Protein 3RFA (pdb70)

B-factor: mean 29.8, std 7.72, range [12.45, 60.39]

Radius of gyration: 28.94 Å; Cα contacts (8 Å, |Δi|>4): 1409; chains: 2; bounding box: 79×64×80 Å

Structure (mmCIF, N/CA/C/O backbone):
data_3RFA
#
_entry.id   3RFA
#
_cell.length_a   55.180
_cell.length_b   55.621
_cell.length_c   252.179
_cell.angle_alpha   90.000
_cell.angle_beta   90.000
_cell.angle_gamma   90.000
#
_symmetry.space_group_name_H-M   'P 21 21 21'
#
loop_
_entity.id
_entity.type
_entity.pdbx_description
1 polymer 'Ribosomal RNA large subunit methyltransferase N'
2 non-polymer 'IRON/SULFUR CLUSTER'
3 non-polymer S-ADENOSYLMETHIONINE
4 water water
#
loop_
_atom_site.group_PDB
_atom_site.id
_atom_site.type_symbol
_atom_site.label_atom_id
_atom_site.label_alt_id
_atom_site.label_comp_id
_atom_site.label_asym_id
_atom_site.label_entity_id
_atom_site.label_seq_id
_atom_site.pdbx_PDB_ins_code
_atom_site.Cartn_x
_atom_site.Cartn_y
_atom_site.Cartn_z
_atom_site.occupancy
_atom_site.B_iso_or_equiv
_atom_site.auth_seq_id
_atom_site.auth_comp_id
_atom_site.auth_asym_id
_atom_site.auth_atom_id
_atom_site.pdbx_PDB_model_num
ATOM 1 N N . LYS A 1 17 ? -40.353 -20.058 -33.280 1.00 31.10 17 LYS A N 1
ATOM 2 C CA . LYS A 1 17 ? -41.107 -20.023 -31.989 1.00 30.22 17 LYS A CA 1
ATOM 3 C C . LYS A 1 17 ? -40.821 -18.742 -31.212 1.00 29.44 17 LYS A C 1
ATOM 4 O O . LYS A 1 17 ? -39.718 -18.192 -31.280 1.00 29.60 17 LYS A O 1
ATOM 10 N N . ILE A 1 18 ? -41.833 -18.257 -30.496 1.00 28.60 18 ILE A N 1
ATOM 11 C CA . ILE A 1 18 ? -41.673 -17.107 -29.604 1.00 27.46 18 ILE A CA 1
ATOM 12 C C . ILE A 1 18 ? -41.048 -17.567 -28.280 1.00 26.45 18 ILE A C 1
ATOM 13 O O . ILE A 1 18 ? -41.563 -18.481 -27.624 1.00 25.64 18 ILE A O 1
ATOM 18 N N . ASN A 1 19 ? -39.935 -16.939 -27.901 1.00 25.66 19 ASN A N 1
ATOM 19 C CA . ASN A 1 19 ? -39.324 -17.196 -26.602 1.00 24.84 19 ASN A CA 1
ATOM 20 C C . ASN A 1 19 ? -40.103 -16.422 -25.545 1.00 24.29 19 ASN A C 1
ATOM 21 O O . ASN A 1 19 ? -40.074 -15.187 -25.516 1.00 24.29 19 ASN A O 1
ATOM 26 N N . LEU A 1 20 ? -40.817 -17.154 -24.695 1.00 23.78 20 LEU A N 1
ATOM 27 C CA . LEU A 1 20 ? -41.687 -16.539 -23.682 1.00 23.54 20 LEU A CA 1
ATOM 28 C C . LEU A 1 20 ? -40.918 -15.681 -22.668 1.00 23.03 20 LEU A C 1
ATOM 29 O O . LEU A 1 20 ? -41.485 -14.768 -22.059 1.00 22.89 20 LEU A O 1
ATOM 34 N N . LEU A 1 21 ? -39.625 -15.960 -22.520 1.00 22.70 21 LEU A N 1
ATOM 35 C CA . LEU A 1 21 ? -38.738 -15.147 -21.683 1.00 22.48 21 LEU A CA 1
ATOM 36 C C . LEU A 1 21 ? -38.495 -13.748 -22.249 1.00 22.39 21 LEU A C 1
ATOM 37 O O . LEU A 1 21 ? -37.909 -12.905 -21.575 1.00 22.34 21 LEU A O 1
ATOM 42 N N . ASP A 1 22 ? -38.927 -13.511 -23.488 1.00 22.72 22 ASP A N 1
ATOM 43 C CA . ASP A 1 22 ? -38.876 -12.176 -24.089 1.00 22.90 22 ASP A CA 1
ATOM 44 C C . ASP A 1 22 ? -40.024 -11.277 -23.630 1.00 23.04 22 ASP A C 1
ATOM 45 O O . ASP A 1 22 ? -40.024 -10.074 -23.906 1.00 23.03 22 ASP A O 1
ATOM 50 N N . LEU A 1 23 ? -40.996 -11.848 -22.928 1.00 23.10 23 LEU A N 1
ATOM 51 C CA . LEU A 1 23 ? -42.270 -11.162 -22.707 1.00 23.69 23 LEU A CA 1
ATOM 52 C C . LEU A 1 23 ? -42.519 -10.750 -21.260 1.00 24.21 23 LEU A C 1
ATOM 53 O O . LEU A 1 23 ? -42.410 -11.569 -20.349 1.00 23.86 23 LEU A O 1
ATOM 58 N N . ASN A 1 24 ? -42.880 -9.487 -21.051 1.00 24.92 24 ASN A N 1
ATOM 59 C CA . ASN A 1 24 ? -43.379 -9.073 -19.741 1.00 25.81 24 ASN A CA 1
ATOM 60 C C . ASN A 1 24 ? -44.835 -9.509 -19.577 1.00 26.60 24 ASN A C 1
ATOM 61 O O . ASN A 1 24 ? -45.420 -10.086 -20.499 1.00 26.68 24 ASN A O 1
ATOM 66 N N . ARG A 1 25 ? -45.407 -9.235 -18.409 1.00 27.18 25 ARG A N 1
ATOM 67 C CA . ARG A 1 25 ? -46.765 -9.656 -18.057 1.00 28.46 25 ARG A CA 1
ATOM 68 C C . ARG A 1 25 ? -47.823 -9.312 -19.111 1.00 29.22 25 ARG A C 1
ATOM 69 O O . ARG A 1 25 ? -48.613 -10.178 -19.506 1.00 29.14 25 ARG A O 1
ATOM 77 N N . GLN A 1 26 ? -47.837 -8.050 -19.545 1.00 29.83 26 GLN A N 1
ATOM 78 C CA . GLN A 1 26 ? -48.806 -7.570 -20.532 1.00 30.98 26 GLN A CA 1
ATOM 79 C C . GLN A 1 26 ? -48.640 -8.279 -21.881 1.00 30.66 26 GLN A C 1
ATOM 80 O O . GLN A 1 26 ? -49.628 -8.685 -22.495 1.00 31.10 26 GLN A O 1
ATOM 86 N N . GLN A 1 27 ? -47.390 -8.433 -22.319 1.00 30.09 27 GLN A N 1
ATOM 87 C CA . GLN A 1 27 ? -47.068 -9.101 -23.587 1.00 30.12 27 GLN A CA 1
ATOM 88 C C . GLN A 1 27 ? -47.391 -10.596 -23.566 1.00 29.60 27 GLN A C 1
ATOM 89 O O . GLN A 1 27 ? -47.787 -11.163 -24.591 1.00 29.72 27 GLN A O 1
ATOM 95 N N . MET A 1 28 ? -47.227 -11.225 -22.402 1.00 28.96 28 MET A N 1
ATOM 96 C CA . MET A 1 28 ? -47.641 -12.614 -22.201 1.00 28.79 28 MET A CA 1
ATOM 97 C C . MET A 1 28 ? -49.156 -12.739 -22.371 1.00 29.21 28 MET A C 1
ATOM 98 O O . MET A 1 28 ? -49.644 -13.622 -23.081 1.00 28.96 28 MET A O 1
ATOM 103 N N . ARG A 1 29 ? -49.885 -11.837 -21.719 1.00 29.39 29 ARG A N 1
ATOM 104 C CA . ARG A 1 29 ? -51.340 -11.795 -21.805 1.00 30.25 29 ARG A CA 1
ATOM 105 C C . ARG A 1 29 ? -51.829 -11.511 -23.221 1.00 31.05 29 ARG A C 1
ATOM 106 O O . ARG A 1 29 ? -52.807 -12.114 -23.670 1.00 31.44 29 ARG A O 1
ATOM 114 N N . GLU A 1 30 ? -51.147 -10.610 -23.924 1.00 31.47 30 GLU A N 1
ATOM 115 C CA . GLU A 1 30 ? -51.516 -10.295 -25.307 1.00 32.67 30 GLU A CA 1
ATOM 116 C C . GLU A 1 30 ? -51.260 -11.469 -26.257 1.00 32.21 30 GLU A C 1
ATOM 117 O O . GLU A 1 30 ? -52.070 -11.740 -27.141 1.00 32.81 30 GLU A O 1
ATOM 123 N N . PHE A 1 31 ? -50.142 -12.163 -26.056 1.00 31.46 31 PHE A N 1
ATOM 124 C CA . PHE A 1 31 ? -49.796 -13.349 -26.844 1.00 31.17 31 PHE A CA 1
ATOM 125 C C . PHE A 1 31 ? -50.784 -14.500 -26.618 1.00 30.98 31 PHE A C 1
ATOM 126 O O . PHE A 1 31 ? -51.175 -15.184 -27.566 1.00 31.12 31 PHE A O 1
ATOM 134 N N . PHE A 1 32 ? -51.190 -14.699 -25.366 1.00 30.44 32 PHE A N 1
ATOM 135 C CA . PHE A 1 32 ? -52.170 -15.732 -25.029 1.00 30.68 32 PHE A CA 1
ATOM 136 C C . PHE A 1 32 ? -53.564 -15.408 -25.566 1.00 31.92 32 PHE A C 1
ATOM 137 O O . PHE A 1 32 ? -54.299 -16.311 -25.973 1.00 32.01 32 PHE A O 1
ATOM 145 N N . LYS A 1 33 ? -53.914 -14.122 -25.570 1.00 32.79 33 LYS A N 1
ATOM 146 C CA . LYS A 1 33 ? -55.180 -13.659 -26.144 1.00 34.35 33 LYS A CA 1
ATOM 147 C C . LYS A 1 33 ? -55.264 -14.007 -27.634 1.00 34.99 33 LYS A C 1
ATOM 148 O O . LYS A 1 33 ? -56.301 -14.462 -28.109 1.00 35.79 33 LYS A O 1
ATOM 154 N N . ASP A 1 34 ? -54.160 -13.806 -28.351 1.00 35.29 34 ASP A N 1
ATOM 155 C CA . ASP A 1 34 ? -54.068 -14.132 -29.773 1.00 35.87 34 ASP A CA 1
ATOM 156 C C . ASP A 1 34 ? -54.114 -15.634 -30.041 1.00 35.89 34 ASP A C 1
ATOM 157 O O . ASP A 1 34 ? -54.485 -16.064 -31.135 1.00 36.19 34 ASP A O 1
ATOM 162 N N . LEU A 1 35 ? -53.734 -16.417 -29.036 1.00 35.32 35 LEU A N 1
ATOM 163 C CA . LEU A 1 35 ? -53.849 -17.870 -29.070 1.00 35.62 35 LEU A CA 1
ATOM 164 C C . LEU A 1 35 ? -55.275 -18.356 -28.769 1.00 36.05 35 LEU A C 1
ATOM 165 O O . LEU A 1 35 ? -55.570 -19.545 -28.891 1.00 36.24 35 LEU A O 1
ATOM 170 N N . GLY A 1 36 ? -56.145 -17.432 -28.370 1.00 36.54 36 GLY A N 1
ATOM 171 C CA . GLY A 1 36 ? -57.525 -17.752 -28.003 1.00 37.12 36 GLY A CA 1
ATOM 172 C C . GLY A 1 36 ? -57.661 -18.156 -26.545 1.00 37.04 36 GLY A C 1
ATOM 173 O O . GLY A 1 36 ? -58.494 -19.000 -26.199 1.00 37.14 36 GLY A O 1
ATOM 174 N N . GLU A 1 37 ? -56.841 -17.553 -25.687 1.00 36.59 37 GLU A N 1
ATOM 175 C CA . GLU A 1 37 ? -56.809 -17.912 -24.274 1.00 36.38 37 GLU A CA 1
ATOM 176 C C . GLU A 1 37 ? -56.997 -16.705 -23.375 1.00 36.60 37 GLU A C 1
ATOM 177 O O . GLU A 1 37 ? -56.576 -15.591 -23.711 1.00 36.62 37 GLU A O 1
ATOM 183 N N . LYS A 1 38 ? -57.623 -16.947 -22.226 1.00 36.86 38 LYS A N 1
ATOM 184 C CA . LYS A 1 38 ? -57.830 -15.932 -21.198 1.00 37.29 38 LYS A CA 1
ATOM 185 C C . LYS A 1 38 ? -56.506 -15.598 -20.504 1.00 36.59 38 LYS A C 1
ATOM 186 O O . LYS A 1 38 ? -55.617 -16.452 -20.429 1.00 36.04 38 LYS A O 1
ATOM 192 N N . PRO A 1 39 ? -56.363 -14.350 -20.012 1.00 36.57 39 PRO A N 1
ATOM 193 C CA . PRO A 1 39 ? -55.097 -13.908 -19.419 1.00 35.93 39 PRO A CA 1
ATOM 194 C C . PRO A 1 39 ? -54.648 -14.677 -18.173 1.00 35.46 39 PRO A C 1
ATOM 195 O O . PRO A 1 39 ? -53.450 -14.702 -17.881 1.00 35.26 39 PRO A O 1
ATOM 199 N N . PHE A 1 40 ? -55.576 -15.302 -17.450 1.00 35.44 40 PHE A N 1
ATOM 200 C CA . PHE A 1 40 ? -55.187 -16.094 -16.279 1.00 35.05 40 PHE A CA 1
ATOM 201 C C . PHE A 1 40 ? -54.317 -17.293 -16.674 1.00 33.92 40 PHE A C 1
ATOM 202 O O . PHE A 1 40 ? -53.527 -17.780 -15.865 1.00 33.30 40 PHE A O 1
ATOM 210 N N . ARG A 1 41 ? -54.463 -17.746 -17.922 1.00 33.25 41 ARG A N 1
ATOM 211 C CA . ARG A 1 41 ? -53.602 -18.790 -18.481 1.00 32.24 41 ARG A CA 1
ATOM 212 C C . ARG A 1 41 ? -52.178 -18.284 -18.703 1.00 31.08 41 ARG A C 1
ATOM 213 O O . ARG A 1 41 ? -51.213 -19.005 -18.445 1.00 30.59 41 ARG A O 1
ATOM 221 N N . ALA A 1 42 ? -52.052 -17.050 -19.187 1.00 30.29 42 ALA A N 1
ATOM 222 C CA . ALA A 1 42 ? -50.744 -16.415 -19.339 1.00 29.49 42 ALA A CA 1
ATOM 223 C C . ALA A 1 42 ? -50.051 -16.251 -17.988 1.00 28.84 42 ALA A C 1
ATOM 224 O O . ALA A 1 42 ? -48.853 -16.512 -17.870 1.00 28.04 42 ALA A O 1
ATOM 226 N N . ASP A 1 43 ? -50.820 -15.827 -16.983 1.00 28.83 43 ASP A N 1
ATOM 227 C CA . ASP A 1 43 ? -50.342 -15.688 -15.599 1.00 28.41 43 ASP A CA 1
ATOM 228 C C . ASP A 1 43 ? -49.859 -17.019 -15.021 1.00 27.85 43 ASP A C 1
ATOM 229 O O . ASP A 1 43 ? -48.836 -17.065 -14.337 1.00 27.47 43 ASP A O 1
ATOM 234 N N . GLN A 1 44 ? -50.605 -18.091 -15.288 1.00 27.74 44 GLN A N 1
ATOM 235 C CA . GLN A 1 44 ? -50.240 -19.432 -14.823 1.00 27.59 44 GLN A CA 1
ATOM 236 C C . GLN A 1 44 ? -48.915 -19.885 -15.417 1.00 26.48 44 GLN A C 1
ATOM 237 O O . GLN A 1 44 ? -48.052 -20.391 -14.704 1.00 26.05 44 GLN A O 1
ATOM 243 N N . VAL A 1 45 ? -48.765 -19.705 -16.727 1.00 25.92 45 VAL A N 1
ATOM 244 C CA . VAL A 1 45 ? -47.561 -20.143 -17.423 1.00 25.40 45 VAL A CA 1
ATOM 245 C C . VAL A 1 45 ? -46.360 -19.331 -16.943 1.00 25.00 45 VAL A C 1
ATOM 246 O O . VAL A 1 45 ? -45.274 -19.880 -16.734 1.00 24.61 45 VAL A O 1
ATOM 250 N N . MET A 1 46 ? -46.576 -18.035 -16.739 1.00 24.67 46 MET A N 1
ATOM 251 C CA . MET A 1 46 ? -45.523 -17.143 -16.269 1.00 24.66 46 MET A CA 1
ATOM 252 C C . MET A 1 46 ? -44.990 -17.605 -14.908 1.00 24.15 46 MET A C 1
ATOM 253 O O . MET A 1 46 ? -43.781 -17.691 -14.716 1.00 23.94 46 MET A O 1
ATOM 258 N N . LYS A 1 47 ? -45.897 -17.929 -13.987 1.00 24.05 47 LYS A N 1
ATOM 259 C CA . LYS A 1 47 ? -45.520 -18.451 -12.671 1.00 24.40 47 LYS A CA 1
ATOM 260 C C . LYS A 1 47 ? -44.754 -19.768 -12.751 1.00 24.07 47 LYS A C 1
ATOM 261 O O . LYS A 1 47 ? -43.782 -19.950 -12.025 1.00 23.80 47 LYS A O 1
ATOM 267 N N . TRP A 1 48 ? -45.184 -20.680 -13.628 1.00 24.00 48 TRP A N 1
ATOM 268 C CA . TRP A 1 48 ? -44.442 -21.924 -13.857 1.00 24.18 48 TRP A CA 1
ATOM 269 C C . TRP A 1 48 ? -43.007 -21.611 -14.274 1.00 23.50 48 TRP A C 1
ATOM 270 O O . TRP A 1 48 ? -42.054 -22.186 -13.737 1.00 23.23 48 TRP A O 1
ATOM 281 N N . MET A 1 49 ? -42.874 -20.682 -15.220 1.00 22.88 49 MET A N 1
ATOM 282 C CA . MET A 1 49 ? -41.584 -20.263 -15.757 1.00 22.87 49 MET A CA 1
ATOM 283 C C . MET A 1 49 ? -40.635 -19.730 -14.688 1.00 22.67 49 MET A C 1
ATOM 284 O O . MET A 1 49 ? -39.470 -20.119 -14.633 1.00 22.86 49 MET A O 1
ATOM 289 N N . TYR A 1 50 ? -41.136 -18.848 -13.832 1.00 22.57 50 TYR A N 1
ATOM 290 C CA . TYR A 1 50 ? -40.257 -18.112 -12.935 1.00 22.68 50 TYR A CA 1
ATOM 291 C C . TYR A 1 50 ? -40.223 -18.602 -11.493 1.00 22.82 50 TYR A C 1
ATOM 292 O O . TYR A 1 50 ? -39.171 -18.547 -10.854 1.00 22.94 50 TYR A O 1
ATOM 301 N N . HIS A 1 51 ? -41.359 -19.078 -10.987 1.00 23.37 51 HIS A N 1
ATOM 302 C CA . HIS A 1 51 ? -41.444 -19.629 -9.621 1.00 24.01 51 HIS A CA 1
ATOM 303 C C . HIS A 1 51 ? -40.895 -21.053 -9.547 1.00 24.19 51 HIS A C 1
ATOM 304 O O . HIS A 1 51 ? -40.416 -21.480 -8.503 1.00 24.27 51 HIS A O 1
ATOM 311 N N . TYR A 1 52 ? -40.976 -21.787 -10.654 1.00 24.54 52 TYR A N 1
ATOM 312 C CA . TYR A 1 52 ? -40.512 -23.176 -10.693 1.00 25.22 52 TYR A CA 1
ATOM 313 C C . TYR A 1 52 ? -39.313 -23.384 -11.614 1.00 25.04 52 TYR A C 1
ATOM 314 O O . TYR A 1 52 ? -38.744 -24.479 -11.651 1.00 25.53 52 TYR A O 1
ATOM 323 N N . CYS A 1 53 ? -38.928 -22.334 -12.342 1.00 24.69 53 CYS A N 1
ATOM 324 C CA . CYS A 1 53 ? -37.906 -22.430 -13.385 1.00 24.77 53 CYS A CA 1
ATOM 325 C C . CYS A 1 53 ? -38.200 -23.600 -14.325 1.00 25.03 53 CYS A C 1
ATOM 326 O O . CYS A 1 53 ? -37.337 -24.440 -14.597 1.00 25.25 53 CYS A O 1
ATOM 329 N N . CYS A 1 54 ? -39.441 -23.655 -14.793 1.00 25.04 54 CYS A N 1
ATOM 330 C CA . CYS A 1 54 ? -39.873 -24.702 -15.702 1.00 25.92 54 CYS A CA 1
ATOM 331 C C . CYS A 1 54 ? -39.745 -24.194 -17.128 1.00 25.83 54 CYS A C 1
ATOM 332 O O . CYS A 1 54 ? -40.261 -23.127 -17.453 1.00 25.63 54 CYS A O 1
ATOM 335 N N . ASP A 1 55 ? -39.044 -24.952 -17.967 1.00 26.37 55 ASP A N 1
ATOM 336 C CA . ASP A 1 55 ? -38.883 -24.608 -19.379 1.00 27.00 55 ASP A CA 1
ATOM 337 C C . ASP A 1 55 ? -39.502 -25.676 -20.284 1.00 27.58 55 ASP A C 1
ATOM 338 O O . ASP A 1 55 ? -39.169 -25.778 -21.466 1.00 27.83 55 ASP A O 1
ATOM 343 N N . ASN A 1 56 ? -40.400 -26.470 -19.712 1.00 27.97 56 ASN A N 1
ATOM 344 C CA . ASN A 1 56 ? -41.012 -27.587 -20.420 1.00 28.77 56 ASN A CA 1
ATOM 345 C C . ASN A 1 56 ? -42.514 -27.593 -20.192 1.00 28.72 56 ASN A C 1
ATOM 346 O O . ASN A 1 56 ? -42.969 -27.860 -19.079 1.00 28.50 56 ASN A O 1
ATOM 351 N N . PHE A 1 57 ? -43.276 -27.298 -21.247 1.00 28.73 57 PHE A N 1
ATOM 352 C CA . PHE A 1 57 ? -44.741 -27.234 -21.162 1.00 29.20 57 PHE A CA 1
ATOM 353 C C . PHE A 1 57 ? -45.425 -28.518 -20.672 1.00 30.00 57 PHE A C 1
ATOM 354 O O . PHE A 1 57 ? -46.520 -28.454 -20.112 1.00 29.63 57 PHE A O 1
ATOM 362 N N . ASP A 1 58 ? -44.783 -29.670 -20.880 1.00 31.38 58 ASP A N 1
ATOM 363 C CA . ASP A 1 58 ? -45.297 -30.957 -20.371 1.00 32.82 58 ASP A CA 1
ATOM 364 C C . ASP A 1 58 ? -45.406 -30.999 -18.846 1.00 33.31 58 ASP A C 1
ATOM 365 O O . ASP A 1 58 ? -46.264 -31.691 -18.295 1.00 33.85 58 ASP A O 1
ATOM 370 N N . GLU A 1 59 ? -44.536 -30.255 -18.169 1.00 33.76 59 GLU A N 1
ATOM 371 C CA . GLU A 1 59 ? -44.495 -30.252 -16.706 1.00 34.41 59 GLU A CA 1
ATOM 372 C C . GLU A 1 59 ? -45.552 -29.343 -16.081 1.00 34.33 59 GLU A C 1
ATOM 373 O O . GLU A 1 59 ? -45.793 -29.399 -14.875 1.00 34.64 59 GLU A O 1
ATOM 379 N N . MET A 1 60 ? -46.187 -28.515 -16.905 1.00 34.24 60 MET A N 1
ATOM 380 C CA . MET A 1 60 ? -47.190 -27.573 -16.418 1.00 34.43 60 MET A CA 1
ATOM 381 C C . MET A 1 60 ? -48.541 -28.272 -16.262 1.00 35.35 60 MET A C 1
ATOM 382 O O . MET A 1 60 ? -49.443 -28.133 -17.096 1.00 35.33 60 MET A O 1
ATOM 387 N N . THR A 1 61 ? -48.660 -29.010 -15.159 1.00 36.35 61 THR A N 1
ATOM 388 C CA . THR A 1 61 ? -49.743 -29.977 -14.942 1.00 37.55 61 THR A CA 1
ATOM 389 C C . THR A 1 61 ? -51.143 -29.386 -14.771 1.00 37.89 61 THR A C 1
ATOM 390 O O . THR A 1 61 ? -52.133 -30.097 -14.929 1.00 38.78 61 THR A O 1
ATOM 394 N N . ASP A 1 62 ? -51.230 -28.100 -14.450 1.00 37.90 62 ASP A N 1
ATOM 395 C CA . ASP A 1 62 ? -52.527 -27.452 -14.268 1.00 38.30 62 ASP A CA 1
ATOM 396 C C . ASP A 1 62 ? -53.004 -26.716 -15.529 1.00 37.94 62 ASP A C 1
ATOM 397 O O . ASP A 1 62 ? -54.024 -26.025 -15.508 1.00 38.28 62 ASP A O 1
ATOM 402 N N . ILE A 1 63 ? -52.251 -26.866 -16.618 1.00 37.41 63 ILE A N 1
ATOM 403 C CA . ILE A 1 63 ? -52.649 -26.354 -17.928 1.00 36.94 63 ILE A CA 1
ATOM 404 C C . ILE A 1 63 ? -53.182 -27.513 -18.772 1.00 36.82 63 ILE A C 1
ATOM 405 O O . ILE A 1 63 ? -52.570 -28.583 -18.827 1.00 36.93 63 ILE A O 1
ATOM 410 N N . ASN A 1 64 ? -54.334 -27.297 -19.405 1.00 36.56 64 ASN A N 1
ATOM 411 C CA . ASN A 1 64 ? -54.992 -28.328 -20.214 1.00 36.41 64 ASN A CA 1
ATOM 412 C C . ASN A 1 64 ? -54.166 -28.738 -21.433 1.00 35.77 64 ASN A C 1
ATOM 413 O O . ASN A 1 64 ? -53.386 -27.941 -21.964 1.00 35.31 64 ASN A O 1
ATOM 418 N N . LYS A 1 65 ? -54.350 -29.985 -21.858 1.00 35.39 65 LYS A N 1
ATOM 419 C CA . LYS A 1 65 ? -53.557 -30.608 -22.918 1.00 34.81 65 LYS A CA 1
ATOM 420 C C . LYS A 1 65 ? -53.539 -29.822 -24.235 1.00 33.81 65 LYS A C 1
ATOM 421 O O . LYS A 1 65 ? -52.494 -29.718 -24.884 1.00 33.41 65 LYS A O 1
ATOM 427 N N . VAL A 1 66 ? -54.692 -29.276 -24.619 1.00 33.05 66 VAL A N 1
ATOM 428 C CA . VAL A 1 66 ? -54.829 -28.524 -25.872 1.00 32.13 66 VAL A CA 1
ATOM 429 C C . VAL A 1 66 ? -53.925 -27.283 -25.877 1.00 31.28 66 VAL A C 1
ATOM 430 O O . VAL A 1 66 ? -53.241 -26.999 -26.869 1.00 30.95 66 VAL A O 1
ATOM 434 N N . LEU A 1 67 ? -53.923 -26.559 -24.759 1.00 30.31 67 LEU A N 1
ATOM 435 C CA . LEU A 1 67 ? -53.087 -25.373 -24.596 1.00 29.28 67 LEU A CA 1
ATOM 436 C C . LEU A 1 67 ? -51.596 -25.729 -24.605 1.00 28.59 67 LEU A C 1
ATOM 437 O O . LEU A 1 67 ? -50.791 -25.031 -25.225 1.00 27.91 67 LEU A O 1
ATOM 442 N N . ARG A 1 68 ? -51.235 -26.821 -23.932 1.00 28.38 68 ARG A N 1
ATOM 443 C CA . ARG A 1 68 ? -49.852 -27.302 -23.957 1.00 28.25 68 ARG A CA 1
ATOM 444 C C . ARG A 1 68 ? -49.424 -27.612 -25.384 1.00 27.99 68 ARG A C 1
ATOM 445 O O . ARG A 1 68 ? -48.297 -27.312 -25.776 1.00 27.61 68 ARG A O 1
ATOM 453 N N . GLY A 1 69 ? -50.340 -28.199 -26.154 1.00 27.66 69 GLY A N 1
ATOM 454 C CA . GLY A 1 69 ? -50.112 -28.473 -27.566 1.00 27.69 69 GLY A CA 1
ATOM 455 C C . GLY A 1 69 ? -49.847 -27.214 -28.369 1.00 27.20 69 GLY A C 1
ATOM 456 O O . GLY A 1 69 ? -48.860 -27.142 -29.105 1.00 27.18 69 GLY A O 1
ATOM 457 N N . LYS A 1 70 ? -50.727 -26.225 -28.222 1.00 27.05 70 LYS A N 1
ATOM 458 C CA . LYS A 1 70 ? -50.547 -24.916 -28.858 1.00 27.19 70 LYS A CA 1
ATOM 459 C C . LYS A 1 70 ? -49.163 -24.346 -28.554 1.00 26.74 70 LYS A C 1
ATOM 460 O O . LYS A 1 70 ? -48.422 -23.970 -29.465 1.00 26.73 70 LYS A O 1
ATOM 466 N N . LEU A 1 71 ? -48.831 -24.290 -27.264 1.00 25.99 71 LEU A N 1
ATOM 467 C CA . LEU A 1 71 ? -47.583 -23.693 -26.801 1.00 25.73 71 LEU A CA 1
ATOM 468 C C . LEU A 1 71 ? -46.336 -24.395 -27.329 1.00 25.93 71 LEU A C 1
ATOM 469 O O . LEU A 1 71 ? -45.399 -23.729 -27.772 1.00 25.57 71 LEU A O 1
ATOM 474 N N . LYS A 1 72 ? -46.331 -25.730 -27.285 1.00 26.06 72 LYS A N 1
ATOM 475 C CA . LYS A 1 72 ? -45.194 -26.515 -27.774 1.00 26.42 72 LYS A CA 1
ATOM 476 C C . LYS A 1 72 ? -44.890 -26.216 -29.241 1.00 26.72 72 LYS A C 1
ATOM 477 O O . LYS A 1 72 ? -43.740 -26.294 -29.680 1.00 26.84 72 LYS A O 1
ATOM 483 N N . GLU A 1 73 ? -45.923 -25.855 -29.992 1.00 26.95 73 GLU A N 1
ATOM 484 C CA . GLU A 1 73 ? -45.772 -25.596 -31.419 1.00 27.58 73 GLU A CA 1
ATOM 485 C C . GLU A 1 73 ? -45.268 -24.187 -31.727 1.00 27.48 73 GLU A C 1
ATOM 486 O O . GLU A 1 73 ? -44.417 -24.013 -32.602 1.00 27.56 73 GLU A O 1
ATOM 492 N N . VAL A 1 74 ? -45.788 -23.187 -31.014 1.00 27.30 74 VAL A N 1
ATOM 493 C CA . VAL A 1 74 ? -45.531 -21.780 -31.378 1.00 27.41 74 VAL A CA 1
ATOM 494 C C . VAL A 1 74 ? -44.608 -21.046 -30.396 1.00 27.12 74 VAL A C 1
ATOM 495 O O . VAL A 1 74 ? -44.160 -19.925 -30.663 1.00 27.09 74 VAL A O 1
ATOM 499 N N . ALA A 1 75 ? -44.323 -21.684 -29.267 1.00 26.84 75 ALA A N 1
ATOM 500 C CA . ALA A 1 75 ? -43.554 -21.040 -28.216 1.00 26.64 75 ALA A CA 1
ATOM 501 C C . ALA A 1 75 ? -42.508 -21.964 -27.621 1.00 26.64 75 ALA A C 1
ATOM 502 O O . ALA A 1 75 ? -42.537 -23.175 -27.829 1.00 26.91 75 ALA A O 1
ATOM 504 N N . GLU A 1 76 ? -41.568 -21.368 -26.900 1.00 26.61 76 GLU A N 1
ATOM 505 C CA . GLU A 1 76 ? -40.571 -22.104 -26.134 1.00 26.85 76 GLU A CA 1
ATOM 506 C C . GLU A 1 76 ? -40.086 -21.230 -24.985 1.00 26.32 76 GLU A C 1
ATOM 507 O O . GLU A 1 76 ? -40.336 -20.020 -24.960 1.00 25.91 76 GLU A O 1
ATOM 513 N N . ILE A 1 77 ? -39.407 -21.863 -24.035 1.00 26.23 77 ILE A N 1
ATOM 514 C CA . ILE A 1 77 ? -38.776 -21.174 -22.922 1.00 26.23 77 ILE A CA 1
ATOM 515 C C . ILE A 1 77 ? -37.292 -21.522 -22.988 1.00 26.62 77 ILE A C 1
ATOM 516 O O . ILE A 1 77 ? -36.884 -22.621 -22.601 1.00 26.55 77 ILE A O 1
ATOM 521 N N . ARG A 1 78 ? -36.503 -20.585 -23.514 1.00 27.17 78 ARG A N 1
ATOM 522 C CA . ARG A 1 78 ? -35.084 -20.812 -23.794 1.00 28.24 78 ARG A CA 1
ATOM 523 C C . ARG A 1 78 ? -34.189 -19.752 -23.146 1.00 28.22 78 ARG A C 1
ATOM 524 O O . ARG A 1 78 ? -34.064 -18.630 -23.648 1.00 28.22 78 ARG A O 1
ATOM 532 N N . ALA A 1 79 ? -33.586 -20.119 -22.021 1.00 28.39 79 ALA A N 1
ATOM 533 C CA . ALA A 1 79 ? -32.629 -19.261 -21.331 1.00 28.68 79 ALA A CA 1
ATOM 534 C C . ALA A 1 79 ? -31.221 -19.589 -21.816 1.00 29.33 79 ALA A C 1
ATOM 535 O O . ALA A 1 79 ? -30.954 -20.735 -22.202 1.00 29.53 79 ALA A O 1
ATOM 537 N N . PRO A 1 80 ? -30.317 -18.587 -21.811 1.00 29.52 80 PRO A N 1
ATOM 538 C CA . PRO A 1 80 ? -28.924 -18.844 -22.176 1.00 30.28 80 PRO A CA 1
ATOM 539 C C . PRO A 1 80 ? -28.336 -19.966 -21.322 1.00 30.64 80 PRO A C 1
ATOM 540 O O . PRO A 1 80 ? -28.720 -20.124 -20.162 1.00 30.18 80 PRO A O 1
ATOM 544 N N . GLU A 1 81 ? -27.424 -20.738 -21.902 1.00 31.66 81 GLU A N 1
ATOM 545 C CA . GLU A 1 81 ? -26.832 -21.890 -21.216 1.00 32.43 81 GLU A CA 1
ATOM 546 C C . GLU A 1 81 ? -25.498 -21.517 -20.592 1.00 32.57 81 GLU A C 1
ATOM 547 O O . GLU A 1 81 ? -24.793 -20.637 -21.093 1.00 32.42 81 GLU A O 1
ATOM 553 N N . VAL A 1 82 ? -25.164 -22.185 -19.492 1.00 32.92 82 VAL A N 1
ATOM 554 C CA . VAL A 1 82 ? -23.852 -22.038 -18.869 1.00 33.63 82 VAL A CA 1
ATOM 555 C C . VAL A 1 82 ? -22.814 -22.796 -19.695 1.00 34.78 82 VAL A C 1
ATOM 556 O O . VAL A 1 82 ? -23.037 -23.947 -20.071 1.00 35.14 82 VAL A O 1
ATOM 560 N N . VAL A 1 83 ? -21.693 -22.139 -19.987 1.00 35.58 83 VAL A N 1
ATOM 561 C CA . VAL A 1 83 ? -20.558 -22.802 -20.634 1.00 36.90 83 VAL A CA 1
ATOM 562 C C . VAL A 1 83 ? -19.368 -22.952 -19.685 1.00 37.62 83 VAL A C 1
ATOM 563 O O . VAL A 1 83 ? -18.539 -23.840 -19.867 1.00 38.21 83 VAL A O 1
ATOM 567 N N . GLU A 1 84 ? -19.287 -22.076 -18.685 1.00 37.68 84 GLU A N 1
ATOM 568 C CA . GLU A 1 84 ? -18.284 -22.194 -17.623 1.00 38.63 84 GLU A CA 1
ATOM 569 C C . GLU A 1 84 ? -18.868 -21.766 -16.288 1.00 38.36 84 GLU A C 1
ATOM 570 O O . GLU A 1 84 ? -19.515 -20.719 -16.184 1.00 37.50 84 GLU A O 1
ATOM 576 N N . GLU A 1 85 ? -18.628 -22.586 -15.273 1.00 39.15 85 GLU A N 1
ATOM 577 C CA . GLU A 1 85 ? -19.044 -22.284 -13.920 1.00 39.42 85 GLU A CA 1
ATOM 578 C C . GLU A 1 85 ? -17.829 -22.314 -13.009 1.00 40.31 85 GLU A C 1
ATOM 579 O O . GLU A 1 85 ? -17.041 -23.262 -13.043 1.00 41.02 85 GLU A O 1
ATOM 585 N N . GLN A 1 86 ? -17.674 -21.262 -12.213 1.00 40.35 86 GLN A N 1
ATOM 586 C CA . GLN A 1 86 ? -16.616 -21.205 -11.216 1.00 41.54 86 GLN A CA 1
ATOM 587 C C . GLN A 1 86 ? -17.223 -20.985 -9.838 1.00 41.41 86 GLN A C 1
ATOM 588 O O . GLN A 1 86 ? -17.735 -19.904 -9.539 1.00 40.61 86 GLN A O 1
ATOM 594 N N . ARG A 1 87 ? -17.184 -22.029 -9.015 1.00 42.37 87 ARG A N 1
ATOM 595 C CA . ARG A 1 87 ? -17.667 -21.947 -7.642 1.00 42.69 87 ARG A CA 1
ATOM 596 C C . ARG A 1 87 ? -16.521 -21.572 -6.718 1.00 43.32 87 ARG A C 1
ATOM 597 O O . ARG A 1 87 ? -15.532 -22.301 -6.596 1.00 44.09 87 ARG A O 1
ATOM 605 N N . SER A 1 88 ? -16.660 -20.413 -6.087 1.00 43.02 88 SER A N 1
ATOM 606 C CA . SER A 1 88 ? -15.646 -19.903 -5.185 1.00 43.48 88 SER A CA 1
ATOM 607 C C . SER A 1 88 ? -15.794 -20.460 -3.770 1.00 43.89 88 SER A C 1
ATOM 608 O O . SER A 1 88 ? -16.821 -21.051 -3.418 1.00 43.98 88 SER A O 1
ATOM 611 N N . SER A 1 89 ? -14.743 -20.262 -2.977 1.00 44.34 89 SER A N 1
ATOM 612 C CA . SER A 1 89 ? -14.673 -20.682 -1.579 1.00 44.63 89 SER A CA 1
ATOM 613 C C . SER A 1 89 ? -15.771 -20.054 -0.707 1.00 43.80 89 SER A C 1
ATOM 614 O O . SER A 1 89 ? -16.390 -20.739 0.114 1.00 44.23 89 SER A O 1
ATOM 617 N N . ASP A 1 90 ? -16.013 -18.759 -0.905 1.00 42.49 90 ASP A N 1
ATOM 618 C CA . ASP A 1 90 ? -16.948 -17.988 -0.079 1.00 41.36 90 ASP A CA 1
ATOM 619 C C . ASP A 1 90 ? -18.426 -18.105 -0.504 1.00 40.53 90 ASP A C 1
ATOM 620 O O . ASP A 1 90 ? -19.282 -17.370 0.000 1.00 40.19 90 ASP A O 1
ATOM 625 N N . GLY A 1 91 ? -18.719 -19.010 -1.435 1.00 39.94 91 GLY A N 1
ATOM 626 C CA . GLY A 1 91 ? -20.090 -19.214 -1.906 1.00 38.56 91 GLY A CA 1
ATOM 627 C C . GLY A 1 91 ? -20.424 -18.522 -3.219 1.00 37.14 91 GLY A C 1
ATOM 628 O O . GLY A 1 91 ? -21.434 -18.841 -3.851 1.00 37.00 91 GLY A O 1
ATOM 629 N N . THR A 1 92 ? -19.585 -17.573 -3.628 1.00 36.04 92 THR A N 1
ATOM 630 C CA . THR A 1 92 ? -19.759 -16.872 -4.901 1.00 34.83 92 THR A CA 1
ATOM 631 C C . THR A 1 92 ? -19.722 -17.869 -6.062 1.00 34.56 92 THR A C 1
ATOM 632 O O . THR A 1 92 ? -18.929 -18.813 -6.057 1.00 34.97 92 THR A O 1
ATOM 636 N N . ILE A 1 93 ? -20.615 -17.681 -7.029 1.00 33.35 93 ILE A N 1
ATOM 637 C CA . ILE A 1 93 ? -20.585 -18.467 -8.258 1.00 33.05 93 ILE A CA 1
ATOM 638 C C . ILE A 1 93 ? -20.492 -17.525 -9.448 1.00 32.53 93 ILE A C 1
ATOM 639 O O . ILE A 1 93 ? -21.302 -16.600 -9.592 1.00 31.65 93 ILE A O 1
ATOM 644 N N . LYS A 1 94 ? -19.485 -17.769 -10.283 1.00 32.57 94 LYS A N 1
ATOM 645 C CA . LYS A 1 94 ? -19.256 -17.008 -11.500 1.00 32.30 94 LYS A CA 1
ATOM 646 C C . LYS A 1 94 ? -19.580 -17.894 -12.704 1.00 32.10 94 LYS A C 1
ATOM 647 O O . LYS A 1 94 ? -19.030 -18.993 -12.847 1.00 32.45 94 LYS A O 1
ATOM 653 N N . TRP A 1 95 ? -20.492 -17.418 -13.550 1.00 30.94 95 TRP A N 1
ATOM 654 C CA . TRP A 1 95 ? -20.854 -18.120 -14.767 1.00 30.58 95 TRP A CA 1
ATOM 655 C C . TRP A 1 95 ? -20.457 -17.355 -16.019 1.00 30.86 95 TRP A C 1
ATOM 656 O O . TRP A 1 95 ? -20.582 -16.124 -16.085 1.00 30.53 95 TRP A O 1
ATOM 667 N N . ALA A 1 96 ? -19.980 -18.104 -17.009 1.00 31.50 96 ALA A N 1
ATOM 668 C CA . ALA A 1 96 ? -19.897 -17.625 -18.373 1.00 31.91 96 ALA A CA 1
ATOM 669 C C . ALA A 1 96 ? -21.111 -18.211 -19.080 1.00 32.03 96 ALA A C 1
ATOM 670 O O . ALA A 1 96 ? -21.357 -19.418 -19.017 1.00 32.34 96 ALA A O 1
ATOM 672 N N . ILE A 1 97 ? -21.884 -17.339 -19.718 1.00 31.94 97 ILE A N 1
ATOM 673 C CA . ILE A 1 97 ? -23.160 -17.711 -20.316 1.00 32.12 97 ILE A CA 1
ATOM 674 C C . ILE A 1 97 ? -23.122 -17.522 -21.830 1.00 32.71 97 ILE A C 1
ATOM 675 O O . ILE A 1 97 ? -22.712 -16.468 -22.325 1.00 32.70 97 ILE A O 1
ATOM 680 N N . ALA A 1 98 ? -23.537 -18.555 -22.559 1.00 33.25 98 ALA A N 1
ATOM 681 C CA . ALA A 1 98 ? -23.555 -18.497 -24.015 1.00 34.04 98 ALA A CA 1
ATOM 682 C C . ALA A 1 98 ? -24.758 -17.693 -24.489 1.00 33.80 98 ALA A C 1
ATOM 683 O O . ALA A 1 98 ? -25.900 -18.001 -24.144 1.00 33.35 98 ALA A O 1
ATOM 685 N N . VAL A 1 99 ? -24.485 -16.643 -25.257 1.00 34.20 99 VAL A N 1
ATOM 686 C CA . VAL A 1 99 ? -25.533 -15.823 -25.865 1.00 34.33 99 VAL A CA 1
ATOM 687 C C . VAL A 1 99 ? -25.340 -15.799 -27.390 1.00 35.49 99 VAL A C 1
ATOM 688 O O . VAL A 1 99 ? -24.663 -14.923 -27.936 1.00 36.06 99 VAL A O 1
ATOM 692 N N . GLY A 1 100 ? -25.930 -16.784 -28.067 1.00 36.05 100 GLY A N 1
ATOM 693 C CA . GLY A 1 100 ? -25.631 -17.035 -29.477 1.00 36.98 100 GLY A CA 1
ATOM 694 C C . GLY A 1 100 ? -24.226 -17.593 -29.588 1.00 37.75 100 GLY A C 1
ATOM 695 O O . GLY A 1 100 ? -23.904 -18.595 -28.949 1.00 37.64 100 GLY A O 1
ATOM 696 N N . ASP A 1 101 ? -23.383 -16.933 -30.380 1.00 38.68 101 ASP A N 1
ATOM 697 C CA . ASP A 1 101 ? -21.975 -17.321 -30.506 1.00 39.75 101 ASP A CA 1
ATOM 698 C C . ASP A 1 101 ? -21.037 -16.512 -29.592 1.00 39.35 101 ASP A C 1
ATOM 699 O O . ASP A 1 101 ? -19.812 -16.648 -29.670 1.00 39.91 101 ASP A O 1
ATOM 704 N N . GLN A 1 102 ? -21.617 -15.684 -28.722 1.00 38.21 102 GLN A N 1
ATOM 705 C CA . GLN A 1 102 ? -20.838 -14.845 -27.806 1.00 37.67 102 GLN A CA 1
ATOM 706 C C . GLN A 1 102 ? -21.007 -15.255 -26.339 1.00 36.45 102 GLN A C 1
ATOM 707 O O . GLN A 1 102 ? -21.799 -16.145 -26.018 1.00 35.96 102 GLN A O 1
ATOM 713 N N . ARG A 1 103 ? -20.253 -14.603 -25.457 1.00 35.56 103 ARG A N 1
ATOM 714 C CA . ARG A 1 103 ? -20.315 -14.888 -24.024 1.00 34.50 103 ARG A CA 1
ATOM 715 C C . ARG A 1 103 ? -20.538 -13.622 -23.206 1.00 33.05 103 ARG A C 1
ATOM 716 O O . ARG A 1 103 ? -19.987 -12.565 -23.523 1.00 32.90 103 ARG A O 1
ATOM 724 N N . VAL A 1 104 ? -21.374 -13.736 -22.176 1.00 31.52 104 VAL A N 1
ATOM 725 C CA . VAL A 1 104 ? -21.479 -12.714 -21.130 1.00 30.18 104 VAL A CA 1
ATOM 726 C C . VAL A 1 104 ? -21.246 -13.343 -19.757 1.00 29.69 104 VAL A C 1
ATOM 727 O O . VAL A 1 104 ? -21.091 -14.562 -19.648 1.00 29.54 104 VAL A O 1
ATOM 731 N N . GLU A 1 105 ? -21.239 -12.509 -18.720 1.00 28.73 105 GLU A N 1
ATOM 732 C CA . GLU A 1 105 ? -20.977 -12.966 -17.360 1.00 28.73 105 GLU A CA 1
ATOM 733 C C . GLU A 1 105 ? -22.158 -12.738 -16.429 1.00 27.47 105 GLU A C 1
ATOM 734 O O . GLU A 1 105 ? -22.845 -11.718 -16.517 1.00 26.97 105 GLU A O 1
ATOM 740 N N . THR A 1 106 ? -22.372 -13.714 -15.549 1.00 26.93 106 THR A N 1
ATOM 741 C CA . THR A 1 106 ? -23.397 -13.671 -14.519 1.00 25.95 106 THR A CA 1
ATOM 742 C C . THR A 1 106 ? -22.761 -14.150 -13.214 1.00 25.92 106 THR A C 1
ATOM 743 O O . THR A 1 106 ? -22.104 -15.190 -13.184 1.00 25.66 106 THR A O 1
ATOM 747 N N . VAL A 1 107 ? -22.941 -13.375 -12.146 1.00 25.70 107 VAL A N 1
ATOM 748 C CA . VAL A 1 107 ? -22.293 -13.657 -10.860 1.00 26.19 107 VAL A CA 1
ATOM 749 C C . VAL A 1 107 ? -23.312 -13.696 -9.721 1.00 26.50 107 VAL A C 1
ATOM 750 O O . VAL A 1 107 ? -24.049 -12.730 -9.494 1.00 25.85 107 VAL A O 1
ATOM 754 N N . TYR A 1 108 ? -23.346 -14.827 -9.021 1.00 27.61 108 TYR A N 1
ATOM 755 C CA . TYR A 1 108 ? -24.175 -15.008 -7.834 1.00 28.62 108 TYR A CA 1
ATOM 756 C C . TYR A 1 108 ? -23.326 -14.758 -6.598 1.00 29.54 108 TYR A C 1
ATOM 757 O O . TYR A 1 108 ? -22.303 -15.415 -6.397 1.00 29.57 108 TYR A O 1
ATOM 766 N N . ILE A 1 109 ? -23.749 -13.796 -5.785 1.00 30.34 109 ILE A N 1
ATOM 767 C CA . ILE A 1 109 ? -22.996 -13.405 -4.595 1.00 32.08 109 ILE A CA 1
ATOM 768 C C . ILE A 1 109 ? -23.869 -13.538 -3.347 1.00 33.18 109 ILE A C 1
ATOM 769 O O . ILE A 1 109 ? -24.706 -12.675 -3.074 1.00 32.57 109 ILE A O 1
ATOM 774 N N . PRO A 1 110 ? -23.682 -14.635 -2.592 1.00 35.02 110 PRO A N 1
ATOM 775 C CA . PRO A 1 110 ? -24.465 -14.830 -1.379 1.00 36.31 110 PRO A CA 1
ATOM 776 C C . PRO A 1 110 ? -23.865 -14.066 -0.197 1.00 37.68 110 PRO A C 1
ATOM 777 O O . PRO A 1 110 ? -22.721 -14.308 0.182 1.00 38.19 110 PRO A O 1
ATOM 781 N N . GLU A 1 111 ? -24.632 -13.125 0.347 1.00 38.88 111 GLU A N 1
ATOM 782 C CA . GLU A 1 111 ? -24.253 -12.407 1.566 1.00 40.50 111 GLU A CA 1
ATOM 783 C C . GLU A 1 111 ? -25.042 -12.998 2.733 1.00 41.55 111 GLU A C 1
ATOM 784 O O . GLU A 1 111 ? -25.797 -13.961 2.550 1.00 41.95 111 GLU A O 1
ATOM 790 N N . ASP A 1 112 ? -24.868 -12.433 3.928 1.00 42.59 112 ASP A N 1
ATOM 791 C CA . ASP A 1 112 ? -25.551 -12.939 5.123 1.00 43.80 112 ASP A CA 1
ATOM 792 C C . ASP A 1 112 ? -27.078 -12.873 5.037 1.00 43.74 112 ASP A C 1
ATOM 793 O O . ASP A 1 112 ? -27.752 -13.894 5.194 1.00 44.41 112 ASP A O 1
ATOM 798 N N . ASP A 1 113 ? -27.613 -11.684 4.766 1.00 43.31 113 ASP A N 1
ATOM 799 C CA . ASP A 1 113 ? -29.066 -11.480 4.741 1.00 43.12 113 ASP A CA 1
ATOM 800 C C . ASP A 1 113 ? -29.667 -11.287 3.336 1.00 41.85 113 ASP A C 1
ATOM 801 O O . ASP A 1 113 ? -30.844 -10.923 3.211 1.00 42.03 113 ASP A O 1
ATOM 806 N N . ARG A 1 114 ? -28.866 -11.525 2.291 1.00 40.18 114 ARG A N 1
ATOM 807 C CA . ARG A 1 114 ? -29.344 -11.463 0.898 1.00 38.36 114 ARG A CA 1
ATOM 808 C C . ARG A 1 114 ? -28.549 -12.350 -0.066 1.00 36.64 114 ARG A C 1
ATOM 809 O O . ARG A 1 114 ? -27.498 -12.886 0.291 1.00 36.85 114 ARG A O 1
ATOM 817 N N . ALA A 1 115 ? -29.068 -12.498 -1.286 1.00 34.20 115 ALA A N 1
ATOM 818 C CA . ALA A 1 115 ? -28.354 -13.163 -2.376 1.00 31.90 115 ALA A CA 1
ATOM 819 C C . ALA A 1 115 ? -28.430 -12.298 -3.632 1.00 29.91 115 ALA A C 1
ATOM 820 O O . ALA A 1 115 ? -29.504 -12.110 -4.200 1.00 29.31 115 ALA A O 1
ATOM 822 N N . THR A 1 116 ? -27.286 -11.772 -4.055 1.00 27.89 116 THR A N 1
ATOM 823 C CA . THR A 1 116 ? -27.239 -10.832 -5.167 1.00 26.11 116 THR A CA 1
ATOM 824 C C . THR A 1 116 ? -26.832 -11.498 -6.481 1.00 25.18 116 THR A C 1
ATOM 825 O O . THR A 1 116 ? -25.858 -12.262 -6.530 1.00 25.31 116 THR A O 1
ATOM 829 N N . LEU A 1 117 ? -27.583 -11.200 -7.537 1.00 23.39 117 LEU A N 1
ATOM 830 C CA . LEU A 1 117 ? -27.169 -11.558 -8.884 1.00 22.15 117 LEU A CA 1
ATOM 831 C C . LEU A 1 117 ? -26.736 -10.335 -9.684 1.00 21.63 117 LEU A C 1
ATOM 832 O O . LEU A 1 117 ? -27.489 -9.362 -9.837 1.00 21.27 117 LEU A O 1
ATOM 837 N N . CYS A 1 118 ? -25.509 -10.403 -10.183 1.00 21.31 118 CYS A N 1
ATOM 838 C CA . CYS A 1 118 ? -24.974 -9.408 -11.093 1.00 21.63 118 CYS A CA 1
ATOM 839 C C . CYS A 1 118 ? -25.243 -9.853 -12.533 1.00 21.29 118 CYS A C 1
ATOM 840 O O . CYS A 1 118 ? -24.826 -10.936 -12.941 1.00 21.50 118 CYS A O 1
ATOM 843 N N . VAL A 1 119 ? -25.950 -9.014 -13.290 1.00 21.26 119 VAL A N 1
ATOM 844 C CA . VAL A 1 119 ? -26.439 -9.379 -14.628 1.00 21.48 119 VAL A CA 1
ATOM 845 C C . VAL A 1 119 ? -25.844 -8.474 -15.713 1.00 21.79 119 VAL A C 1
ATOM 846 O O . VAL A 1 119 ? -25.739 -7.259 -15.523 1.00 21.06 119 VAL A O 1
ATOM 850 N N . SER A 1 120 ? -25.452 -9.084 -16.835 1.00 21.91 120 SER A N 1
ATOM 851 C CA . SER A 1 120 ? -24.932 -8.369 -18.002 1.00 22.78 120 SER A CA 1
ATOM 852 C C . SER A 1 120 ? -26.048 -7.823 -18.903 1.00 23.24 120 SER A C 1
ATOM 853 O O . SER A 1 120 ? -27.098 -8.452 -19.057 1.00 23.48 120 SER A O 1
ATOM 856 N N . SER A 1 121 ? -25.808 -6.660 -19.500 1.00 23.73 121 SER A N 1
ATOM 857 C CA . SER A 1 121 ? -26.792 -6.002 -20.361 1.00 24.59 121 SER A CA 1
ATOM 858 C C . SER A 1 121 ? -26.403 -5.991 -21.840 1.00 25.03 121 SER A C 1
ATOM 859 O O . SER A 1 121 ? -27.269 -5.864 -22.710 1.00 25.23 121 SER A O 1
ATOM 862 N N . GLN A 1 122 ? -25.104 -6.101 -22.116 1.00 25.07 122 GLN A N 1
ATOM 863 C CA . GLN A 1 122 ? -24.600 -6.100 -23.490 1.00 26.07 122 GLN A CA 1
ATOM 864 C C . GLN A 1 122 ? -23.489 -7.124 -23.651 1.00 26.22 122 GLN A C 1
ATOM 865 O O . GLN A 1 122 ? -22.883 -7.547 -22.667 1.00 25.72 122 GLN A O 1
ATOM 871 N N . VAL A 1 123 ? -23.232 -7.519 -24.897 1.00 26.86 123 VAL A N 1
ATOM 872 C CA . VAL A 1 123 ? -21.997 -8.215 -25.232 1.00 27.56 123 VAL A CA 1
ATOM 873 C C . VAL A 1 123 ? -20.952 -7.138 -25.520 1.00 28.37 123 VAL A C 1
ATOM 874 O O . VAL A 1 123 ? -21.011 -6.452 -26.551 1.00 28.86 123 VAL A O 1
ATOM 878 N N . GLY A 1 124 ? -20.007 -6.990 -24.599 1.00 28.14 124 GLY A N 1
ATOM 879 C CA . GLY A 1 124 ? -19.006 -5.938 -24.686 1.00 28.79 124 GLY A CA 1
ATOM 880 C C . GLY A 1 124 ? -19.560 -4.599 -24.234 1.00 28.46 124 GLY A C 1
ATOM 881 O O . GLY A 1 124 ? -20.633 -4.532 -23.621 1.00 27.75 124 GLY A O 1
ATOM 882 N N . CYS A 1 125 ? -18.817 -3.534 -24.533 1.00 28.89 125 CYS A N 1
ATOM 883 C CA . CYS A 1 125 ? -19.243 -2.166 -24.248 1.00 28.73 125 CYS A CA 1
ATOM 884 C C . CYS A 1 125 ? -18.481 -1.172 -25.117 1.00 29.84 125 CYS A C 1
ATOM 885 O O . CYS A 1 125 ? -17.288 -1.351 -25.390 1.00 30.39 125 CYS A O 1
ATOM 888 N N . ALA A 1 126 ? -19.183 -0.123 -25.537 1.00 30.42 126 ALA A N 1
ATOM 889 C CA . ALA A 1 126 ? -18.625 0.903 -26.420 1.00 31.35 126 ALA A CA 1
ATOM 890 C C . ALA A 1 126 ? -17.962 2.056 -25.667 1.00 31.67 126 ALA A C 1
ATOM 891 O O . ALA A 1 126 ? -17.299 2.902 -26.276 1.00 32.15 126 ALA A O 1
ATOM 893 N N . LEU A 1 127 ? -18.134 2.094 -24.348 1.00 31.00 127 LEU A N 1
ATOM 894 C CA . LEU A 1 127 ? -17.792 3.297 -23.590 1.00 31.52 127 LEU A CA 1
ATOM 895 C C . LEU A 1 127 ? -16.316 3.478 -23.225 1.00 31.73 127 LEU A C 1
ATOM 896 O O . LEU A 1 127 ? -15.898 4.570 -22.842 1.00 31.81 127 LEU A O 1
ATOM 901 N N . GLU A 1 128 ? -15.544 2.400 -23.353 1.00 32.27 128 GLU A N 1
ATOM 902 C CA . GLU A 1 128 ? -14.072 2.440 -23.313 1.00 33.26 128 GLU A CA 1
ATOM 903 C C . GLU A 1 128 ? -13.426 2.953 -22.017 1.00 32.74 128 GLU A C 1
ATOM 904 O 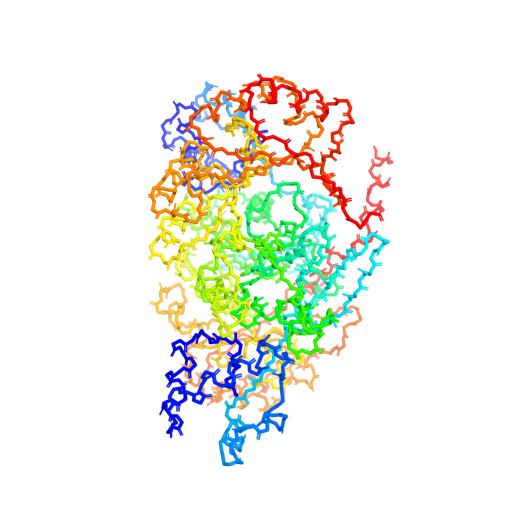O . GLU A 1 128 ? -12.366 3.578 -22.067 1.00 32.80 128 GLU A O 1
ATOM 910 N N . CYS A 1 129 ? -14.047 2.678 -20.866 1.00 31.73 129 CYS A N 1
ATOM 911 C CA . CYS A 1 129 ? -13.427 2.995 -19.575 1.00 31.50 129 CYS A CA 1
ATOM 912 C C . CYS A 1 129 ? -12.101 2.242 -19.481 1.00 32.16 129 CYS A C 1
ATOM 913 O O . CYS A 1 129 ? -12.038 1.049 -19.782 1.00 32.15 129 CYS A O 1
ATOM 916 N N . LYS A 1 130 ? -11.048 2.942 -19.074 1.00 32.87 130 LYS A N 1
ATOM 917 C CA . LYS A 1 130 ? -9.681 2.426 -19.202 1.00 33.94 130 LYS A CA 1
ATOM 918 C C . LYS A 1 130 ? -9.316 1.352 -18.175 1.00 33.94 130 LYS A C 1
ATOM 919 O O . LYS A 1 130 ? -8.353 0.605 -18.360 1.00 34.52 130 LYS A O 1
ATOM 925 N N . PHE A 1 131 ? -10.099 1.276 -17.105 1.00 33.70 131 PHE A N 1
ATOM 926 C CA . PHE A 1 131 ? -9.874 0.329 -16.019 1.00 33.96 131 PHE A CA 1
ATOM 927 C C . PHE A 1 131 ? -10.788 -0.896 -16.170 1.00 34.24 131 PHE A C 1
ATOM 928 O O . PHE A 1 131 ? -10.778 -1.794 -15.322 1.00 33.84 131 PHE A O 1
ATOM 936 N N . CYS A 1 132 ? -11.584 -0.906 -17.240 1.00 35.11 132 CYS A N 1
ATOM 937 C CA . CYS A 1 132 ? -12.611 -1.929 -17.476 1.00 35.69 132 CYS A CA 1
ATOM 938 C C . CYS A 1 132 ? -12.171 -2.870 -18.598 1.00 37.21 132 CYS A C 1
ATOM 939 O O . CYS A 1 132 ? -11.833 -2.419 -19.695 1.00 37.68 132 CYS A O 1
ATOM 942 N N . SER A 1 133 ? -12.160 -4.171 -18.315 1.00 38.37 133 SER A N 1
ATOM 943 C CA . SER A 1 133 ? -11.716 -5.174 -19.291 1.00 40.29 133 SER A CA 1
ATOM 944 C C . SER A 1 133 ? -12.713 -5.336 -20.439 1.00 41.00 133 SER A C 1
ATOM 945 O O . SER A 1 133 ? -12.320 -5.596 -21.581 1.00 41.67 133 SER A O 1
ATOM 948 N N . THR A 1 134 ? -13.998 -5.174 -20.122 1.00 41.14 134 THR A N 1
ATOM 949 C CA . THR A 1 134 ? -15.079 -5.241 -21.111 1.00 42.02 134 THR A CA 1
ATOM 950 C C . THR A 1 134 ? -14.916 -4.174 -22.210 1.00 42.90 134 THR A C 1
ATOM 951 O O . THR A 1 134 ? -15.447 -4.317 -23.311 1.00 43.58 134 THR A O 1
ATOM 955 N N . ALA A 1 135 ? -14.170 -3.116 -21.903 1.00 43.53 135 ALA A N 1
ATOM 956 C CA . ALA A 1 135 ? -13.922 -2.021 -22.845 1.00 44.46 135 ALA A CA 1
ATOM 957 C C . ALA A 1 135 ? -12.967 -2.386 -23.985 1.00 45.70 135 ALA A C 1
ATOM 958 O O . ALA A 1 135 ? -13.096 -1.865 -25.098 1.00 46.39 135 ALA A O 1
ATOM 960 N N . GLN A 1 136 ? -12.011 -3.271 -23.697 1.00 46.14 136 GLN A N 1
ATOM 961 C CA . GLN A 1 136 ? -10.980 -3.673 -24.662 1.00 47.40 136 GLN A CA 1
ATOM 962 C C . GLN A 1 136 ? -11.567 -4.396 -25.884 1.00 47.70 136 GLN A C 1
ATOM 963 O O . GLN A 1 136 ? -11.111 -4.188 -27.011 1.00 48.65 136 GLN A O 1
ATOM 969 N N . GLN A 1 137 ? -12.580 -5.231 -25.658 1.00 46.88 137 GLN A N 1
ATOM 970 C CA . GLN A 1 137 ? -13.237 -5.959 -26.753 1.00 46.86 137 GLN A CA 1
ATOM 971 C C . GLN A 1 137 ? -14.166 -5.067 -27.592 1.00 46.31 137 GLN A C 1
ATOM 972 O O . GLN A 1 137 ? -14.569 -5.443 -28.700 1.00 46.86 137 GLN A O 1
ATOM 978 N N . GLY A 1 138 ? -14.496 -3.889 -27.062 1.00 44.84 138 GLY A N 1
ATOM 979 C CA . GLY A 1 138 ? -15.454 -2.992 -27.703 1.00 43.68 138 GLY A CA 1
ATOM 980 C C . GLY A 1 138 ? -16.867 -3.555 -27.673 1.00 42.42 138 GLY A C 1
ATOM 981 O O . GLY A 1 138 ? -17.122 -4.607 -27.075 1.00 41.75 138 GLY A O 1
ATOM 982 N N . PHE A 1 139 ? -17.785 -2.852 -28.332 1.00 41.54 139 PHE A N 1
ATOM 983 C CA . PHE A 1 139 ? -19.188 -3.249 -28.382 1.00 40.16 139 PHE A CA 1
ATOM 984 C C . PHE A 1 139 ? -19.445 -4.299 -29.463 1.00 40.16 139 PHE A C 1
ATOM 985 O O . PHE A 1 139 ? -19.105 -4.092 -30.631 1.00 40.89 139 PHE A O 1
ATOM 993 N N . ASN A 1 140 ? -20.038 -5.423 -29.067 1.00 38.64 140 ASN A N 1
ATOM 994 C CA . ASN A 1 140 ? -20.456 -6.444 -30.023 1.00 38.40 140 ASN A CA 1
ATOM 995 C C . ASN A 1 140 ? -21.932 -6.262 -30.372 1.00 37.35 140 ASN A C 1
ATOM 996 O O . ASN A 1 140 ? -22.269 -5.945 -31.513 1.00 37.71 140 ASN A O 1
ATOM 1001 N N . ARG A 1 141 ? -22.804 -6.449 -29.381 1.00 35.64 141 ARG A N 1
ATOM 1002 C CA . ARG A 1 141 ? -24.245 -6.275 -29.570 1.00 34.47 141 ARG A CA 1
ATOM 1003 C C . ARG A 1 141 ? -25.000 -6.132 -28.252 1.00 32.99 141 ARG A C 1
ATOM 1004 O O . ARG A 1 141 ? -24.467 -6.427 -27.175 1.00 32.17 141 ARG A O 1
ATOM 1012 N N . ASN A 1 142 ? -26.239 -5.664 -28.359 1.00 32.00 142 ASN A N 1
ATOM 1013 C CA . ASN A 1 142 ? -27.171 -5.654 -27.245 1.00 30.71 142 ASN A CA 1
ATOM 1014 C C . ASN A 1 142 ? -27.732 -7.041 -26.965 1.00 29.82 142 ASN A C 1
ATOM 1015 O O . ASN A 1 142 ? -27.964 -7.821 -27.888 1.00 30.22 142 ASN A O 1
ATOM 1020 N N . LEU A 1 143 ? -27.936 -7.341 -25.687 1.00 28.41 143 LEU A N 1
ATOM 1021 C CA . LEU A 1 143 ? -28.652 -8.542 -25.282 1.00 27.32 143 LEU A CA 1
ATOM 1022 C C . LEU A 1 143 ? -30.154 -8.334 -25.409 1.00 26.73 143 LEU A C 1
ATOM 1023 O O . LEU A 1 143 ? -30.664 -7.251 -25.105 1.00 26.03 143 LEU A O 1
ATOM 1028 N N . ARG A 1 144 ? -30.851 -9.378 -25.858 1.00 26.06 144 ARG A N 1
ATOM 1029 C CA . ARG A 1 144 ? -32.310 -9.371 -25.929 1.00 25.63 144 ARG A CA 1
ATOM 1030 C C . ARG A 1 144 ? -32.883 -9.579 -24.526 1.00 24.46 144 ARG A C 1
ATOM 1031 O O . ARG A 1 144 ? -32.172 -10.028 -23.622 1.00 24.26 144 ARG A O 1
ATOM 1039 N N . VAL A 1 145 ? -34.158 -9.244 -24.342 1.00 23.50 145 VAL A N 1
ATOM 1040 C CA . VAL A 1 145 ? -34.832 -9.435 -23.052 1.00 22.24 145 VAL A CA 1
ATOM 1041 C C . VAL A 1 145 ? -34.619 -10.855 -22.506 1.00 21.61 145 VAL A C 1
ATOM 1042 O O . VAL A 1 145 ? -34.258 -11.014 -21.344 1.00 21.04 145 VAL A O 1
ATOM 1046 N N . SER A 1 146 ? -34.814 -11.873 -23.348 1.00 21.17 146 SER A N 1
ATOM 1047 C CA . SER A 1 146 ? -34.640 -13.272 -22.917 1.00 21.02 146 SER A CA 1
ATOM 1048 C C . SER A 1 146 ? -33.223 -13.573 -22.429 1.00 20.52 146 SER A C 1
ATOM 1049 O O . SER A 1 146 ? -33.039 -14.429 -21.576 1.00 20.33 146 SER A O 1
ATOM 1052 N N . GLU A 1 147 ? -32.234 -12.874 -22.986 1.00 20.78 147 GLU A N 1
ATOM 1053 C CA . GLU A 1 147 ? -30.828 -13.060 -22.613 1.00 20.63 147 GLU A CA 1
ATOM 1054 C C . GLU A 1 147 ? -30.465 -12.311 -21.327 1.00 20.17 147 GLU A C 1
ATOM 1055 O O . GLU A 1 147 ? -29.444 -12.602 -20.690 1.00 20.14 147 GLU A O 1
ATOM 1061 N N . ILE A 1 148 ? -31.292 -11.342 -20.954 1.00 19.71 148 ILE A N 1
ATOM 1062 C CA . ILE A 1 148 ? -31.074 -10.611 -19.705 1.00 19.22 148 ILE A CA 1
ATOM 1063 C C . ILE A 1 148 ? -31.809 -11.303 -18.564 1.00 19.12 148 ILE A C 1
ATOM 1064 O O . ILE A 1 148 ? -31.171 -11.771 -17.619 1.00 19.31 148 ILE A O 1
ATOM 1069 N N . ILE A 1 149 ? -33.139 -11.384 -18.665 1.00 19.11 149 ILE A N 1
ATOM 1070 C CA . ILE A 1 149 ? -33.955 -12.087 -17.674 1.00 19.05 149 ILE A CA 1
ATOM 1071 C C . ILE A 1 149 ? -33.597 -13.584 -17.620 1.00 19.22 149 ILE A C 1
ATOM 1072 O O . ILE A 1 149 ? -33.795 -14.241 -16.599 1.00 19.04 149 ILE A O 1
ATOM 1077 N N . GLY A 1 150 ? -33.048 -14.095 -18.726 1.00 19.27 150 GLY A N 1
ATOM 1078 C CA . GLY A 1 150 ? -32.591 -15.471 -18.819 1.00 19.00 150 GLY A CA 1
ATOM 1079 C C . GLY A 1 150 ? -31.393 -15.782 -17.947 1.00 18.75 150 GLY A C 1
ATOM 1080 O O . GLY A 1 150 ? -31.219 -16.923 -17.528 1.00 18.48 150 GLY A O 1
ATOM 1081 N N . GLN A 1 151 ? -30.562 -14.775 -17.682 1.00 18.49 151 GLN A N 1
ATOM 1082 C CA . GLN A 1 151 ? -29.456 -14.921 -16.729 1.00 18.25 151 GLN A CA 1
ATOM 1083 C C . GLN A 1 151 ? -30.012 -15.128 -15.322 1.00 17.98 151 GLN A C 1
ATOM 1084 O O . GLN A 1 151 ? -29.523 -15.962 -14.571 1.00 17.95 151 GLN A O 1
ATOM 1090 N N . VAL A 1 152 ? -31.041 -14.359 -14.974 1.00 18.04 152 VAL A N 1
ATOM 1091 C CA . VAL A 1 152 ? -31.681 -14.486 -13.666 1.00 18.11 152 VAL A CA 1
ATOM 1092 C C . VAL A 1 152 ? -32.357 -15.858 -13.560 1.00 18.25 152 VAL A C 1
ATOM 1093 O O . VAL A 1 152 ? -32.229 -16.547 -12.544 1.00 18.08 152 VAL A O 1
ATOM 1097 N N . TRP A 1 153 ? -33.054 -16.244 -14.628 1.00 18.41 153 TRP A N 1
ATOM 1098 C CA . TRP A 1 153 ? -33.722 -17.548 -14.712 1.00 18.86 153 TRP A CA 1
ATOM 1099 C C . TRP A 1 153 ? -32.729 -18.703 -14.544 1.00 19.15 153 TRP A C 1
ATOM 1100 O O . TRP A 1 153 ? -32.976 -19.632 -13.765 1.00 19.37 153 TRP A O 1
ATOM 1111 N N . ARG A 1 154 ? -31.605 -18.635 -15.259 1.00 19.31 154 ARG A N 1
ATOM 1112 C CA . ARG A 1 154 ? -30.600 -19.698 -15.216 1.00 19.95 154 ARG A CA 1
ATOM 1113 C C . ARG A 1 154 ? -29.967 -19.829 -13.822 1.00 20.13 154 ARG A C 1
ATOM 1114 O O . ARG A 1 154 ? -29.845 -20.936 -13.281 1.00 20.27 154 ARG A O 1
ATOM 1122 N N . ALA A 1 155 ? -29.581 -18.690 -13.246 1.00 19.72 155 ALA A N 1
ATOM 1123 C CA . ALA A 1 155 ? -29.024 -18.652 -11.897 1.00 19.89 155 ALA A CA 1
ATOM 1124 C C . ALA A 1 155 ? -30.019 -19.208 -10.888 1.00 20.12 155 ALA A C 1
ATOM 1125 O O . ALA A 1 155 ? -29.647 -19.974 -10.002 1.00 20.51 155 ALA A O 1
ATOM 1127 N N . ALA A 1 156 ? -31.284 -18.827 -11.042 1.00 20.30 156 ALA A N 1
ATOM 1128 C CA . ALA A 1 156 ? -32.351 -19.290 -10.158 1.00 20.98 156 ALA A CA 1
ATOM 1129 C C . ALA A 1 156 ? -32.532 -20.802 -10.241 1.00 21.70 156 ALA A C 1
ATOM 1130 O O . ALA A 1 156 ? -32.676 -21.457 -9.214 1.00 22.09 156 ALA A O 1
ATOM 1132 N N . LYS A 1 157 ? -32.505 -21.353 -11.456 1.00 22.19 157 LYS A N 1
ATOM 1133 C CA . LYS A 1 157 ? -32.681 -22.792 -11.643 1.00 23.21 157 LYS A CA 1
ATOM 1134 C C . LYS A 1 157 ? -31.534 -23.581 -11.009 1.00 23.57 157 LYS A C 1
ATOM 1135 O O . LYS A 1 157 ? -31.768 -24.581 -10.320 1.00 24.46 157 LYS A O 1
ATOM 1141 N N . ILE A 1 158 ? -30.306 -23.118 -11.227 1.00 23.65 158 ILE A N 1
ATOM 1142 C CA . ILE A 1 158 ? -29.117 -23.773 -10.674 1.00 24.50 158 ILE A CA 1
ATOM 1143 C C . ILE A 1 158 ? -29.086 -23.720 -9.145 1.00 24.55 158 ILE A C 1
ATOM 1144 O O . ILE A 1 158 ? -28.873 -24.741 -8.493 1.00 25.13 158 ILE A O 1
ATOM 1149 N N . VAL A 1 159 ? -29.310 -22.535 -8.583 1.00 24.18 159 VAL A N 1
ATOM 1150 C CA . VAL A 1 159 ? -29.364 -22.372 -7.131 1.00 24.38 159 VAL A CA 1
ATOM 1151 C C . VAL A 1 159 ? -30.592 -23.104 -6.571 1.00 24.53 159 VAL A C 1
ATOM 1152 O O . VAL A 1 159 ? -30.507 -23.781 -5.546 1.00 25.06 159 VAL A O 1
ATOM 1156 N N . GLY A 1 160 ? -31.723 -22.970 -7.259 1.00 24.55 160 GLY A N 1
ATOM 1157 C CA . GLY A 1 160 ? -32.963 -23.639 -6.863 1.00 25.64 160 GLY A CA 1
ATOM 1158 C C . GLY A 1 160 ? -34.152 -22.692 -6.879 1.00 25.71 160 GLY A C 1
ATOM 1159 O O . GLY A 1 160 ? -34.198 -21.737 -6.099 1.00 25.43 160 GLY A O 1
ATOM 1160 N N . ALA A 1 161 ? -35.112 -22.963 -7.765 1.00 25.92 161 ALA A N 1
ATOM 1161 C CA . ALA A 1 161 ? -36.304 -22.118 -7.928 1.00 26.10 161 ALA A CA 1
ATOM 1162 C C . ALA A 1 161 ? -37.099 -21.982 -6.632 1.00 26.73 161 ALA A C 1
ATOM 1163 O O . ALA A 1 161 ? -37.142 -22.914 -5.819 1.00 27.06 161 ALA A O 1
ATOM 1165 N N . ALA A 1 162 ? -37.726 -20.817 -6.457 1.00 26.83 162 ALA A N 1
ATOM 1166 C CA . ALA A 1 162 ? -38.451 -20.468 -5.221 1.00 27.57 162 ALA A CA 1
ATOM 1167 C C . ALA A 1 162 ? -39.453 -21.525 -4.736 1.00 28.42 162 ALA A C 1
ATOM 1168 O O . ALA A 1 162 ? -39.498 -21.829 -3.546 1.00 28.77 162 ALA A O 1
ATOM 1170 N N . LYS A 1 163 ? -40.246 -22.085 -5.648 1.00 28.62 163 LYS A N 1
ATOM 1171 C CA . LYS A 1 163 ? -41.241 -23.095 -5.269 1.00 29.65 163 LYS A CA 1
ATOM 1172 C C . LYS A 1 163 ? -40.748 -24.542 -5.445 1.00 29.94 163 LYS A C 1
ATOM 1173 O O . LYS A 1 163 ? -41.522 -25.485 -5.318 1.00 30.18 163 LYS A O 1
ATOM 1179 N N . VAL A 1 164 ? -39.459 -24.703 -5.737 1.00 29.95 164 VAL A N 1
ATOM 1180 C CA . VAL A 1 164 ? -38.816 -26.017 -5.719 1.00 30.43 164 VAL A CA 1
ATOM 1181 C C . VAL A 1 164 ? -38.105 -26.230 -4.374 1.00 30.89 164 VAL A C 1
ATOM 1182 O O . VAL A 1 164 ? -38.046 -27.348 -3.864 1.00 31.27 164 VAL A O 1
ATOM 1186 N N . THR A 1 165 ? -37.579 -25.148 -3.804 1.00 30.87 165 THR A N 1
ATOM 1187 C CA . THR A 1 165 ? -36.833 -25.211 -2.542 1.00 31.72 165 THR A CA 1
ATOM 1188 C C . THR A 1 165 ? -37.569 -24.553 -1.367 1.00 32.43 165 THR A C 1
ATOM 1189 O O . THR A 1 165 ? -37.318 -24.887 -0.208 1.00 32.87 165 THR A O 1
ATOM 1193 N N . GLY A 1 166 ? -38.472 -23.621 -1.667 1.00 32.66 166 GLY A N 1
ATOM 1194 C CA . GLY A 1 166 ? -39.200 -22.892 -0.630 1.00 33.63 166 GLY A CA 1
ATOM 1195 C C . GLY A 1 166 ? -38.599 -21.535 -0.302 1.00 33.79 166 GLY A C 1
ATOM 1196 O O . GLY A 1 166 ? -39.199 -20.742 0.419 1.00 33.93 166 GLY A O 1
ATOM 1197 N N . GLN A 1 167 ? -37.407 -21.265 -0.823 1.00 34.03 167 GLN A N 1
ATOM 1198 C CA . GLN A 1 167 ? -36.774 -19.959 -0.623 1.00 34.24 167 GLN A CA 1
ATOM 1199 C C . GLN A 1 167 ? -36.354 -19.310 -1.939 1.00 33.31 167 GLN A C 1
ATOM 1200 O O . GLN A 1 167 ? -35.904 -19.984 -2.872 1.00 32.75 167 GLN A O 1
ATOM 1206 N N . ARG A 1 168 ? -36.511 -17.993 -2.004 1.00 32.84 168 ARG A N 1
ATOM 1207 C CA . ARG A 1 168 ? -36.147 -17.240 -3.196 1.00 32.12 168 ARG A CA 1
ATOM 1208 C C . ARG A 1 168 ? -34.643 -17.360 -3.408 1.00 31.23 168 ARG A C 1
ATOM 1209 O O . ARG A 1 168 ? -33.863 -17.064 -2.497 1.00 31.23 168 ARG A O 1
ATOM 1217 N N . PRO A 1 169 ? -34.231 -17.836 -4.598 1.00 30.24 169 PRO A N 1
ATOM 1218 C CA . PRO A 1 169 ? -32.804 -18.003 -4.874 1.00 29.72 169 PRO A CA 1
ATOM 1219 C C . PRO A 1 169 ? -32.093 -16.659 -4.986 1.00 28.80 169 PRO A C 1
ATOM 1220 O O . PRO A 1 169 ? -30.922 -16.550 -4.643 1.00 28.32 169 PRO A O 1
ATOM 1224 N N . ILE A 1 170 ? -32.814 -15.647 -5.459 1.00 28.06 170 ILE A N 1
ATOM 1225 C CA . ILE A 1 170 ? -32.232 -14.337 -5.698 1.00 27.25 170 ILE A CA 1
ATOM 1226 C C . ILE A 1 170 ? -33.086 -13.269 -5.023 1.00 26.84 170 ILE A C 1
ATOM 1227 O O . ILE A 1 170 ? -34.290 -13.176 -5.266 1.00 26.70 170 ILE A O 1
ATOM 1232 N N . THR A 1 171 ? -32.457 -12.477 -4.162 1.00 26.47 171 THR A N 1
ATOM 1233 C CA . THR A 1 171 ? -33.169 -11.438 -3.416 1.00 26.22 171 THR A CA 1
ATOM 1234 C C . THR A 1 171 ? -32.786 -10.034 -3.890 1.00 25.41 171 THR A C 1
ATOM 1235 O O . THR A 1 171 ? -33.403 -9.048 -3.498 1.00 25.28 171 THR A O 1
ATOM 1239 N N . ASN A 1 172 ? -31.770 -9.961 -4.746 1.00 24.60 172 ASN A N 1
ATOM 1240 C CA . ASN A 1 172 ? -31.212 -8.696 -5.192 1.00 24.03 172 ASN A CA 1
ATOM 1241 C C . ASN A 1 172 ? -30.571 -8.851 -6.570 1.00 22.95 172 ASN A C 1
ATOM 1242 O O . ASN A 1 172 ? -29.763 -9.752 -6.782 1.00 22.36 172 ASN A O 1
ATOM 1247 N N . VAL A 1 173 ? -30.949 -7.981 -7.501 1.00 21.90 173 VAL A N 1
ATOM 1248 C CA . VAL A 1 173 ? -30.330 -7.947 -8.820 1.00 21.16 173 VAL A CA 1
ATOM 1249 C C . VAL A 1 173 ? -29.668 -6.596 -9.060 1.00 20.88 173 VAL A C 1
ATOM 1250 O O . VAL A 1 173 ? -30.262 -5.544 -8.809 1.00 20.76 173 VAL A O 1
ATOM 1254 N N . VAL A 1 174 ? -28.425 -6.641 -9.532 1.00 20.57 174 VAL A N 1
ATOM 1255 C CA . VAL A 1 174 ? -27.719 -5.442 -9.959 1.00 20.76 174 VAL A CA 1
ATOM 1256 C C . VAL A 1 174 ? -27.313 -5.586 -11.424 1.00 20.96 174 VAL A C 1
ATOM 1257 O O . VAL A 1 174 ? -26.748 -6.606 -11.833 1.00 20.84 174 VAL A O 1
ATOM 1261 N N . MET A 1 175 ? -27.633 -4.569 -12.214 1.00 21.31 175 MET A N 1
ATOM 1262 C CA . MET A 1 175 ? -27.265 -4.545 -13.624 1.00 22.33 175 MET A CA 1
ATOM 1263 C C . MET A 1 175 ? -25.832 -4.041 -13.749 1.00 22.72 175 MET A C 1
ATOM 1264 O O . MET A 1 175 ? -25.597 -2.937 -14.237 1.00 23.27 175 MET A O 1
ATOM 1269 N N . MET A 1 176 ? -24.879 -4.848 -13.289 1.00 23.01 176 MET A N 1
ATOM 1270 C CA . MET A 1 176 ? -23.483 -4.412 -13.182 1.00 23.70 176 MET A CA 1
ATOM 1271 C C . MET A 1 176 ? -22.505 -5.349 -13.886 1.00 23.97 176 MET A C 1
ATOM 1272 O O . MET A 1 176 ? -21.294 -5.267 -13.673 1.00 24.14 176 MET A O 1
ATOM 1277 N N . GLY A 1 177 ? -23.037 -6.241 -14.717 1.00 24.10 177 GLY A N 1
ATOM 1278 C CA . GLY A 1 177 ? -22.213 -7.077 -15.590 1.00 24.88 177 GLY A CA 1
ATOM 1279 C C . GLY A 1 177 ? -21.745 -6.290 -16.802 1.00 25.53 177 GLY A C 1
ATOM 1280 O O . GLY A 1 177 ? -21.736 -5.065 -16.783 1.00 25.26 177 GLY A O 1
ATOM 1281 N N . MET A 1 178 ? -21.373 -7.004 -17.860 1.00 26.12 178 MET A N 1
ATOM 1282 C CA . MET A 1 178 ? -20.899 -6.397 -19.098 1.00 27.04 178 MET A CA 1
ATOM 1283 C C . MET A 1 178 ? -21.900 -5.412 -19.693 1.00 26.56 178 MET A C 1
ATOM 1284 O O . MET A 1 178 ? -23.103 -5.689 -19.741 1.00 26.15 178 MET A O 1
ATOM 1289 N N . GLY A 1 179 ? -21.391 -4.262 -20.126 1.00 26.43 179 GLY A N 1
ATOM 1290 C CA . GLY A 1 179 ? -22.168 -3.322 -20.925 1.00 26.27 179 GLY A CA 1
ATOM 1291 C C . GLY A 1 179 ? -22.788 -2.172 -20.164 1.00 25.73 179 GLY A C 1
ATOM 1292 O O . GLY A 1 179 ? -22.889 -2.201 -18.932 1.00 25.29 179 GLY A O 1
ATOM 1293 N N . GLU A 1 180 ? -23.192 -1.149 -20.911 1.00 25.65 180 GLU A N 1
ATOM 1294 C CA . GLU A 1 180 ? -23.886 -0.003 -20.347 1.00 25.42 180 GLU A CA 1
ATOM 1295 C C . GLU A 1 180 ? -25.395 -0.200 -20.523 1.00 25.19 180 GLU A C 1
ATOM 1296 O O . GLU A 1 180 ? -25.899 -0.169 -21.646 1.00 25.67 180 GLU A O 1
ATOM 1302 N N . PRO A 1 181 ? -26.115 -0.433 -19.409 1.00 24.80 181 PRO A N 1
ATOM 1303 C CA . PRO A 1 181 ? -27.552 -0.707 -19.462 1.00 24.55 181 PRO A CA 1
ATOM 1304 C C . PRO A 1 181 ? -28.368 0.419 -20.105 1.00 25.04 181 PRO A C 1
ATOM 1305 O O . PRO A 1 181 ? -29.378 0.145 -20.756 1.00 25.09 181 PRO A O 1
ATOM 1309 N N . LEU A 1 182 ? -27.928 1.665 -19.942 1.00 25.22 182 LEU A N 1
ATOM 1310 C CA . LEU A 1 182 ? -28.634 2.800 -20.547 1.00 25.92 182 LEU A CA 1
ATOM 1311 C C . LEU A 1 182 ? -28.502 2.863 -22.072 1.00 26.80 182 LEU A C 1
ATOM 1312 O O . LEU A 1 182 ? -29.163 3.672 -22.720 1.00 27.67 182 LEU A O 1
ATOM 1317 N N . LEU A 1 183 ? -27.650 2.017 -22.645 1.00 26.75 183 LEU A N 1
ATOM 1318 C CA . LEU A 1 183 ? -27.539 1.926 -24.101 1.00 27.53 183 LEU A CA 1
ATOM 1319 C C . LEU A 1 183 ? -28.314 0.734 -24.656 1.00 27.32 183 LEU A C 1
ATOM 1320 O O . LEU A 1 183 ? -28.187 0.396 -25.838 1.00 28.04 183 LEU A O 1
ATOM 1325 N N . ASN A 1 184 ? -29.120 0.110 -23.796 1.00 26.36 184 ASN A N 1
ATOM 1326 C CA . ASN A 1 184 ? -29.975 -1.015 -24.178 1.00 25.89 184 ASN A CA 1
ATOM 1327 C C . ASN A 1 184 ? -31.318 -0.961 -23.450 1.00 25.69 184 ASN A C 1
ATOM 1328 O O . ASN A 1 184 ? -31.805 -1.974 -22.935 1.00 25.03 184 ASN A O 1
ATOM 1333 N N . LEU A 1 185 ? -31.910 0.230 -23.411 1.00 25.79 185 LEU A N 1
ATOM 1334 C CA . LEU A 1 185 ? -33.199 0.448 -22.744 1.00 26.28 185 LEU A CA 1
ATOM 1335 C C . LEU A 1 185 ? -34.329 -0.443 -23.269 1.00 26.11 185 LEU A C 1
ATOM 1336 O O . LEU A 1 185 ? -35.155 -0.917 -22.490 1.00 25.87 185 LEU A O 1
ATOM 1341 N N . ASN A 1 186 ? -34.350 -0.679 -24.582 1.00 26.35 186 ASN A N 1
ATOM 1342 C CA . ASN A 1 186 ? -35.379 -1.517 -25.218 1.00 26.14 186 ASN A CA 1
ATOM 1343 C C . ASN A 1 186 ? -35.481 -2.915 -24.602 1.00 25.17 186 ASN A C 1
ATOM 1344 O O . ASN A 1 186 ? -36.559 -3.506 -24.563 1.00 25.07 186 ASN A O 1
ATOM 1349 N N . ASN A 1 187 ? -34.349 -3.428 -24.131 1.00 23.96 187 ASN A N 1
ATOM 1350 C CA . ASN A 1 187 ? -34.279 -4.767 -23.551 1.00 23.17 187 ASN A CA 1
ATOM 1351 C C . ASN A 1 187 ? -34.101 -4.796 -22.029 1.00 22.28 187 ASN A C 1
ATOM 1352 O O . ASN A 1 187 ? -34.572 -5.721 -21.364 1.00 21.68 187 ASN A O 1
ATOM 1357 N N . VAL A 1 188 ? -33.420 -3.789 -21.483 1.00 21.94 188 VAL A N 1
ATOM 1358 C CA . VAL A 1 188 ? -33.176 -3.735 -20.042 1.00 21.28 188 VAL A CA 1
ATOM 1359 C C . VAL A 1 188 ? -34.475 -3.461 -19.286 1.00 21.64 188 VAL A C 1
ATOM 1360 O O . VAL A 1 188 ? -34.760 -4.112 -18.288 1.00 21.16 188 VAL A O 1
ATOM 1364 N N . VAL A 1 189 ? -35.281 -2.534 -19.793 1.00 22.44 189 VAL A N 1
ATOM 1365 C CA . VAL A 1 189 ? -36.525 -2.162 -19.117 1.00 23.20 189 VAL A CA 1
ATOM 1366 C C . VAL A 1 189 ? -37.506 -3.349 -18.971 1.00 23.15 189 VAL A C 1
ATOM 1367 O O . VAL A 1 189 ? -37.870 -3.695 -17.843 1.00 23.26 189 VAL A O 1
ATOM 1371 N N . PRO A 1 190 ? -37.907 -3.999 -20.089 1.00 23.22 190 PRO A N 1
ATOM 1372 C CA . PRO A 1 190 ? -38.812 -5.148 -19.940 1.00 23.00 190 PRO A CA 1
ATOM 1373 C C . PRO A 1 190 ? -38.236 -6.268 -19.059 1.00 22.40 190 PRO A C 1
ATOM 1374 O O . PRO A 1 190 ? -38.981 -6.902 -18.314 1.00 22.16 190 PRO A O 1
ATOM 1378 N N . ALA A 1 191 ? -36.928 -6.500 -19.156 1.00 22.01 191 ALA A N 1
ATOM 1379 C CA . ALA A 1 191 ? -36.235 -7.459 -18.298 1.00 21.44 191 ALA A CA 1
ATOM 1380 C C . ALA A 1 191 ? -36.411 -7.108 -16.825 1.00 21.29 191 ALA A C 1
ATOM 1381 O O . ALA A 1 191 ? -36.770 -7.962 -16.018 1.00 20.65 191 ALA A O 1
ATOM 1383 N N . MET A 1 192 ? -36.172 -5.846 -16.476 1.00 21.33 192 MET A N 1
ATOM 1384 C CA . MET A 1 192 ? -36.357 -5.414 -15.090 1.00 21.32 192 MET A CA 1
ATOM 1385 C C . MET A 1 192 ? -37.823 -5.478 -14.654 1.00 21.76 192 MET A C 1
ATOM 1386 O O . MET A 1 192 ? -38.101 -5.748 -13.481 1.00 21.87 192 MET A O 1
ATOM 1391 N N . GLU A 1 193 ? -38.749 -5.261 -15.595 1.00 22.05 193 GLU A N 1
ATOM 1392 C CA . GLU A 1 193 ? -40.191 -5.383 -15.317 1.00 22.62 193 GLU A CA 1
ATOM 1393 C C . GLU A 1 193 ? -40.578 -6.787 -14.848 1.00 22.16 193 GLU A C 1
ATOM 1394 O O . GLU A 1 193 ? -41.360 -6.942 -13.910 1.00 22.64 193 GLU A O 1
ATOM 1400 N N . ILE A 1 194 ? -40.022 -7.801 -15.504 1.00 21.50 194 ILE A N 1
ATOM 1401 C CA . ILE A 1 194 ? -40.228 -9.189 -15.103 1.00 21.04 194 ILE A CA 1
ATOM 1402 C C . ILE A 1 194 ? -39.606 -9.447 -13.717 1.00 20.82 194 ILE A C 1
ATOM 1403 O O . ILE A 1 194 ? -40.237 -10.069 -12.866 1.00 20.59 194 ILE A O 1
ATOM 1408 N N . MET A 1 195 ? -38.390 -8.944 -13.481 1.00 20.69 195 MET A N 1
ATOM 1409 C CA . MET A 1 195 ? -37.762 -9.047 -12.152 1.00 20.98 195 MET A CA 1
ATOM 1410 C C . MET A 1 195 ? -38.686 -8.524 -11.047 1.00 21.36 195 MET A C 1
ATOM 1411 O O . MET A 1 195 ? -38.815 -9.137 -9.986 1.00 21.29 195 MET A O 1
ATOM 1416 N N . LEU A 1 196 ? -39.330 -7.393 -11.323 1.00 22.04 196 LEU A N 1
ATOM 1417 C CA . LEU A 1 196 ? -40.195 -6.697 -10.373 1.00 23.03 196 LEU A CA 1
ATOM 1418 C C . LEU A 1 196 ? -41.560 -7.366 -10.228 1.00 23.62 196 LEU A C 1
ATOM 1419 O O . LEU A 1 196 ? -42.226 -7.226 -9.195 1.00 24.12 196 LEU A O 1
ATOM 1424 N N . ASP A 1 197 ? -41.965 -8.091 -11.267 1.00 23.49 197 ASP A N 1
ATOM 1425 C CA . ASP A 1 197 ? -43.301 -8.669 -11.351 1.00 24.04 197 ASP A CA 1
ATOM 1426 C C . ASP A 1 197 ? -43.485 -9.819 -10.362 1.00 24.41 197 ASP A C 1
ATOM 1427 O O . ASP A 1 197 ? -42.610 -10.672 -10.228 1.00 24.07 197 ASP A O 1
ATOM 1432 N N . ASP A 1 198 ? -44.627 -9.836 -9.677 1.00 25.10 198 ASP A N 1
ATOM 1433 C CA . ASP A 1 198 ? -44.958 -10.914 -8.744 1.00 25.79 198 ASP A CA 1
ATOM 1434 C C . ASP A 1 198 ? -45.039 -12.284 -9.428 1.00 25.40 198 ASP A C 1
ATOM 1435 O O . ASP A 1 198 ? -44.815 -13.307 -8.784 1.00 25.10 198 ASP A O 1
ATOM 1440 N N . PHE A 1 199 ? -45.358 -12.298 -10.723 1.00 25.10 199 PHE A N 1
ATOM 1441 C CA . PHE A 1 199 ? -45.399 -13.546 -11.493 1.00 25.53 199 PHE A CA 1
ATOM 1442 C C . PHE A 1 199 ? -44.023 -13.872 -12.086 1.00 24.93 199 PHE A C 1
ATOM 1443 O O . PHE A 1 199 ? -43.828 -14.927 -12.705 1.00 25.19 199 PHE A O 1
ATOM 1451 N N . GLY A 1 200 ? -43.079 -12.956 -11.890 1.00 24.52 200 GLY A N 1
ATOM 1452 C CA . GLY A 1 200 ? -41.678 -13.178 -12.237 1.00 23.93 200 GLY A CA 1
ATOM 1453 C C . GLY A 1 200 ? -40.891 -13.468 -10.974 1.00 23.46 200 GLY A C 1
ATOM 1454 O O . GLY A 1 200 ? -41.185 -14.421 -10.248 1.00 23.77 200 GLY A O 1
ATOM 1455 N N . PHE A 1 201 ? -39.902 -12.633 -10.691 1.00 23.30 201 PHE A N 1
ATOM 1456 C CA . PHE A 1 201 ? -39.044 -12.855 -9.528 1.00 22.91 201 PHE A CA 1
ATOM 1457 C C . PHE A 1 201 ? -39.515 -12.134 -8.266 1.00 23.15 201 PHE A C 1
ATOM 1458 O O . PHE A 1 201 ? -38.954 -12.331 -7.188 1.00 23.00 201 PHE A O 1
ATOM 1466 N N . GLY A 1 202 ? -40.559 -11.320 -8.409 1.00 23.28 202 GLY A N 1
ATOM 1467 C CA . GLY A 1 202 ? -41.232 -10.685 -7.267 1.00 23.84 202 GLY A CA 1
ATOM 1468 C C . GLY A 1 202 ? -40.345 -9.792 -6.418 1.00 23.79 202 GLY A C 1
ATOM 1469 O O . GLY A 1 202 ? -40.555 -9.669 -5.212 1.00 24.18 202 GLY A O 1
ATOM 1470 N N . LEU A 1 203 ? -39.347 -9.176 -7.047 1.00 23.50 203 LEU A N 1
ATOM 1471 C CA . LEU A 1 203 ? -38.384 -8.345 -6.338 1.00 23.46 203 LEU A CA 1
ATOM 1472 C C . LEU A 1 203 ? -38.919 -6.933 -6.153 1.00 24.04 203 LEU A C 1
ATOM 1473 O O . LEU A 1 203 ? -39.576 -6.384 -7.039 1.00 24.10 203 LEU A O 1
ATOM 1478 N N . SER A 1 204 ? -38.628 -6.358 -4.991 1.00 24.48 204 SER A N 1
ATOM 1479 C CA . SER A 1 204 ? -38.910 -4.952 -4.710 1.00 25.42 204 SER A CA 1
ATOM 1480 C C . SER A 1 204 ? -38.098 -4.050 -5.640 1.00 25.24 204 SER A C 1
ATOM 1481 O O . SER A 1 204 ? -36.992 -4.413 -6.052 1.00 24.49 204 SER A O 1
ATOM 1484 N N . LYS A 1 205 ? -38.626 -2.868 -5.954 1.00 25.99 205 LYS A N 1
ATOM 1485 C CA . LYS A 1 205 ? -37.881 -1.929 -6.802 1.00 26.36 205 LYS A CA 1
ATOM 1486 C C . LYS A 1 205 ? -36.582 -1.429 -6.158 1.00 26.27 205 LYS A C 1
ATOM 1487 O O . LYS A 1 205 ? -35.671 -0.977 -6.856 1.00 26.18 205 LYS A O 1
ATOM 1493 N N . ARG A 1 206 ? -36.498 -1.541 -4.835 1.00 26.45 206 ARG A N 1
ATOM 1494 C CA . ARG A 1 206 ? -35.276 -1.234 -4.097 1.00 26.96 206 ARG A CA 1
ATOM 1495 C C . ARG A 1 206 ? -34.244 -2.356 -4.214 1.00 26.31 206 ARG A C 1
ATOM 1496 O O . ARG A 1 206 ? -33.081 -2.174 -3.857 1.00 25.96 206 ARG A O 1
ATOM 1504 N N . ARG A 1 207 ? -34.673 -3.509 -4.724 1.00 26.16 207 ARG A N 1
ATOM 1505 C CA . ARG A 1 207 ? -33.800 -4.672 -4.846 1.00 25.87 207 ARG A CA 1
ATOM 1506 C C . ARG A 1 207 ? -33.416 -4.979 -6.299 1.00 25.03 207 ARG A C 1
ATOM 1507 O O . ARG A 1 207 ? -32.788 -6.003 -6.584 1.00 24.77 207 ARG A O 1
ATOM 1515 N N . VAL A 1 208 ? -33.806 -4.085 -7.210 1.00 24.04 208 VAL A N 1
ATOM 1516 C CA . VAL A 1 208 ? -33.306 -4.103 -8.582 1.00 23.03 208 VAL A CA 1
ATOM 1517 C C . VAL A 1 208 ? -32.595 -2.778 -8.841 1.00 22.61 208 VAL A C 1
ATOM 1518 O O . VAL A 1 208 ? -33.220 -1.714 -8.796 1.00 22.88 208 VAL A O 1
ATOM 1522 N N . THR A 1 209 ? -31.290 -2.850 -9.091 1.00 21.78 209 THR A N 1
ATOM 1523 C CA . THR A 1 209 ? -30.457 -1.661 -9.252 1.00 21.70 209 THR A CA 1
ATOM 1524 C C . THR A 1 209 ? -29.861 -1.571 -10.659 1.00 21.55 209 THR A C 1
ATOM 1525 O O . THR A 1 209 ? -29.193 -2.494 -11.122 1.00 21.53 209 THR A O 1
ATOM 1529 N N . LEU A 1 210 ? -30.113 -0.459 -11.335 1.00 21.58 210 LEU A N 1
ATOM 1530 C CA . LEU A 1 210 ? -29.438 -0.184 -12.588 1.00 21.85 210 LEU A CA 1
ATOM 1531 C C . LEU A 1 210 ? -28.226 0.697 -12.295 1.00 21.88 210 LEU A C 1
ATOM 1532 O O . LEU A 1 210 ? -28.333 1.707 -11.591 1.00 22.29 210 LEU A O 1
ATOM 1537 N N . SER A 1 211 ? -27.082 0.288 -12.829 1.00 21.83 211 SER A N 1
ATOM 1538 C CA . SER A 1 211 ? -25.822 1.021 -12.712 1.00 22.09 211 SER A CA 1
ATOM 1539 C C . SER A 1 211 ? -25.457 1.632 -14.066 1.00 22.52 211 SER A C 1
ATOM 1540 O O . SER A 1 211 ? -25.551 0.956 -15.093 1.00 22.73 211 SER A O 1
ATOM 1543 N N . THR A 1 212 ? -25.046 2.901 -14.067 1.00 22.71 212 THR A N 1
ATOM 1544 C CA . THR A 1 212 ? -24.682 3.607 -15.300 1.00 23.04 212 THR A CA 1
ATOM 1545 C C . THR A 1 212 ? -23.438 4.487 -15.141 1.00 23.71 212 THR A C 1
ATOM 1546 O O . THR A 1 212 ? -23.216 5.077 -14.080 1.00 23.37 212 THR A O 1
ATOM 1550 N N . SER A 1 213 ? -22.648 4.586 -16.207 1.00 24.36 213 SER A N 1
ATOM 1551 C CA . SER A 1 213 ? -21.517 5.511 -16.238 1.00 25.41 213 SER A CA 1
ATOM 1552 C C . SER A 1 213 ? -21.962 6.900 -16.717 1.00 25.90 213 SER A C 1
ATOM 1553 O O . SER A 1 213 ? -21.166 7.833 -16.750 1.00 26.35 213 SER A O 1
ATOM 1556 N N . GLY A 1 214 ? -23.236 7.018 -17.092 1.00 26.18 214 GLY A N 1
ATOM 1557 C CA . GLY A 1 214 ? -23.873 8.315 -17.283 1.00 27.06 214 GLY A CA 1
ATOM 1558 C C . GLY A 1 214 ? -24.215 8.770 -18.689 1.00 27.86 214 GLY A C 1
ATOM 1559 O O . GLY A 1 214 ? -23.760 9.832 -19.119 1.00 28.51 214 GLY A O 1
ATOM 1560 N N . VAL A 1 215 ? -25.024 7.977 -19.391 1.00 27.99 215 VAL A N 1
ATOM 1561 C CA . VAL A 1 215 ? -25.609 8.384 -20.673 1.00 28.97 215 VAL A CA 1
ATOM 1562 C C . VAL A 1 215 ? -26.857 9.208 -20.367 1.00 29.30 215 VAL A C 1
ATOM 1563 O O . VAL A 1 215 ? -27.946 8.666 -20.165 1.00 28.99 215 VAL A O 1
ATOM 1567 N N . VAL A 1 216 ? -26.680 10.524 -20.329 1.00 30.19 216 VAL A N 1
ATOM 1568 C CA . VAL A 1 216 ? -27.686 11.446 -19.777 1.00 30.61 216 VAL A CA 1
ATOM 1569 C C . VAL A 1 216 ? -29.097 11.395 -20.405 1.00 31.03 216 VAL A C 1
ATOM 1570 O O . VAL A 1 216 ? -30.081 11.282 -19.670 1.00 30.70 216 VAL A O 1
ATOM 1574 N N . PRO A 1 217 ? -29.209 11.467 -21.750 1.00 31.96 217 PRO A N 1
ATOM 1575 C CA . PRO A 1 217 ? -30.560 11.465 -22.320 1.00 32.54 217 PRO A CA 1
ATOM 1576 C C . PRO A 1 217 ? -31.285 10.143 -22.067 1.00 32.17 217 PRO A C 1
ATOM 1577 O O . PRO A 1 217 ? -32.520 10.114 -22.000 1.00 32.36 217 PRO A O 1
ATOM 1581 N N . ALA A 1 218 ? -30.511 9.068 -21.924 1.00 31.40 218 ALA A N 1
ATOM 1582 C CA . ALA A 1 218 ? -31.055 7.741 -21.649 1.00 30.81 218 ALA A CA 1
ATOM 1583 C C . ALA A 1 218 ? -31.553 7.617 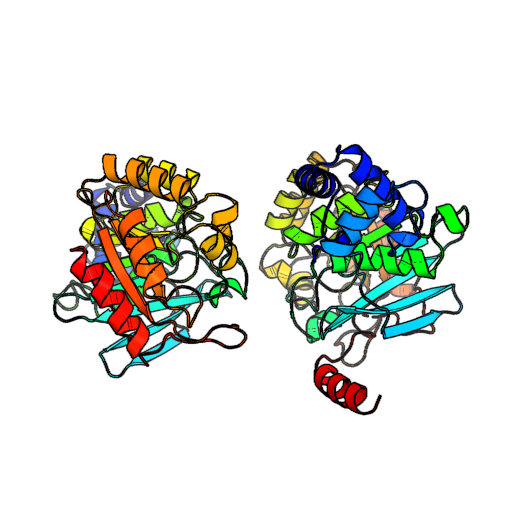-20.206 1.00 30.14 218 ALA A C 1
ATOM 1584 O O . ALA A 1 218 ? -32.492 6.874 -19.932 1.00 29.89 218 ALA A O 1
ATOM 1586 N N . LEU A 1 219 ? -30.921 8.350 -19.293 1.00 29.94 219 LEU A N 1
ATOM 1587 C CA . LEU A 1 219 ? -31.350 8.374 -17.895 1.00 29.49 219 LEU A CA 1
ATOM 1588 C C . LEU A 1 219 ? -32.669 9.130 -17.724 1.00 30.18 219 LEU A C 1
ATOM 1589 O O . LEU A 1 219 ? -33.527 8.705 -16.951 1.00 29.78 219 LEU A O 1
ATOM 1594 N N . ASP A 1 220 ? -32.817 10.245 -18.444 1.00 31.44 220 ASP A N 1
ATOM 1595 C CA . ASP A 1 220 ? -34.075 11.002 -18.477 1.00 32.67 220 ASP A CA 1
ATOM 1596 C C . ASP A 1 220 ? -35.206 10.128 -18.997 1.00 32.85 220 ASP A C 1
ATOM 1597 O O . ASP A 1 220 ? -36.325 10.187 -18.488 1.00 33.14 220 ASP A O 1
ATOM 1602 N N . LYS A 1 221 ? -34.893 9.311 -20.002 1.00 32.89 221 LYS A N 1
ATOM 1603 C CA . LYS A 1 221 ? -35.846 8.374 -20.595 1.00 33.17 221 LYS A CA 1
ATOM 1604 C C . LYS A 1 221 ? -36.166 7.209 -19.651 1.00 32.08 221 LYS A C 1
ATOM 1605 O O . LYS A 1 221 ? -37.311 6.761 -19.582 1.00 31.71 221 LYS A O 1
ATOM 1611 N N . LEU A 1 222 ? -35.157 6.726 -18.927 1.00 31.33 222 LEU A N 1
ATOM 1612 C CA . LEU A 1 222 ? -35.379 5.701 -17.904 1.00 30.67 222 LEU A CA 1
ATOM 1613 C C . LEU A 1 222 ? -36.407 6.201 -16.899 1.00 31.15 222 LEU A C 1
ATOM 1614 O O . LEU A 1 222 ? -37.313 5.463 -16.510 1.00 30.95 222 LEU A O 1
ATOM 1619 N N . GLY A 1 223 ? -36.265 7.465 -16.503 1.00 31.77 223 GLY A N 1
ATOM 1620 C CA . GLY A 1 223 ? -37.184 8.116 -15.571 1.00 32.63 223 GLY A CA 1
ATOM 1621 C C . GLY A 1 223 ? -38.635 8.053 -16.000 1.00 33.50 223 GLY A C 1
ATOM 1622 O O . GLY A 1 223 ? -39.526 7.877 -15.170 1.00 33.84 223 GLY A O 1
ATOM 1623 N N . ASP A 1 224 ? -38.866 8.183 -17.301 1.00 34.03 224 ASP A N 1
ATOM 1624 C CA . ASP A 1 224 ? -40.212 8.123 -17.857 1.00 34.70 224 ASP A CA 1
ATOM 1625 C C . ASP A 1 224 ? -40.757 6.695 -17.962 1.00 33.92 224 ASP A C 1
ATOM 1626 O O . ASP A 1 224 ? -41.970 6.500 -18.075 1.00 34.29 224 ASP A O 1
ATOM 1631 N N . MET A 1 225 ? -39.866 5.703 -17.903 1.00 32.52 225 MET A N 1
ATOM 1632 C CA . MET A 1 225 ? -40.237 4.314 -18.194 1.00 31.59 225 MET A CA 1
ATOM 1633 C C . MET A 1 225 ? -40.443 3.429 -16.965 1.00 30.35 225 MET A C 1
ATOM 1634 O O . MET A 1 225 ? -41.393 2.648 -16.916 1.00 30.09 225 MET A O 1
ATOM 1639 N N . ILE A 1 226 ? -39.548 3.534 -15.985 1.00 28.96 226 ILE A N 1
ATOM 1640 C CA . ILE A 1 226 ? -39.540 2.593 -14.870 1.00 27.82 226 ILE A CA 1
ATOM 1641 C C . ILE A 1 226 ? -38.868 3.202 -13.637 1.00 27.57 226 ILE A C 1
ATOM 1642 O O . ILE A 1 226 ? -37.961 4.030 -13.760 1.00 27.53 226 ILE A O 1
ATOM 1647 N N . ASP A 1 227 ? -39.338 2.798 -12.459 1.00 27.23 227 ASP A N 1
ATOM 1648 C CA . ASP A 1 227 ? -38.733 3.203 -11.194 1.00 27.07 227 ASP A CA 1
ATOM 1649 C C . ASP A 1 227 ? -37.928 2.052 -10.588 1.00 26.22 227 ASP A C 1
ATOM 1650 O O . ASP A 1 227 ? -38.474 1.015 -10.209 1.00 26.16 227 ASP A O 1
ATOM 1655 N N . VAL A 1 228 ? -36.624 2.277 -10.488 1.00 25.59 228 VAL A N 1
ATOM 1656 C CA . VAL A 1 228 ? -35.651 1.269 -10.108 1.00 24.71 228 VAL A CA 1
ATOM 1657 C C . VAL A 1 228 ? -34.549 1.956 -9.283 1.00 24.30 228 VAL A C 1
ATOM 1658 O O . VAL A 1 228 ? -34.320 3.158 -9.440 1.00 24.41 228 VAL A O 1
ATOM 1662 N N . ALA A 1 229 ? -33.909 1.213 -8.378 1.00 23.63 229 ALA A N 1
ATOM 1663 C CA . ALA A 1 229 ? -32.768 1.732 -7.618 1.00 23.10 229 ALA A CA 1
ATOM 1664 C C . ALA A 1 229 ? -31.623 2.069 -8.560 1.00 22.97 229 ALA A C 1
ATOM 1665 O O . ALA A 1 229 ? -31.400 1.373 -9.562 1.00 22.42 229 ALA A O 1
ATOM 1667 N N . LEU A 1 230 ? -30.908 3.144 -8.245 1.00 22.52 230 LEU A N 1
ATOM 1668 C CA . LEU A 1 230 ? -29.911 3.683 -9.155 1.00 22.29 230 LEU A CA 1
ATOM 1669 C C . LEU A 1 230 ? -28.519 3.710 -8.533 1.00 21.97 230 LEU A C 1
ATOM 1670 O O . LEU A 1 230 ? -28.336 4.105 -7.373 1.00 21.61 230 LEU A O 1
ATOM 1675 N N . ALA A 1 231 ? -27.547 3.271 -9.322 1.00 21.54 231 ALA A N 1
ATOM 1676 C CA . ALA A 1 231 ? -26.146 3.373 -8.969 1.00 21.42 231 ALA A CA 1
ATOM 1677 C C . ALA A 1 231 ? -25.429 4.117 -10.087 1.00 21.69 231 ALA A C 1
ATOM 1678 O O . ALA A 1 231 ? -25.762 3.958 -11.263 1.00 22.05 231 ALA A O 1
ATOM 1680 N N . ILE A 1 232 ? -24.456 4.944 -9.719 1.00 21.81 232 ILE A N 1
ATOM 1681 C CA . ILE A 1 232 ? -23.677 5.680 -10.706 1.00 22.07 232 ILE A CA 1
ATOM 1682 C C . ILE A 1 232 ? -22.189 5.339 -10.591 1.00 22.25 232 ILE A C 1
ATOM 1683 O O . ILE A 1 232 ? -21.631 5.278 -9.497 1.00 21.75 232 ILE A O 1
ATOM 1688 N N . SER A 1 233 ? -21.570 5.080 -11.734 1.00 22.81 233 SER A N 1
ATOM 1689 C CA . SER A 1 233 ? -20.149 4.809 -11.787 1.00 23.61 233 SER A CA 1
ATOM 1690 C C . SER A 1 233 ? -19.428 6.126 -11.976 1.00 24.18 233 SER A C 1
ATOM 1691 O O . SER A 1 233 ? -19.317 6.622 -13.097 1.00 24.62 233 SER A O 1
ATOM 1694 N N . LEU A 1 234 ? -18.951 6.692 -10.871 1.00 24.20 234 LEU A N 1
ATOM 1695 C CA . LEU A 1 234 ? -18.408 8.052 -10.867 1.00 24.83 234 LEU A CA 1
ATOM 1696 C C . LEU A 1 234 ? -16.891 8.048 -11.031 1.00 25.01 234 LEU A C 1
ATOM 1697 O O . LEU A 1 234 ? -16.365 8.668 -11.951 1.00 25.48 234 LEU A O 1
ATOM 1702 N N . HIS A 1 235 ? -16.205 7.347 -10.129 1.00 25.05 235 HIS A N 1
ATOM 1703 C CA . HIS A 1 235 ? -14.764 7.048 -10.234 1.00 25.68 235 HIS A CA 1
ATOM 1704 C C . HIS A 1 235 ? -13.786 8.223 -10.165 1.00 26.46 235 HIS A C 1
ATOM 1705 O O . HIS A 1 235 ? -12.578 8.019 -10.274 1.00 27.37 235 HIS A O 1
ATOM 1712 N N . ALA A 1 236 ? -14.292 9.440 -9.977 1.00 26.84 236 ALA A N 1
ATOM 1713 C CA . ALA A 1 236 ? -13.437 10.622 -9.930 1.00 27.31 236 ALA A CA 1
ATOM 1714 C C . ALA A 1 236 ? -14.155 11.803 -9.294 1.00 27.69 236 ALA A C 1
ATOM 1715 O O . ALA A 1 236 ? -15.375 11.909 -9.403 1.00 27.48 236 ALA A O 1
ATOM 1717 N N . PRO A 1 237 ? -13.396 12.705 -8.642 1.00 28.24 237 PRO A N 1
ATOM 1718 C CA . PRO A 1 237 ? -13.972 13.898 -8.033 1.00 28.85 237 PRO A CA 1
ATOM 1719 C C . PRO A 1 237 ? -13.989 15.127 -8.957 1.00 29.80 237 PRO A C 1
ATOM 1720 O O . PRO A 1 237 ? -14.627 16.126 -8.631 1.00 30.05 237 PRO A O 1
ATOM 1724 N N . ASN A 1 238 ? -13.295 15.055 -10.091 1.00 30.42 238 ASN A N 1
ATOM 1725 C CA . ASN A 1 238 ? -13.245 16.179 -11.031 1.00 31.43 238 ASN A CA 1
ATOM 1726 C C . ASN A 1 238 ? -13.219 15.709 -12.482 1.00 31.76 238 ASN A C 1
ATOM 1727 O O . ASN A 1 238 ? -12.928 14.545 -12.749 1.00 31.59 238 ASN A O 1
ATOM 1732 N N . ASP A 1 239 ? -13.530 16.619 -13.404 1.00 32.54 239 ASP A N 1
ATOM 1733 C CA . ASP A 1 239 ? -13.661 16.291 -14.827 1.00 33.31 239 ASP A CA 1
ATOM 1734 C C . ASP A 1 239 ? -12.351 15.929 -15.518 1.00 33.77 239 ASP A C 1
ATOM 1735 O O . ASP A 1 239 ? -12.340 15.097 -16.418 1.00 33.62 239 ASP A O 1
ATOM 1740 N N . GLU A 1 240 ? -11.254 16.555 -15.097 1.00 34.61 240 GLU A N 1
ATOM 1741 C CA . GLU A 1 240 ? -9.942 16.292 -15.697 1.00 35.50 240 GLU A CA 1
ATOM 1742 C C . GLU A 1 240 ? -9.489 14.849 -15.472 1.00 34.78 240 GLU A C 1
ATOM 1743 O O . GLU A 1 240 ? -8.945 14.217 -16.381 1.00 35.11 240 GLU A O 1
ATOM 1749 N N . ILE A 1 241 ? -9.741 14.326 -14.273 1.00 33.72 241 ILE A N 1
ATOM 1750 C CA . ILE A 1 241 ? -9.463 12.921 -13.983 1.00 32.91 241 ILE A CA 1
ATOM 1751 C C . ILE A 1 241 ? -10.504 12.002 -14.643 1.00 32.58 241 ILE A C 1
ATOM 1752 O O . ILE A 1 241 ? -10.138 10.998 -15.255 1.00 32.51 241 ILE A O 1
ATOM 1757 N N . ARG A 1 242 ? -11.787 12.356 -14.541 1.00 32.06 242 ARG A N 1
ATOM 1758 C CA . ARG A 1 242 ? -12.849 11.524 -15.121 1.00 31.77 242 ARG A CA 1
ATOM 1759 C C . ARG A 1 242 ? -12.764 11.394 -16.646 1.00 32.70 242 ARG A C 1
ATOM 1760 O O . ARG A 1 242 ? -12.973 10.302 -17.177 1.00 32.28 242 ARG A O 1
ATOM 1768 N N . ASP A 1 243 ? -12.453 12.495 -17.338 1.00 33.89 243 ASP A N 1
ATOM 1769 C CA . ASP A 1 243 ? -12.263 12.481 -18.803 1.00 35.22 243 ASP A CA 1
ATOM 1770 C C . ASP A 1 243 ? -11.281 11.399 -19.238 1.00 35.83 243 ASP A C 1
ATOM 1771 O O . ASP A 1 243 ? -11.487 10.727 -20.253 1.00 36.34 243 ASP A O 1
ATOM 1776 N N . GLU A 1 244 ? -10.210 11.253 -18.462 1.00 36.13 244 GLU A N 1
ATOM 1777 C CA . GLU A 1 244 ? -9.146 10.301 -18.747 1.00 37.00 244 GLU A CA 1
ATOM 1778 C C . GLU A 1 244 ? -9.605 8.862 -18.503 1.00 36.30 244 GLU A C 1
ATOM 1779 O O . GLU A 1 244 ? -9.373 7.974 -19.324 1.00 36.81 244 GLU A O 1
ATOM 1785 N N . ILE A 1 245 ? -10.284 8.666 -17.377 1.00 35.36 245 ILE A N 1
ATOM 1786 C CA . ILE A 1 245 ? -10.634 7.351 -16.846 1.00 34.78 245 ILE A CA 1
ATOM 1787 C C . ILE A 1 245 ? -11.921 6.775 -17.452 1.00 33.91 245 ILE A C 1
ATOM 1788 O O . ILE A 1 245 ? -11.974 5.594 -17.812 1.00 33.75 245 ILE A O 1
ATOM 1793 N N . VAL A 1 246 ? -12.951 7.613 -17.542 1.00 33.20 246 VAL A N 1
ATOM 1794 C CA . VAL A 1 246 ? -14.231 7.235 -18.138 1.00 32.71 246 VAL A CA 1
ATOM 1795 C C . VAL A 1 246 ? -14.616 8.250 -19.231 1.00 33.17 246 VAL A C 1
ATOM 1796 O O . VAL A 1 246 ? -15.155 9.321 -18.936 1.00 33.00 246 VAL A O 1
ATOM 1800 N N . PRO A 1 247 ? -14.295 7.915 -20.499 1.00 33.49 247 PRO A N 1
ATOM 1801 C CA . PRO A 1 247 ? -14.364 8.823 -21.647 1.00 34.30 247 PRO A CA 1
ATOM 1802 C C . PRO A 1 247 ? -15.729 9.445 -21.922 1.00 34.19 247 PRO A C 1
ATOM 1803 O O . PRO A 1 247 ? -15.783 10.530 -22.495 1.00 35.10 247 PRO A O 1
ATOM 1807 N N . ILE A 1 248 ? -16.815 8.785 -21.519 1.00 33.42 248 ILE A N 1
ATOM 1808 C CA . ILE A 1 248 ? -18.151 9.360 -21.717 1.00 33.38 248 ILE A CA 1
ATOM 1809 C C . ILE A 1 248 ? -18.322 10.703 -20.982 1.00 33.38 248 ILE A C 1
ATOM 1810 O O . ILE A 1 248 ? -19.181 11.512 -21.340 1.00 33.70 248 ILE A O 1
ATOM 1815 N N . ASN A 1 249 ? -17.484 10.935 -19.973 1.00 32.90 249 ASN A N 1
ATOM 1816 C CA . ASN A 1 249 ? -17.446 12.210 -19.267 1.00 32.92 249 ASN A CA 1
ATOM 1817 C C . ASN A 1 249 ? -17.197 13.398 -20.204 1.00 34.28 249 ASN A C 1
ATOM 1818 O O . ASN A 1 249 ? -17.673 14.503 -19.949 1.00 34.49 249 ASN A O 1
ATOM 1823 N N . LYS A 1 250 ? -16.453 13.157 -21.285 1.00 35.28 250 LYS A N 1
ATOM 1824 C CA . LYS A 1 250 ? -16.181 14.181 -22.301 1.00 36.72 250 LYS A CA 1
ATOM 1825 C C . LYS A 1 250 ? -17.466 14.649 -22.979 1.00 37.14 250 LYS A C 1
ATOM 1826 O O . LYS A 1 250 ? -17.597 15.824 -23.325 1.00 37.96 250 LYS A O 1
ATOM 1832 N N . LYS A 1 251 ? -18.405 13.721 -23.158 1.00 36.72 251 LYS A N 1
ATOM 1833 C CA . LYS A 1 251 ? -19.725 14.021 -23.713 1.00 37.25 251 LYS A CA 1
ATOM 1834 C C . LYS A 1 251 ? -20.664 14.628 -22.665 1.00 36.53 251 LYS A C 1
ATOM 1835 O O . LYS A 1 251 ? -21.303 15.652 -22.918 1.00 36.87 251 LYS A O 1
ATOM 1841 N N . TYR A 1 252 ? -20.742 13.991 -21.496 1.00 35.26 252 TYR A N 1
ATOM 1842 C CA . TYR A 1 252 ? -21.574 14.472 -20.393 1.00 34.55 252 TYR A CA 1
ATOM 1843 C C . TYR A 1 252 ? -20.741 14.549 -19.120 1.00 33.64 252 TYR A C 1
ATOM 1844 O O . TYR A 1 252 ? -20.462 13.522 -18.488 1.00 32.44 252 TYR A O 1
ATOM 1853 N N . ASN A 1 253 ? -20.349 15.767 -18.747 1.00 33.50 253 ASN A N 1
ATOM 1854 C CA . ASN A 1 253 ? -19.452 15.969 -17.616 1.00 32.97 253 ASN A CA 1
ATOM 1855 C C . ASN A 1 253 ? -20.121 15.695 -16.269 1.00 32.21 253 ASN A C 1
ATOM 1856 O O . ASN A 1 253 ? -21.329 15.450 -16.212 1.00 32.16 253 ASN A O 1
ATOM 1861 N N . ILE A 1 254 ? -19.334 15.726 -15.197 1.00 31.60 254 ILE A N 1
ATOM 1862 C CA . ILE A 1 254 ? -19.833 15.367 -13.865 1.00 31.02 254 ILE A CA 1
ATOM 1863 C C . ILE A 1 254 ? -21.103 16.134 -13.482 1.00 31.34 254 ILE A C 1
ATOM 1864 O O . ILE A 1 254 ? -22.084 15.528 -13.056 1.00 30.94 254 ILE A O 1
ATOM 1869 N N . GLU A 1 255 ? -21.095 17.453 -13.673 1.00 32.10 255 GLU A N 1
ATOM 1870 C CA . GLU A 1 255 ? -22.245 18.288 -13.306 1.00 32.53 255 GLU A CA 1
ATOM 1871 C C . GLU A 1 255 ? -23.492 17.972 -14.139 1.00 31.97 255 GLU A C 1
ATOM 1872 O O . GLU A 1 255 ? -24.605 17.965 -13.612 1.00 31.82 255 GLU A O 1
ATOM 1878 N N . THR A 1 256 ? -23.300 17.698 -15.429 1.00 31.45 256 THR A N 1
ATOM 1879 C CA . THR A 1 256 ? -24.393 17.272 -16.301 1.00 31.24 256 THR A CA 1
ATOM 1880 C C . THR A 1 256 ? -24.976 15.924 -15.839 1.00 29.84 256 THR A C 1
ATOM 1881 O O . THR A 1 256 ? -26.197 15.749 -15.796 1.00 29.72 256 THR A O 1
ATOM 1885 N N . PHE A 1 257 ? -24.090 14.988 -15.496 1.00 28.62 257 PHE A N 1
ATOM 1886 C CA . PHE A 1 257 ? -24.480 13.655 -15.022 1.00 27.34 257 PHE A CA 1
ATOM 1887 C C . PHE A 1 257 ? -25.293 13.774 -13.728 1.00 26.82 257 PHE A C 1
ATOM 1888 O O . PHE A 1 257 ? -26.429 13.299 -13.665 1.00 26.34 257 PHE A O 1
ATOM 1896 N N . LEU A 1 258 ? -24.727 14.438 -12.722 1.00 26.50 258 LEU A N 1
ATOM 1897 C CA . LEU A 1 258 ? -25.410 14.631 -11.434 1.00 26.55 258 LEU A CA 1
ATOM 1898 C C . LEU A 1 258 ? -26.746 15.376 -11.535 1.00 27.20 258 LEU A C 1
ATOM 1899 O O . LEU A 1 258 ? -27.655 15.121 -10.745 1.00 26.93 258 LEU A O 1
ATOM 1904 N N . ALA A 1 259 ? -26.867 16.289 -12.499 1.00 27.95 259 ALA A N 1
ATOM 1905 C CA . ALA A 1 259 ? -28.136 16.982 -12.721 1.00 29.04 259 ALA A CA 1
ATOM 1906 C C . ALA A 1 259 ? -29.211 16.013 -13.221 1.00 29.05 259 ALA A C 1
ATOM 1907 O O . ALA A 1 259 ? -30.364 16.075 -12.786 1.00 29.51 259 ALA A O 1
ATOM 1909 N N . ALA A 1 260 ? -28.824 15.112 -14.121 1.00 28.82 260 ALA A N 1
ATOM 1910 C CA . ALA A 1 260 ? -29.719 14.053 -14.608 1.00 28.77 260 ALA A CA 1
ATOM 1911 C C . ALA A 1 260 ? -30.082 13.088 -13.482 1.00 28.15 260 ALA A C 1
ATOM 1912 O O . ALA A 1 260 ? -31.223 12.642 -13.383 1.00 28.08 260 ALA A O 1
ATOM 1914 N N . VAL A 1 261 ? -29.103 12.778 -12.638 1.00 27.96 261 VAL A N 1
ATOM 1915 C CA . VAL A 1 261 ? -29.322 11.938 -11.459 1.00 27.73 261 VAL A CA 1
ATOM 1916 C C . VAL A 1 261 ? -30.402 12.570 -10.581 1.00 28.60 261 VAL A C 1
ATOM 1917 O O . VAL A 1 261 ? -31.372 11.905 -10.202 1.00 28.41 261 VAL A O 1
ATOM 1921 N N . ARG A 1 262 ? -30.242 13.861 -10.288 1.00 29.65 262 ARG A N 1
ATOM 1922 C CA . ARG A 1 262 ? -31.211 14.597 -9.482 1.00 30.87 262 ARG A CA 1
ATOM 1923 C C . ARG A 1 262 ? -32.614 14.602 -10.108 1.00 31.27 262 ARG A C 1
ATOM 1924 O O . ARG A 1 262 ? -33.610 14.498 -9.391 1.00 31.45 262 ARG A O 1
ATOM 1932 N N . ARG A 1 263 ? -32.689 14.693 -11.435 1.00 31.70 263 ARG A N 1
ATOM 1933 C CA . ARG A 1 263 ? -33.979 14.629 -12.142 1.00 32.30 263 ARG A CA 1
ATOM 1934 C C . ARG A 1 263 ? -34.683 13.279 -11.977 1.00 31.73 263 ARG A C 1
ATOM 1935 O O . ARG A 1 263 ? -35.901 13.223 -11.797 1.00 32.00 263 ARG A O 1
ATOM 1943 N N . TYR A 1 264 ? -33.907 12.200 -12.035 1.00 31.12 264 TYR A N 1
ATOM 1944 C CA . TYR A 1 264 ? -34.430 10.850 -11.860 1.00 30.66 264 TYR A CA 1
ATOM 1945 C C . TYR A 1 264 ? -34.900 10.626 -10.422 1.00 30.66 264 TYR A C 1
ATOM 1946 O O . TYR A 1 264 ? -35.980 10.074 -10.190 1.00 30.26 264 TYR A O 1
ATOM 1955 N N . LEU A 1 265 ? -34.075 11.063 -9.472 1.00 30.83 265 LEU A N 1
ATOM 1956 C CA . LEU A 1 265 ? -34.351 10.921 -8.043 1.00 31.70 265 LEU A CA 1
ATOM 1957 C C . LEU A 1 265 ? -35.589 11.691 -7.590 1.00 33.16 265 LEU A C 1
ATOM 1958 O O . LEU A 1 265 ? -36.264 11.284 -6.641 1.00 33.51 265 LEU A O 1
ATOM 1963 N N . GLU A 1 266 ? -35.884 12.795 -8.272 1.00 34.44 266 GLU A N 1
ATOM 1964 C CA . GLU A 1 266 ? -37.093 13.566 -8.007 1.00 36.32 266 GLU A CA 1
ATOM 1965 C C . GLU A 1 266 ? -38.333 12.702 -8.172 1.00 36.79 266 GLU A C 1
ATOM 1966 O O . GLU A 1 266 ? -39.278 12.814 -7.394 1.00 37.64 266 GLU A O 1
ATOM 1972 N N . LYS A 1 267 ? -38.300 11.830 -9.178 1.00 36.83 267 LYS A N 1
ATOM 1973 C CA . LYS A 1 267 ? -39.431 10.983 -9.549 1.00 37.17 267 LYS A CA 1
ATOM 1974 C C . LYS A 1 267 ? -39.467 9.666 -8.768 1.00 36.58 267 LYS A C 1
ATOM 1975 O O . LYS A 1 267 ? -40.529 9.058 -8.605 1.00 36.70 267 LYS A O 1
ATOM 1981 N N . SER A 1 268 ? -38.300 9.237 -8.293 1.00 35.76 268 SER A N 1
ATOM 1982 C CA . SER A 1 268 ? -38.097 7.882 -7.793 1.00 34.76 268 SER A CA 1
ATOM 1983 C C . SER A 1 268 ? -38.343 7.724 -6.298 1.00 34.95 268 SER A C 1
ATOM 1984 O O . SER A 1 268 ? -37.620 8.290 -5.476 1.00 35.09 268 SER A O 1
ATOM 1987 N N . ASN A 1 269 ? -39.347 6.937 -5.938 1.00 35.00 269 ASN A N 1
ATOM 1988 C CA . ASN A 1 269 ? -39.497 6.580 -4.536 1.00 35.20 269 ASN A CA 1
ATOM 1989 C C . ASN A 1 269 ? -38.751 5.287 -4.201 1.00 33.75 269 ASN A C 1
ATOM 1990 O O . ASN A 1 269 ? -38.576 4.955 -3.029 1.00 33.80 269 ASN A O 1
ATOM 1995 N N . ALA A 1 270 ? -38.300 4.571 -5.233 1.00 32.42 270 ALA A N 1
ATOM 1996 C CA . ALA A 1 270 ? -37.428 3.408 -5.038 1.00 31.00 270 ALA A CA 1
ATOM 1997 C C . ALA A 1 270 ? -36.156 3.831 -4.308 1.00 30.27 270 ALA A C 1
ATOM 1998 O O . ALA A 1 270 ? -35.707 3.161 -3.384 1.00 29.55 270 ALA A O 1
ATOM 2000 N N . ASN A 1 271 ? -35.603 4.963 -4.727 1.00 29.63 271 ASN A N 1
ATOM 2001 C CA . ASN A 1 271 ? -34.373 5.487 -4.159 1.00 29.37 271 ASN A CA 1
ATOM 2002 C C . ASN A 1 271 ? -34.571 6.344 -2.902 1.00 29.37 271 ASN A C 1
ATOM 2003 O O . ASN A 1 271 ? -33.660 6.455 -2.087 1.00 29.12 271 ASN A O 1
ATOM 2008 N N . GLN A 1 272 ? -35.752 6.947 -2.753 1.00 29.77 272 GLN A N 1
ATOM 2009 C CA . GLN A 1 272 ? -36.045 7.857 -1.629 1.00 30.27 272 GLN A CA 1
ATOM 2010 C C . GLN A 1 272 ? -34.998 8.971 -1.518 1.00 29.89 272 GLN A C 1
ATOM 2011 O O . GLN A 1 272 ? -34.576 9.336 -0.418 1.00 29.63 272 GLN A O 1
ATOM 2017 N N . GLY A 1 273 ? -34.576 9.492 -2.668 1.00 29.41 273 GLY A N 1
ATOM 2018 C CA . GLY A 1 273 ? -33.593 10.572 -2.731 1.00 29.55 273 GLY A CA 1
ATOM 2019 C C . GLY A 1 273 ? -32.138 10.144 -2.657 1.00 29.04 273 GLY A C 1
ATOM 2020 O O . GLY A 1 273 ? -31.239 10.974 -2.790 1.00 29.00 273 GLY A O 1
ATOM 2021 N N . ARG A 1 274 ? -31.906 8.848 -2.467 1.00 28.70 274 ARG A N 1
ATOM 2022 C CA . ARG A 1 274 ? -30.566 8.324 -2.243 1.00 28.62 274 ARG A CA 1
ATOM 2023 C C . ARG A 1 274 ? -30.012 7.627 -3.484 1.00 27.73 274 ARG A C 1
ATOM 2024 O O . ARG A 1 274 ? -30.666 6.768 -4.065 1.00 27.71 274 ARG A O 1
ATOM 2032 N N . VAL A 1 275 ? -28.805 7.998 -3.889 1.00 27.02 275 VAL A N 1
ATOM 2033 C CA . VAL A 1 275 ? -28.141 7.309 -4.995 1.00 26.28 275 VAL A CA 1
ATOM 2034 C C . VAL A 1 275 ? -26.918 6.534 -4.484 1.00 25.49 275 VAL A C 1
ATOM 2035 O O . VAL A 1 275 ? -26.256 6.969 -3.542 1.00 25.42 275 VAL A O 1
ATOM 2039 N N . THR A 1 276 ? -26.644 5.375 -5.079 1.00 24.41 276 THR A N 1
ATOM 2040 C CA . THR A 1 276 ? -25.415 4.650 -4.781 1.00 23.65 276 THR A CA 1
ATOM 2041 C C . THR A 1 276 ? -24.312 5.112 -5.729 1.00 23.44 276 THR A C 1
ATOM 2042 O O . THR A 1 276 ? -24.513 5.186 -6.943 1.00 23.60 276 THR A O 1
ATOM 2046 N N . ILE A 1 277 ? -23.154 5.436 -5.164 1.00 23.08 277 ILE A N 1
ATOM 2047 C CA . ILE A 1 277 ? -22.022 5.910 -5.950 1.00 23.17 277 ILE A CA 1
ATOM 2048 C C . ILE A 1 277 ? -20.873 4.899 -5.941 1.00 22.89 277 ILE A C 1
ATOM 2049 O O . ILE A 1 277 ? -20.333 4.553 -4.886 1.00 22.36 277 ILE A O 1
ATOM 2054 N N . GLU A 1 278 ? -20.532 4.418 -7.135 1.00 22.93 278 GLU A N 1
ATOM 2055 C CA . GLU A 1 278 ? -19.418 3.500 -7.326 1.00 23.10 278 GLU A CA 1
ATOM 2056 C C . GLU A 1 278 ? -18.147 4.291 -7.600 1.00 23.32 278 GLU A C 1
ATOM 2057 O O . GLU A 1 278 ? -18.146 5.239 -8.393 1.00 23.37 278 GLU A O 1
ATOM 2063 N N . TYR A 1 279 ? -17.065 3.889 -6.945 1.00 23.27 279 TYR A N 1
ATOM 2064 C CA . TYR A 1 279 ? -15.795 4.588 -7.062 1.00 23.67 279 TYR A CA 1
ATOM 2065 C C . TYR A 1 279 ? -14.637 3.592 -7.026 1.00 23.68 279 TYR A C 1
ATOM 2066 O O . TYR A 1 279 ? -14.227 3.139 -5.957 1.00 23.57 279 TYR A O 1
ATOM 2075 N N . VAL A 1 280 ? -14.127 3.240 -8.206 1.00 24.44 280 VAL A N 1
ATOM 2076 C CA . VAL A 1 280 ? -13.003 2.314 -8.321 1.00 24.63 280 VAL A CA 1
ATOM 2077 C C . VAL A 1 280 ? -11.725 3.011 -7.866 1.00 25.12 280 VAL A C 1
ATOM 2078 O O . VAL A 1 280 ? -11.465 4.151 -8.245 1.00 25.61 280 VAL A O 1
ATOM 2082 N N . MET A 1 281 ? -10.945 2.330 -7.035 1.00 25.39 281 MET A N 1
ATOM 2083 C CA . MET A 1 281 ? -9.725 2.911 -6.492 1.00 26.19 281 MET A CA 1
ATOM 2084 C C . MET A 1 281 ? -8.520 2.562 -7.362 1.00 26.85 281 MET A C 1
ATOM 2085 O O . MET A 1 281 ? -8.105 1.402 -7.436 1.00 27.14 281 MET A O 1
ATOM 2090 N N . LEU A 1 282 ? -7.968 3.583 -8.010 1.00 27.22 282 LEU A N 1
ATOM 2091 C CA . LEU A 1 282 ? -6.827 3.415 -8.903 1.00 28.11 282 LEU A CA 1
ATOM 2092 C C . LEU A 1 282 ? -5.576 4.065 -8.322 1.00 28.46 282 LEU A C 1
ATOM 2093 O O . LEU A 1 282 ? -5.574 5.258 -7.993 1.00 28.44 282 LEU A O 1
ATOM 2098 N N . ASP A 1 283 ? -4.524 3.258 -8.189 1.00 28.97 283 ASP A N 1
ATOM 2099 C CA . ASP A 1 283 ? -3.265 3.658 -7.557 1.00 29.45 283 ASP A CA 1
ATOM 2100 C C . ASP A 1 283 ? -2.698 4.961 -8.121 1.00 29.87 283 ASP A C 1
ATOM 2101 O O . ASP A 1 283 ? -2.373 5.041 -9.306 1.00 30.41 283 ASP A O 1
ATOM 2106 N N . HIS A 1 284 ? -2.589 5.973 -7.252 1.00 29.71 284 HIS A N 1
ATOM 2107 C CA . HIS A 1 284 ? -2.060 7.305 -7.599 1.00 30.22 284 HIS A CA 1
ATOM 2108 C C . HIS A 1 284 ? -2.744 7.993 -8.793 1.00 30.21 284 HIS A C 1
ATOM 2109 O O . HIS A 1 284 ? -2.153 8.864 -9.444 1.00 31.07 284 HIS A O 1
ATOM 2116 N N . VAL A 1 285 ? -3.988 7.602 -9.060 1.00 29.45 285 VAL A N 1
ATOM 2117 C CA . VAL A 1 285 ? -4.799 8.211 -10.113 1.00 29.30 285 VAL A CA 1
ATOM 2118 C C . VAL A 1 285 ? -5.981 8.969 -9.506 1.00 28.65 285 VAL A C 1
ATOM 2119 O O . VAL A 1 285 ? -6.210 10.134 -9.837 1.00 28.75 285 VAL A O 1
ATOM 2123 N N . ASN A 1 286 ? -6.727 8.310 -8.618 1.00 27.91 286 ASN A N 1
ATOM 2124 C CA . ASN A 1 286 ? -7.917 8.913 -8.015 1.00 27.48 286 ASN A CA 1
ATOM 2125 C C . ASN A 1 286 ? -8.071 8.623 -6.517 1.00 27.28 286 ASN A C 1
ATOM 2126 O O . ASN A 1 286 ? -9.118 8.900 -5.923 1.00 27.12 286 ASN A O 1
ATOM 2131 N N . ASP A 1 287 ? -7.017 8.084 -5.909 1.00 27.29 287 ASP A N 1
ATOM 2132 C CA . ASP A 1 287 ? -7.118 7.512 -4.566 1.00 26.97 287 ASP A CA 1
ATOM 2133 C C . ASP A 1 287 ? -6.393 8.323 -3.495 1.00 27.00 287 ASP A C 1
ATOM 2134 O O . ASP A 1 287 ? -6.135 7.822 -2.406 1.00 27.32 287 ASP A O 1
ATOM 2139 N N . GLY A 1 288 ? -6.056 9.570 -3.807 1.00 27.29 288 GLY A N 1
ATOM 2140 C CA . GLY A 1 288 ? -5.412 10.447 -2.836 1.00 27.33 288 GLY A CA 1
ATOM 2141 C C . GLY A 1 288 ? -6.410 10.995 -1.839 1.00 26.87 288 GLY A C 1
ATOM 2142 O O . GLY A 1 288 ? -7.592 11.150 -2.154 1.00 26.82 288 GLY A O 1
ATOM 2143 N N . THR A 1 289 ? -5.938 11.288 -0.630 1.00 27.00 289 THR A N 1
ATOM 2144 C CA . THR A 1 289 ? -6.772 11.946 0.375 1.00 26.68 289 THR A CA 1
ATOM 2145 C C . THR A 1 289 ? -7.279 13.290 -0.160 1.00 27.14 289 THR A C 1
ATOM 2146 O O . THR A 1 289 ? -8.393 13.707 0.157 1.00 26.89 289 THR A O 1
ATOM 2150 N N . GLU A 1 290 ? -6.473 13.945 -0.998 1.00 27.76 290 GLU A N 1
ATOM 2151 C CA . GLU A 1 290 ? -6.897 15.178 -1.668 1.00 28.45 290 GLU A CA 1
ATOM 2152 C C . GLU A 1 290 ? -8.090 14.955 -2.609 1.00 28.09 290 GLU A C 1
ATOM 2153 O O . GLU A 1 290 ? -8.943 15.826 -2.749 1.00 28.47 290 GLU A O 1
ATOM 2159 N N . HIS A 1 291 ? -8.169 13.773 -3.220 1.00 27.80 291 HIS A N 1
ATOM 2160 C CA . HIS A 1 291 ? -9.315 13.431 -4.064 1.00 27.07 291 HIS A CA 1
ATOM 2161 C C . HIS A 1 291 ? -10.555 13.182 -3.218 1.00 26.59 291 HIS A C 1
ATOM 2162 O O . HIS A 1 291 ? -11.667 13.538 -3.612 1.00 26.69 291 HIS A O 1
ATOM 2169 N N . ALA A 1 292 ? -10.355 12.580 -2.048 1.00 25.96 292 ALA A N 1
ATOM 2170 C CA . ALA A 1 292 ? -11.452 12.316 -1.131 1.00 25.44 292 ALA A CA 1
ATOM 2171 C C . ALA A 1 292 ? -12.100 13.619 -0.668 1.00 25.31 292 ALA A C 1
ATOM 2172 O O . ALA A 1 292 ? -13.327 13.715 -0.604 1.00 24.76 292 ALA A O 1
ATOM 2174 N N . HIS A 1 293 ? -11.270 14.620 -0.361 1.00 25.44 293 HIS A N 1
ATOM 2175 C CA . HIS A 1 293 ? -11.765 15.941 0.026 1.00 25.79 293 HIS A CA 1
ATOM 2176 C C . HIS A 1 293 ? -12.569 16.604 -1.092 1.00 26.03 293 HIS A C 1
ATOM 2177 O O . HIS A 1 293 ? -13.650 17.137 -0.847 1.00 26.05 293 HIS A O 1
ATOM 2184 N N . GLN A 1 294 ? -12.059 16.543 -2.320 1.00 26.49 294 GLN A N 1
ATOM 2185 C CA . GLN A 1 294 ? -12.780 17.100 -3.468 1.00 27.36 294 GLN A CA 1
ATOM 2186 C C . GLN A 1 294 ? -14.099 16.346 -3.734 1.00 26.94 294 GLN A C 1
ATOM 2187 O O . GLN A 1 294 ? -15.116 16.956 -4.078 1.00 27.12 294 GLN A O 1
ATOM 2193 N N . LEU A 1 295 ? -14.084 15.030 -3.539 1.00 26.38 295 LEU A N 1
ATOM 2194 C CA . LEU A 1 295 ? -15.282 14.210 -3.731 1.00 26.32 295 LEU A CA 1
ATOM 2195 C C . LEU A 1 295 ? -16.360 14.579 -2.718 1.00 26.37 295 LEU A C 1
ATOM 2196 O O . LEU A 1 295 ? -17.530 14.738 -3.079 1.00 26.21 295 LEU A O 1
ATOM 2201 N N . ALA A 1 296 ? -15.946 14.728 -1.459 1.00 26.57 296 ALA A N 1
ATOM 2202 C CA . ALA A 1 296 ? -16.841 15.126 -0.377 1.00 27.26 296 ALA A CA 1
ATOM 2203 C C . ALA A 1 296 ? -17.551 16.445 -0.689 1.00 28.03 296 ALA A C 1
ATOM 2204 O O . ALA A 1 296 ? -18.750 16.591 -0.446 1.00 28.13 296 ALA A O 1
ATOM 2206 N N . GLU A 1 297 ? -16.803 17.392 -1.245 1.00 28.94 297 GLU A N 1
ATOM 2207 C CA . GLU A 1 297 ? -17.351 18.688 -1.625 1.00 30.04 297 GLU A CA 1
ATOM 2208 C C . GLU A 1 297 ? -18.348 18.532 -2.781 1.00 29.97 297 GLU A C 1
ATOM 2209 O O . GLU A 1 297 ? -19.455 19.064 -2.725 1.00 30.52 297 GLU A O 1
ATOM 2215 N N . LEU A 1 298 ? -17.958 17.779 -3.807 1.00 29.59 298 LEU A N 1
ATOM 2216 C CA . LEU A 1 298 ? -18.824 17.495 -4.951 1.00 29.41 298 LEU A CA 1
ATOM 2217 C C . LEU A 1 298 ? -20.171 16.912 -4.529 1.00 29.39 298 LEU A C 1
ATOM 2218 O O . LEU A 1 298 ? -21.212 17.244 -5.106 1.00 29.67 298 LEU A O 1
ATOM 2223 N N . LEU A 1 299 ? -20.147 16.062 -3.506 1.00 28.74 299 LEU A N 1
ATOM 2224 C CA . LEU A 1 299 ? -21.323 15.301 -3.120 1.00 28.92 299 LEU A CA 1
ATOM 2225 C C . LEU A 1 299 ? -22.060 15.857 -1.908 1.00 29.62 299 LEU A C 1
ATOM 2226 O O . LEU A 1 299 ? -22.981 15.207 -1.404 1.00 29.47 299 LEU A O 1
ATOM 2231 N N . LYS A 1 300 ? -21.678 17.053 -1.452 1.00 30.76 300 LYS A N 1
ATOM 2232 C CA . LYS A 1 300 ? -22.211 17.600 -0.193 1.00 31.89 300 LYS A CA 1
ATOM 2233 C C . LYS A 1 300 ? -23.737 17.766 -0.147 1.00 32.39 300 LYS A C 1
ATOM 2234 O O . LYS A 1 300 ? -24.330 17.740 0.937 1.00 32.64 300 LYS A O 1
ATOM 2240 N N . ASP A 1 301 ? -24.367 17.929 -1.308 1.00 32.85 301 ASP A N 1
ATOM 2241 C CA . ASP A 1 301 ? -25.830 18.042 -1.372 1.00 33.84 301 ASP A CA 1
ATOM 2242 C C . ASP A 1 301 ? -26.493 16.899 -2.138 1.00 33.30 301 ASP A C 1
ATOM 2243 O O . ASP A 1 301 ? -27.580 17.062 -2.691 1.00 33.72 301 ASP A O 1
ATOM 2248 N N . THR A 1 302 ? -25.839 15.744 -2.177 1.00 32.48 302 THR A N 1
ATOM 2249 C CA . THR A 1 302 ? -26.447 14.571 -2.807 1.00 31.99 302 THR A CA 1
ATOM 2250 C C . THR A 1 302 ? -26.414 13.365 -1.869 1.00 31.23 302 THR A C 1
ATOM 2251 O O . THR A 1 302 ? -25.356 12.755 -1.661 1.00 30.71 302 THR A O 1
ATOM 2255 N N . PRO A 1 303 ? -27.577 13.042 -1.268 1.00 31.18 303 PRO A N 1
ATOM 2256 C CA . PRO A 1 303 ? -27.647 11.897 -0.359 1.00 30.71 303 PRO A CA 1
ATOM 2257 C C . PRO A 1 303 ? -27.203 10.658 -1.120 1.00 29.89 303 PRO A C 1
ATOM 2258 O O . PRO A 1 303 ? -27.684 10.407 -2.229 1.00 29.63 303 PRO A O 1
ATOM 2262 N N . CYS A 1 304 ? -26.258 9.923 -0.549 1.00 29.06 304 CYS A N 1
ATOM 2263 C CA . CYS A 1 304 ? -25.659 8.801 -1.253 1.00 28.47 304 CYS A CA 1
ATOM 2264 C C . CYS A 1 304 ? -25.128 7.736 -0.315 1.00 27.97 304 CYS A C 1
ATOM 2265 O O . CYS A 1 304 ? -25.052 7.934 0.896 1.00 28.20 304 CYS A O 1
ATOM 2268 N N . LYS A 1 305 ? -24.791 6.599 -0.909 1.00 27.48 305 LYS A N 1
ATOM 2269 C CA . LYS A 1 305 ? -23.980 5.573 -0.289 1.00 27.28 305 LYS A CA 1
ATOM 2270 C C . LYS A 1 305 ? -22.771 5.435 -1.215 1.00 26.50 305 LYS A C 1
ATOM 2271 O O . LYS A 1 305 ? -22.932 5.230 -2.422 1.00 26.12 305 LYS A O 1
ATOM 2277 N N . ILE A 1 306 ? -21.567 5.557 -0.666 1.00 25.64 306 ILE A N 1
ATOM 2278 C CA . ILE A 1 306 ? -20.360 5.467 -1.490 1.00 25.19 306 ILE A CA 1
ATOM 2279 C C . ILE A 1 306 ? -19.715 4.084 -1.372 1.00 24.93 306 ILE A C 1
ATOM 2280 O O . ILE A 1 306 ? -19.282 3.679 -0.290 1.00 24.71 306 ILE A O 1
ATOM 2285 N N . ASN A 1 307 ? -19.693 3.361 -2.491 1.00 24.70 307 ASN A N 1
ATOM 2286 C CA . ASN A 1 307 ? -18.997 2.081 -2.587 1.00 24.83 307 ASN A CA 1
ATOM 2287 C C . ASN A 1 307 ? -17.605 2.281 -3.177 1.00 24.53 307 ASN A C 1
ATOM 2288 O O . ASN A 1 307 ? -17.469 2.615 -4.353 1.00 24.67 307 ASN A O 1
ATOM 2293 N N . LEU A 1 308 ? -16.581 2.100 -2.348 1.00 24.50 308 LEU A N 1
ATOM 2294 C CA . LEU A 1 308 ? -15.192 2.159 -2.790 1.00 24.73 308 LEU A CA 1
ATOM 2295 C C . LEU A 1 308 ? -14.770 0.772 -3.267 1.00 25.25 308 LEU A C 1
ATOM 2296 O O . LEU A 1 308 ? -14.803 -0.193 -2.503 1.00 25.22 308 LEU A O 1
ATOM 2301 N N . ILE A 1 309 ? -14.401 0.677 -4.539 1.00 25.65 309 ILE A N 1
ATOM 2302 C CA . ILE A 1 309 ? -14.128 -0.609 -5.166 1.00 26.82 309 ILE A CA 1
ATOM 2303 C C . ILE A 1 309 ? -12.640 -0.769 -5.447 1.00 27.80 309 ILE A C 1
ATOM 2304 O O . ILE A 1 309 ? -12.108 -0.111 -6.335 1.00 27.92 309 ILE A O 1
ATOM 2309 N N . PRO A 1 310 ? -11.962 -1.638 -4.679 1.00 28.88 310 PRO A N 1
ATOM 2310 C CA . PRO A 1 310 ? -10.581 -1.974 -5.004 1.00 29.94 310 PRO A CA 1
ATOM 2311 C C . PRO A 1 310 ? -10.540 -2.543 -6.421 1.00 30.53 310 PRO A C 1
ATOM 2312 O O . PRO A 1 310 ? -11.356 -3.401 -6.771 1.00 30.26 310 PRO A O 1
ATOM 2316 N N . TRP A 1 311 ? -9.632 -2.029 -7.239 1.00 31.47 311 TRP A N 1
ATOM 2317 C CA . TRP A 1 311 ? -9.572 -2.416 -8.644 1.00 32.51 311 TRP A CA 1
ATOM 2318 C C . TRP A 1 311 ? -9.044 -3.842 -8.787 1.00 33.77 311 TRP A C 1
ATOM 2319 O O . TRP A 1 311 ? -8.030 -4.193 -8.181 1.00 34.26 311 TRP A O 1
ATOM 2330 N N . ASN A 1 312 ? -9.739 -4.665 -9.568 1.00 34.70 312 ASN A N 1
ATOM 2331 C CA . ASN A 1 312 ? -9.217 -5.996 -9.882 1.00 36.25 312 ASN A CA 1
ATOM 2332 C C . ASN A 1 312 ? -8.532 -6.030 -11.253 1.00 37.05 312 ASN A C 1
ATOM 2333 O O . ASN A 1 312 ? -9.188 -5.856 -12.286 1.00 37.02 312 ASN A O 1
ATOM 2338 N N . PRO A 1 313 ? -7.197 -6.222 -11.250 1.00 37.91 313 PRO A N 1
ATOM 2339 C CA . PRO A 1 313 ? -6.352 -6.096 -12.440 1.00 39.03 313 PRO A CA 1
ATOM 2340 C C . PRO A 1 313 ? -6.685 -7.086 -13.544 1.00 39.72 313 PRO A C 1
ATOM 2341 O O . PRO A 1 313 ? -7.252 -8.149 -13.283 1.00 39.73 313 PRO A O 1
ATOM 2345 N N . PHE A 1 314 ? -6.347 -6.705 -14.770 1.00 40.72 314 PHE A N 1
ATOM 2346 C CA . PHE A 1 314 ? -6.435 -7.582 -15.933 1.00 41.93 314 PHE A CA 1
ATOM 2347 C C . PHE A 1 314 ? -5.284 -7.222 -16.879 1.00 43.02 314 PHE A C 1
ATOM 2348 O O . PHE A 1 314 ? -4.721 -6.131 -16.764 1.00 43.29 314 PHE A O 1
ATOM 2356 N N . PRO A 1 315 ? -4.924 -8.136 -17.804 1.00 44.09 315 PRO A N 1
ATOM 2357 C CA . PRO A 1 315 ? -3.768 -7.923 -18.684 1.00 45.14 315 PRO A CA 1
ATOM 2358 C C . PRO A 1 315 ? -3.899 -6.687 -19.576 1.00 45.19 315 PRO A C 1
ATOM 2359 O O . PRO A 1 315 ? -4.966 -6.442 -20.148 1.00 44.91 315 PRO A O 1
ATOM 2363 N N . GLY A 1 316 ? -2.816 -5.919 -19.680 1.00 45.66 316 GLY A N 1
ATOM 2364 C CA . GLY A 1 316 ? -2.760 -4.769 -20.580 1.00 45.71 316 GLY A CA 1
ATOM 2365 C C . GLY A 1 316 ? -3.045 -3.428 -19.933 1.00 44.96 316 GLY A C 1
ATOM 2366 O O . GLY A 1 316 ? -2.573 -2.395 -20.414 1.00 45.50 316 GLY A O 1
ATOM 2367 N N . ALA A 1 317 ? -3.815 -3.445 -18.845 1.00 43.74 317 ALA A N 1
ATOM 2368 C CA . ALA A 1 317 ? -4.231 -2.223 -18.152 1.00 42.88 317 ALA A CA 1
ATOM 2369 C C . ALA A 1 317 ? -3.062 -1.517 -17.464 1.00 42.85 317 ALA A C 1
ATOM 2370 O O . ALA A 1 317 ? -2.270 -2.164 -16.774 1.00 43.12 317 ALA A O 1
ATOM 2372 N N . PRO A 1 318 ? -2.956 -0.185 -17.646 1.00 42.57 318 PRO A N 1
ATOM 2373 C CA . PRO A 1 318 ? -1.826 0.586 -17.137 1.00 42.59 318 PRO A CA 1
ATOM 2374 C C . PRO A 1 318 ? -2.059 1.173 -15.735 1.00 41.58 318 PRO A C 1
ATOM 2375 O O . PRO A 1 318 ? -1.560 2.260 -15.428 1.00 41.85 318 PRO A O 1
ATOM 2379 N N . TYR A 1 319 ? -2.802 0.452 -14.898 1.00 40.37 319 TYR A N 1
ATOM 2380 C CA . TYR A 1 319 ? -3.074 0.879 -13.527 1.00 39.12 319 TYR A CA 1
ATOM 2381 C C . TYR A 1 319 ? -2.634 -0.172 -12.512 1.00 38.56 319 TYR A C 1
ATOM 2382 O O . TYR A 1 319 ? -2.274 -1.297 -12.873 1.00 38.91 319 TYR A O 1
ATOM 2391 N N . GLY A 1 320 ? -2.660 0.214 -11.242 1.00 37.16 320 GLY A N 1
ATOM 2392 C CA . GLY A 1 320 ? -2.469 -0.718 -10.144 1.00 36.20 320 GLY A CA 1
ATOM 2393 C C . GLY A 1 320 ? -3.577 -0.569 -9.120 1.00 34.74 320 GLY A C 1
ATOM 2394 O O . GLY A 1 320 ? -4.262 0.459 -9.070 1.00 34.14 320 GLY A O 1
ATOM 2395 N N . ARG A 1 321 ? -3.757 -1.604 -8.307 1.00 34.07 321 ARG A N 1
ATOM 2396 C CA . ARG A 1 321 ? -4.677 -1.566 -7.178 1.00 32.62 321 ARG A CA 1
ATOM 2397 C C . ARG A 1 321 ? -4.126 -0.570 -6.157 1.00 31.53 321 ARG A C 1
ATOM 2398 O O . ARG A 1 321 ? -2.929 -0.582 -5.868 1.00 31.59 321 ARG A O 1
ATOM 2406 N N . SER A 1 322 ? -4.993 0.294 -5.631 1.00 29.72 322 SER A N 1
ATOM 2407 C CA . SER A 1 322 ? -4.609 1.222 -4.567 1.00 28.72 322 SER A CA 1
ATOM 2408 C C . SER A 1 322 ? -4.100 0.436 -3.372 1.00 27.97 322 SER A C 1
ATOM 2409 O O . SER A 1 322 ? -4.600 -0.656 -3.089 1.00 27.50 322 SER A O 1
ATOM 2412 N N . SER A 1 323 ? -3.111 0.992 -2.676 1.00 27.16 323 SER A N 1
ATOM 2413 C CA . SER A 1 323 ? -2.554 0.342 -1.490 1.00 26.94 323 SER A CA 1
ATOM 2414 C C . SER A 1 323 ? -3.596 0.279 -0.373 1.00 25.88 323 SER A C 1
ATOM 2415 O O . SER A 1 323 ? -4.536 1.075 -0.351 1.00 24.86 323 SER A O 1
ATOM 2418 N N . ASN A 1 324 ? -3.425 -0.675 0.541 1.00 26.10 324 ASN A N 1
ATOM 2419 C CA . ASN A 1 324 ? -4.282 -0.788 1.724 1.00 25.96 324 ASN A CA 1
ATOM 2420 C C . ASN A 1 324 ? -4.350 0.551 2.466 1.00 25.66 324 ASN A C 1
ATOM 2421 O O . ASN A 1 324 ? -5.428 1.011 2.845 1.00 25.55 324 ASN A O 1
ATOM 2426 N N . SER A 1 325 ? -3.188 1.173 2.645 1.00 25.85 325 SER A N 1
ATOM 2427 C CA . SER A 1 325 ? -3.075 2.443 3.353 1.00 25.91 325 SER A CA 1
ATOM 2428 C C . SER A 1 325 ? -3.945 3.539 2.731 1.00 25.39 325 SER A C 1
ATOM 2429 O O . SER A 1 325 ? -4.715 4.199 3.434 1.00 25.40 325 SER A O 1
ATOM 2432 N N . ARG A 1 326 ? -3.840 3.714 1.417 1.00 25.38 326 ARG A N 1
ATOM 2433 C CA . ARG A 1 326 ? -4.573 4.775 0.724 1.00 25.52 326 ARG A CA 1
ATOM 2434 C C . ARG A 1 326 ? -6.094 4.569 0.708 1.00 25.18 326 ARG A C 1
ATOM 2435 O O . ARG A 1 326 ? -6.837 5.527 0.889 1.00 24.78 326 ARG A O 1
ATOM 2443 N N . ILE A 1 327 ? -6.548 3.329 0.523 1.00 25.27 327 ILE A N 1
ATOM 2444 C CA . ILE A 1 327 ? -7.987 3.013 0.599 1.00 25.49 327 ILE A CA 1
ATOM 2445 C C . ILE A 1 327 ? -8.550 3.351 1.987 1.00 25.44 327 ILE A C 1
ATOM 2446 O O . ILE A 1 327 ? -9.596 3.993 2.106 1.00 25.27 327 ILE A O 1
ATOM 2451 N N . ASP A 1 328 ? -7.840 2.907 3.022 1.00 26.05 328 ASP A N 1
ATOM 2452 C CA . ASP A 1 328 ? -8.178 3.189 4.418 1.00 26.34 328 ASP A CA 1
ATOM 2453 C C . ASP A 1 328 ? -8.269 4.698 4.686 1.00 26.08 328 ASP A C 1
ATOM 2454 O O . ASP A 1 328 ? -9.275 5.182 5.212 1.00 26.15 328 ASP A O 1
ATOM 2459 N N . ARG A 1 329 ? -7.226 5.435 4.310 1.00 26.26 329 ARG A N 1
ATOM 2460 C CA . ARG A 1 329 ? -7.181 6.887 4.542 1.00 26.23 329 ARG A CA 1
ATOM 2461 C C . ARG A 1 329 ? -8.209 7.669 3.725 1.00 25.62 329 ARG A C 1
ATOM 2462 O O . ARG A 1 329 ? -8.748 8.674 4.202 1.00 25.42 329 ARG A O 1
ATOM 2470 N N . PHE A 1 330 ? -8.470 7.204 2.503 1.00 24.70 330 PHE A N 1
ATOM 2471 C CA . PHE A 1 330 ? -9.497 7.780 1.626 1.00 24.32 330 PHE A CA 1
ATOM 2472 C C . PHE A 1 330 ? -10.884 7.608 2.253 1.00 24.24 330 PHE A C 1
ATOM 2473 O O . PHE A 1 330 ? -11.676 8.549 2.318 1.00 23.68 330 PHE A O 1
ATOM 2481 N N . SER A 1 331 ? -11.159 6.388 2.704 1.00 24.27 331 SER A N 1
ATOM 2482 C CA . SER A 1 331 ? -12.402 6.052 3.380 1.00 24.90 331 SER A CA 1
ATOM 2483 C C . SER A 1 331 ? -12.608 6.891 4.652 1.00 25.13 331 SER A C 1
ATOM 2484 O O . SER A 1 331 ? -13.716 7.382 4.900 1.00 25.02 331 SER A O 1
ATOM 2487 N N . LYS A 1 332 ? -11.538 7.049 5.438 1.00 25.11 332 LYS A N 1
ATOM 2488 C CA . LYS A 1 332 ? -11.566 7.821 6.685 1.00 25.78 332 LYS A CA 1
ATOM 2489 C C . LYS A 1 332 ? -12.000 9.267 6.451 1.00 25.42 332 LYS A C 1
ATOM 2490 O O . LYS A 1 332 ? -12.748 9.832 7.250 1.00 25.40 332 LYS A O 1
ATOM 2496 N N . VAL A 1 333 ? -11.537 9.856 5.349 1.00 25.23 333 VAL A N 1
ATOM 2497 C CA . VAL A 1 333 ? -11.916 11.224 4.993 1.00 25.32 333 VAL A CA 1
ATOM 2498 C C . VAL A 1 333 ? -13.421 11.332 4.743 1.00 25.63 333 VAL A C 1
ATOM 2499 O O . VAL A 1 333 ? -14.087 12.204 5.309 1.00 25.41 333 VAL A O 1
ATOM 2503 N N . LEU A 1 334 ? -13.945 10.435 3.909 1.00 25.53 334 LEU A N 1
ATOM 2504 C CA . LEU A 1 334 ? -15.357 10.450 3.542 1.00 25.78 334 LEU A CA 1
ATOM 2505 C C . LEU A 1 334 ? -16.263 10.200 4.747 1.00 26.23 334 LEU A C 1
ATOM 2506 O O . LEU A 1 334 ? -17.294 10.855 4.898 1.00 26.35 334 LEU A O 1
ATOM 2511 N N . MET A 1 335 ? -15.861 9.262 5.604 1.00 26.65 335 MET A N 1
ATOM 2512 C CA . MET A 1 335 ? -16.604 8.951 6.820 1.00 27.33 335 MET A CA 1
ATOM 2513 C C . MET A 1 335 ? -16.622 10.141 7.770 1.00 27.75 335 MET A C 1
ATOM 2514 O O . MET A 1 335 ? -17.639 10.409 8.406 1.00 27.90 335 MET A O 1
ATOM 2519 N N . SER A 1 336 ? -15.500 10.855 7.858 1.00 27.87 336 SER A N 1
ATOM 2520 C CA . SER A 1 336 ? -15.418 12.028 8.729 1.00 28.80 336 SER A CA 1
ATOM 2521 C C . SER A 1 336 ? -16.326 13.172 8.248 1.00 28.91 336 SER A C 1
ATOM 2522 O O . SER A 1 336 ? -16.790 13.974 9.057 1.00 29.15 336 SER A O 1
ATOM 2525 N N . TYR A 1 337 ? -16.598 13.225 6.942 1.00 28.68 337 TYR A N 1
ATOM 2526 C CA . TYR A 1 337 ? -17.620 14.137 6.403 1.00 29.15 337 TYR A CA 1
ATOM 2527 C C . TYR A 1 337 ? -19.046 13.606 6.629 1.00 29.37 337 TYR A C 1
ATOM 2528 O O . TYR A 1 337 ? -20.026 14.274 6.295 1.00 29.55 337 TYR A O 1
ATOM 2537 N N . GLY A 1 338 ? -19.157 12.400 7.181 1.00 29.09 338 GLY A N 1
ATOM 2538 C CA . GLY A 1 338 ? -20.459 11.829 7.516 1.00 29.14 338 GLY A CA 1
ATOM 2539 C C . GLY A 1 338 ? -21.113 11.052 6.391 1.00 28.77 338 GLY A C 1
ATOM 2540 O O . GLY A 1 338 ? -22.301 10.742 6.461 1.00 28.66 338 GLY A O 1
ATOM 2541 N N . PHE A 1 339 ? -20.344 10.733 5.352 1.00 28.62 339 PHE A N 1
ATOM 2542 C CA . PHE A 1 339 ? -20.838 9.879 4.274 1.00 28.42 339 PHE A CA 1
ATOM 2543 C C . PHE A 1 339 ? -20.873 8.410 4.700 1.00 28.58 339 PHE A C 1
ATOM 2544 O O . PHE A 1 339 ? -19.949 7.923 5.352 1.00 28.47 339 PHE A O 1
ATOM 2552 N N . THR A 1 340 ? -21.952 7.719 4.343 1.00 28.85 340 THR A N 1
ATOM 2553 C CA . THR A 1 340 ? -21.992 6.268 4.433 1.00 29.28 340 THR A CA 1
ATOM 2554 C C . THR A 1 340 ? -21.056 5.745 3.358 1.00 29.19 340 THR A C 1
ATOM 2555 O O . THR A 1 340 ? -21.294 5.932 2.164 1.00 28.51 340 THR A O 1
ATOM 2559 N N . THR A 1 341 ? -19.964 5.126 3.787 1.00 29.59 341 THR A N 1
ATOM 2560 C CA . THR A 1 341 ? -18.995 4.593 2.840 1.00 30.34 341 THR A CA 1
ATOM 2561 C C . THR A 1 341 ? -18.592 3.155 3.160 1.00 30.94 341 THR A C 1
ATOM 2562 O O . THR A 1 341 ? -18.355 2.795 4.315 1.00 31.01 341 THR A O 1
ATOM 2566 N N . ILE A 1 342 ? -18.575 2.338 2.113 1.00 31.43 342 ILE A N 1
ATOM 2567 C CA . ILE A 1 342 ? -18.330 0.913 2.223 1.00 32.49 342 ILE A CA 1
ATOM 2568 C C . ILE A 1 342 ? -17.250 0.514 1.222 1.00 33.01 342 ILE A C 1
ATOM 2569 O O . ILE A 1 342 ? -17.347 0.823 0.033 1.00 32.64 342 ILE A O 1
ATOM 2574 N N . VAL A 1 343 ? -16.213 -0.155 1.716 1.00 34.13 343 VAL A N 1
ATOM 2575 C CA . VAL A 1 343 ? -15.192 -0.719 0.845 1.00 35.29 343 VAL A CA 1
ATOM 2576 C C . VAL A 1 343 ? -15.633 -2.123 0.467 1.00 36.41 343 VAL A C 1
ATOM 2577 O O . VAL A 1 343 ? -15.695 -3.015 1.319 1.00 36.67 343 VAL A O 1
ATOM 2581 N N . ARG A 1 344 ? -15.959 -2.306 -0.809 1.00 37.65 344 ARG A N 1
ATOM 2582 C CA . ARG A 1 344 ? -16.486 -3.574 -1.289 1.00 39.31 344 ARG A CA 1
ATOM 2583 C C . ARG A 1 344 ? -15.447 -4.678 -1.174 1.00 40.55 344 ARG A C 1
ATOM 2584 O O . ARG A 1 344 ? -14.348 -4.570 -1.723 1.00 40.51 344 ARG A O 1
ATOM 2592 N N . LYS A 1 345 ? -15.808 -5.726 -0.436 1.00 42.27 345 LYS A N 1
ATOM 2593 C CA . LYS A 1 345 ? -14.983 -6.923 -0.316 1.00 44.02 345 LYS A C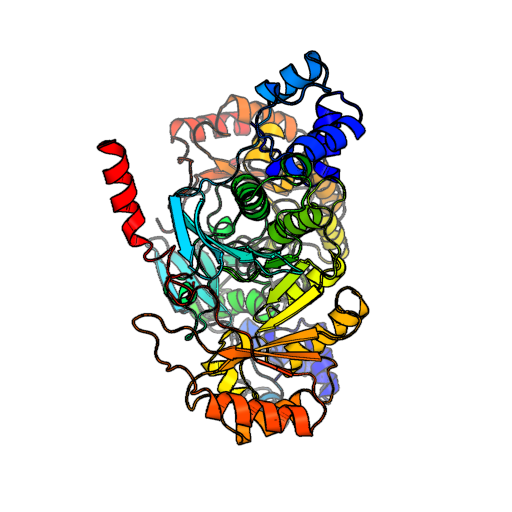A 1
ATOM 2594 C C . LYS A 1 345 ? -14.907 -7.620 -1.667 1.00 44.67 345 LYS A C 1
ATOM 2595 O O . LYS A 1 345 ? -15.932 -7.863 -2.311 1.00 44.66 345 LYS A O 1
ATOM 2601 N N . THR A 1 346 ? -13.689 -7.924 -2.102 1.00 45.98 346 THR A N 1
ATOM 2602 C CA . THR A 1 346 ? -13.496 -8.709 -3.314 1.00 47.06 346 THR A CA 1
ATOM 2603 C C . THR A 1 346 ? -13.970 -10.140 -3.052 1.00 47.89 346 THR A C 1
ATOM 2604 O O . THR A 1 346 ? -13.592 -10.757 -2.050 1.00 48.23 346 THR A O 1
ATOM 2608 N N . ARG A 1 347 ? -14.825 -10.636 -3.943 1.00 48.43 347 ARG A N 1
ATOM 2609 C CA . ARG A 1 347 ? -15.391 -11.978 -3.836 1.00 49.35 347 ARG A CA 1
ATOM 2610 C C . ARG A 1 347 ? -14.809 -12.876 -4.917 1.00 50.01 347 ARG A C 1
ATOM 2611 O O . ARG A 1 347 ? -14.572 -12.426 -6.039 1.00 50.10 347 ARG A O 1
ATOM 2619 N N . GLY A 1 348 ? -14.580 -14.140 -4.575 1.00 50.84 348 GLY A N 1
ATOM 2620 C CA . GLY A 1 348 ? -14.071 -15.128 -5.528 1.00 51.83 348 GLY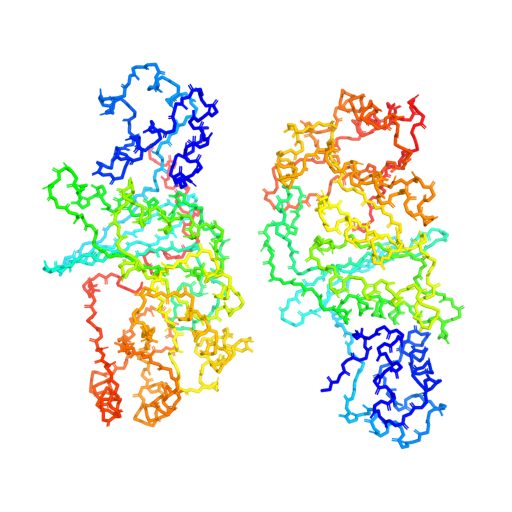 A CA 1
ATOM 2621 C C . GLY A 1 348 ? -12.655 -14.881 -6.018 1.00 52.62 348 GLY A C 1
ATOM 2622 O O . GLY A 1 348 ? -12.385 -14.956 -7.221 1.00 52.80 348 GLY A O 1
ATOM 2623 N N . ASP A 1 349 ? -11.750 -14.591 -5.085 1.00 53.14 349 ASP A N 1
ATOM 2624 C CA . ASP A 1 349 ? -10.353 -14.305 -5.416 1.00 53.78 349 ASP A CA 1
ATOM 2625 C C . ASP A 1 349 ? -9.444 -15.495 -5.117 1.00 54.61 349 ASP A C 1
ATOM 2626 O O . ASP A 1 349 ? -9.849 -16.648 -5.257 1.00 54.94 349 ASP A O 1
ATOM 2631 N N . LYS B 1 17 ? 1.298 15.079 -27.489 1.00 29.74 17 LYS B N 1
ATOM 2632 C CA . LYS B 1 17 ? 0.902 15.949 -28.635 1.00 29.19 17 LYS B CA 1
ATOM 2633 C C . LYS B 1 17 ? -0.253 15.343 -29.423 1.00 28.58 17 LYS B C 1
ATOM 2634 O O . LYS B 1 17 ? -0.346 14.125 -29.555 1.00 28.39 17 LYS B O 1
ATOM 2640 N N . ILE B 1 18 ? -1.137 16.201 -29.928 1.00 28.05 18 ILE B N 1
ATOM 2641 C CA . ILE B 1 18 ? -2.238 15.770 -30.792 1.00 27.43 18 ILE B CA 1
ATOM 2642 C C . ILE B 1 18 ? -1.711 15.496 -32.199 1.00 26.20 18 ILE B C 1
ATOM 2643 O O . ILE B 1 18 ? -1.050 16.347 -32.801 1.00 26.01 18 ILE B O 1
ATOM 2648 N N . ASN B 1 19 ? -1.987 14.297 -32.706 1.00 24.96 19 ASN B N 1
ATOM 2649 C CA . ASN B 1 19 ? -1.696 13.973 -34.091 1.00 23.45 19 ASN B CA 1
ATOM 2650 C C . ASN B 1 19 ? -2.781 14.566 -34.985 1.00 22.85 19 ASN B C 1
ATOM 2651 O O . ASN B 1 19 ? -3.943 14.166 -34.916 1.00 22.69 19 ASN B O 1
ATOM 2656 N N . LEU B 1 20 ? -2.392 15.524 -35.822 1.00 21.80 20 LEU B N 1
ATOM 2657 C CA . LEU B 1 20 ? -3.330 16.214 -36.700 1.00 21.24 20 LEU B CA 1
ATOM 2658 C C . LEU B 1 20 ? -3.938 15.278 -37.757 1.00 20.69 20 LEU B C 1
ATOM 2659 O O . LEU B 1 20 ? -4.990 15.570 -38.324 1.00 20.35 20 LEU B O 1
ATOM 2664 N N . LEU B 1 21 ? -3.270 14.154 -38.000 1.00 20.13 21 LEU B N 1
ATOM 2665 C CA . LEU B 1 21 ? -3.776 13.124 -38.905 1.00 19.85 21 LEU B CA 1
ATOM 2666 C C . LEU B 1 21 ? -4.984 12.364 -38.334 1.00 20.22 21 LEU B C 1
ATOM 2667 O O . LEU B 1 21 ? -5.638 11.622 -39.055 1.00 19.69 21 LEU B O 1
ATOM 2672 N N . ASP B 1 22 ? -5.276 12.551 -37.046 1.00 20.35 22 ASP B N 1
ATOM 2673 C CA . ASP B 1 22 ? -6.454 11.938 -36.428 1.00 21.48 22 ASP B CA 1
ATOM 2674 C C . ASP B 1 22 ? -7.732 12.737 -36.658 1.00 21.88 22 ASP B C 1
ATOM 2675 O O . ASP B 1 22 ? -8.821 12.259 -36.339 1.00 22.16 22 ASP B O 1
ATOM 2680 N N . LEU B 1 23 ? -7.599 13.941 -37.209 1.00 22.24 23 LEU B N 1
ATOM 2681 C CA . LEU B 1 23 ? -8.707 14.897 -37.233 1.00 23.16 23 LEU B CA 1
ATOM 2682 C C . LEU B 1 23 ? -9.242 15.179 -38.630 1.00 23.64 23 LEU B C 1
ATOM 2683 O O . LEU B 1 23 ? -8.471 15.439 -39.557 1.00 23.41 23 LEU B O 1
ATOM 2688 N N . ASN B 1 24 ? -10.565 15.136 -38.768 1.00 24.50 24 ASN B N 1
ATOM 2689 C CA . ASN B 1 24 ? -11.223 15.637 -39.974 1.00 25.43 24 ASN B CA 1
ATOM 2690 C C . ASN B 1 24 ? -11.269 17.163 -39.926 1.00 26.36 24 ASN B C 1
ATOM 2691 O O . ASN B 1 24 ? -10.808 17.762 -38.943 1.00 26.31 24 ASN B O 1
ATOM 2696 N N . ARG B 1 25 ? -11.820 17.787 -40.967 1.00 26.96 25 ARG B N 1
ATOM 2697 C CA . ARG B 1 25 ? -11.814 19.244 -41.065 1.00 28.26 25 ARG B CA 1
ATOM 2698 C C . ARG B 1 25 ? -12.531 19.935 -39.900 1.00 28.98 25 ARG B C 1
ATOM 2699 O O . ARG B 1 25 ? -11.987 20.874 -39.326 1.00 28.88 25 ARG B O 1
ATOM 2707 N N . GLN B 1 26 ? -13.731 19.462 -39.556 1.00 29.83 26 GLN B N 1
ATOM 2708 C CA . GLN B 1 26 ? -14.501 20.007 -38.423 1.00 31.17 26 GLN B CA 1
ATOM 2709 C C . GLN B 1 26 ? -13.668 20.004 -37.138 1.00 31.07 26 GLN B C 1
ATOM 2710 O O . GLN B 1 26 ? -13.589 21.012 -36.442 1.00 31.32 26 GLN B O 1
ATOM 2716 N N . GLN B 1 27 ? -13.042 18.865 -36.845 1.00 30.74 27 GLN B N 1
ATOM 2717 C CA . GLN B 1 27 ? -12.250 18.676 -35.628 1.00 31.04 27 GLN B CA 1
ATOM 2718 C C . GLN B 1 27 ? -10.947 19.464 -35.652 1.00 31.02 27 GLN B C 1
ATOM 2719 O O . GLN B 1 27 ? -10.506 19.982 -34.625 1.00 31.42 27 GLN B O 1
ATOM 2725 N N . MET B 1 28 ? -10.334 19.533 -36.829 1.00 30.67 28 MET B N 1
ATOM 2726 C CA . MET B 1 28 ? -9.170 20.370 -37.063 1.00 31.02 28 MET B CA 1
ATOM 2727 C C . MET B 1 28 ? -9.503 21.833 -36.749 1.00 31.19 28 MET B C 1
ATOM 2728 O O . MET B 1 28 ? -8.756 22.513 -36.040 1.00 30.88 28 MET B O 1
ATOM 2733 N N . ARG B 1 29 ? -10.634 22.301 -37.273 1.00 31.47 29 ARG B N 1
ATOM 2734 C CA . ARG B 1 29 ? -11.126 23.654 -37.002 1.00 32.42 29 ARG B CA 1
ATOM 2735 C C . ARG B 1 29 ? -11.384 23.911 -35.517 1.00 32.80 29 ARG B C 1
ATOM 2736 O O . ARG B 1 29 ? -10.998 24.957 -34.993 1.00 33.15 29 ARG B O 1
ATOM 2744 N N . GLU B 1 30 ? -12.024 22.952 -34.846 1.00 33.07 30 GLU B N 1
ATOM 2745 C CA . GLU B 1 30 ? -12.319 23.056 -33.412 1.00 33.87 30 GLU B CA 1
ATOM 2746 C C . GLU B 1 30 ? -11.048 23.100 -32.558 1.00 33.53 30 GLU B C 1
ATOM 2747 O O . GLU B 1 30 ? -10.994 23.800 -31.547 1.00 34.01 30 GLU B O 1
ATOM 2753 N N . PHE B 1 31 ? -10.036 22.344 -32.976 1.00 32.61 31 PHE B N 1
ATOM 2754 C CA . PHE B 1 31 ? -8.746 22.302 -32.296 1.00 32.35 31 PHE B CA 1
ATOM 2755 C C . PHE B 1 31 ? -8.003 23.634 -32.419 1.00 32.46 31 PHE B C 1
ATOM 2756 O O . PHE B 1 31 ? -7.424 24.116 -31.443 1.00 32.12 31 PHE B O 1
ATOM 2764 N N . PHE B 1 32 ? -8.028 24.210 -33.621 1.00 32.20 32 PHE B N 1
ATOM 2765 C CA . PHE B 1 32 ? -7.418 25.511 -33.895 1.00 32.92 32 PHE B CA 1
ATOM 2766 C C . PHE B 1 32 ? -8.147 26.643 -33.154 1.00 34.12 32 PHE B C 1
ATOM 2767 O O . PHE B 1 32 ? -7.516 27.594 -32.685 1.00 34.44 32 PHE B O 1
ATOM 2775 N N . LYS B 1 33 ? -9.471 26.525 -33.045 1.00 35.00 33 LYS B N 1
ATOM 2776 C CA . LYS B 1 33 ? -10.284 27.431 -32.226 1.00 36.45 33 LYS B CA 1
ATOM 2777 C C . LYS B 1 33 ? -9.812 27.420 -30.764 1.00 37.09 33 LYS B C 1
ATOM 2778 O O . LYS B 1 33 ? -9.674 28.478 -30.145 1.00 37.58 33 LYS B O 1
ATOM 2784 N N . ASP B 1 34 ? -9.541 26.227 -30.233 1.00 37.05 34 ASP B N 1
ATOM 2785 C CA . ASP B 1 34 ? -9.003 26.080 -28.876 1.00 37.87 34 ASP B CA 1
ATOM 2786 C C . ASP B 1 34 ? -7.595 26.656 -28.731 1.00 37.63 34 ASP B C 1
ATOM 2787 O O . ASP B 1 34 ? -7.170 27.002 -27.628 1.00 37.97 34 ASP B O 1
ATOM 2792 N N . LEU B 1 35 ? -6.881 26.754 -29.849 1.00 36.97 35 LEU B N 1
ATOM 2793 C CA . LEU B 1 35 ? -5.558 27.378 -29.890 1.00 36.84 35 LEU B CA 1
ATOM 2794 C C . LEU B 1 35 ? -5.631 28.902 -30.035 1.00 37.07 35 LEU B C 1
ATOM 2795 O O . LEU B 1 35 ? -4.598 29.575 -30.091 1.00 37.02 35 LEU B O 1
ATOM 2800 N N . GLY B 1 36 ? -6.849 29.437 -30.094 1.00 37.37 36 GLY B N 1
ATOM 2801 C CA . GLY B 1 36 ? -7.060 30.876 -30.244 1.00 37.75 36 GLY B CA 1
ATOM 2802 C C . GLY B 1 36 ? -6.915 31.358 -31.676 1.00 37.45 36 GLY B C 1
ATOM 2803 O O . GLY B 1 36 ? -6.661 32.541 -31.919 1.00 37.71 36 GLY B O 1
ATOM 2804 N N . GLU B 1 37 ? -7.086 30.438 -32.621 1.00 36.77 37 GLU B N 1
ATOM 2805 C CA . GLU B 1 37 ? -6.926 30.731 -34.044 1.00 36.53 37 GLU B CA 1
ATOM 2806 C C . GLU B 1 37 ? -8.253 30.646 -34.790 1.00 36.58 37 GLU B C 1
ATOM 2807 O O . GLU B 1 37 ? -9.154 29.897 -34.393 1.00 36.46 37 GLU B O 1
ATOM 2813 N N . LYS B 1 38 ? -8.359 31.413 -35.873 1.00 36.71 38 LYS B N 1
ATOM 2814 C CA . LYS B 1 38 ? -9.515 31.356 -36.771 1.00 37.13 38 LYS B CA 1
ATOM 2815 C C . LYS B 1 38 ? -9.558 30.030 -37.554 1.00 36.39 38 LYS B C 1
ATOM 2816 O O . LYS B 1 38 ? -8.504 29.474 -37.891 1.00 35.76 38 LYS B O 1
ATOM 2822 N N . PRO B 1 39 ? -10.775 29.511 -37.827 1.00 36.39 39 PRO B N 1
ATOM 2823 C CA . PRO B 1 39 ? -10.946 28.210 -38.488 1.00 35.68 39 PRO B CA 1
ATOM 2824 C C . PRO B 1 39 ? -10.200 28.004 -39.815 1.00 35.21 39 PRO B C 1
ATOM 2825 O O . PRO B 1 39 ? -9.778 26.884 -40.101 1.00 34.61 39 PRO B O 1
ATOM 2829 N N . PHE B 1 40 ? -10.033 29.053 -40.617 1.00 35.38 40 PHE B N 1
ATOM 2830 C CA . PHE B 1 40 ? -9.403 28.877 -41.936 1.00 34.98 40 PHE B CA 1
ATOM 2831 C C . PHE B 1 40 ? -7.906 28.519 -41.857 1.00 33.88 40 PHE B C 1
ATOM 2832 O O . PHE B 1 40 ? -7.318 28.065 -42.844 1.00 33.24 40 PHE B O 1
ATOM 2840 N N . ARG B 1 41 ? -7.307 28.730 -40.685 1.00 33.27 41 ARG B N 1
ATOM 2841 C CA . ARG B 1 41 ? -5.922 28.329 -40.430 1.00 32.46 41 ARG B CA 1
ATOM 2842 C C . ARG B 1 41 ? -5.785 26.810 -40.351 1.00 31.26 41 ARG B C 1
ATOM 2843 O O . ARG B 1 41 ? -4.728 26.259 -40.668 1.00 30.90 41 ARG B O 1
ATOM 2851 N N . ALA B 1 42 ? -6.849 26.142 -39.907 1.00 30.47 42 ALA B N 1
ATOM 2852 C CA . ALA B 1 42 ? -6.907 24.683 -39.919 1.00 29.45 42 ALA B CA 1
ATOM 2853 C C . ALA B 1 42 ? -6.910 24.183 -41.360 1.00 28.86 42 ALA B C 1
ATOM 2854 O O . ALA B 1 42 ? -6.209 23.223 -41.695 1.00 27.95 42 ALA B O 1
ATOM 2856 N N . ASP B 1 43 ? -7.687 24.860 -42.210 1.00 28.80 43 ASP B N 1
ATOM 2857 C CA . ASP B 1 43 ? -7.793 24.513 -43.628 1.00 28.39 43 ASP B CA 1
ATOM 2858 C C . ASP B 1 43 ? -6.434 24.646 -44.301 1.00 28.07 43 ASP B C 1
ATOM 2859 O O . ASP B 1 43 ? -6.048 23.809 -45.119 1.00 27.81 43 ASP B O 1
ATOM 2864 N N . GLN B 1 44 ? -5.727 25.713 -43.949 1.00 27.95 44 GLN B N 1
ATOM 2865 C CA . GLN B 1 44 ? -4.411 26.015 -44.493 1.00 27.75 44 GLN B CA 1
ATOM 2866 C C . GLN B 1 44 ? -3.382 24.940 -44.116 1.00 26.53 44 GLN B C 1
ATOM 2867 O O . GLN B 1 44 ? -2.626 24.478 -44.972 1.00 25.86 44 GLN B O 1
ATOM 2873 N N . VAL B 1 45 ? -3.375 24.535 -42.847 1.00 25.88 45 VAL B N 1
ATOM 2874 C CA . VAL B 1 45 ? -2.473 23.479 -42.385 1.00 25.28 45 VAL B CA 1
ATOM 2875 C C . VAL B 1 45 ? -2.814 22.112 -43.015 1.00 24.64 45 VAL B C 1
ATOM 2876 O O . VAL B 1 45 ? -1.918 21.401 -43.465 1.00 24.19 45 VAL B O 1
ATOM 2880 N N . MET B 1 46 ? -4.100 21.767 -43.075 1.00 25.00 46 MET B N 1
ATOM 2881 C CA . MET B 1 46 ? -4.548 20.559 -43.798 1.00 24.94 46 MET B CA 1
ATOM 2882 C C . MET B 1 46 ? -4.002 20.526 -45.223 1.00 24.77 46 MET B C 1
ATOM 2883 O O . MET B 1 46 ? -3.467 19.509 -45.666 1.00 24.47 46 MET B O 1
ATOM 2888 N N . LYS B 1 47 ? -4.138 21.649 -45.927 1.00 25.00 47 LYS B N 1
ATOM 2889 C CA . LYS B 1 47 ? -3.644 21.775 -47.294 1.00 25.15 47 LYS B CA 1
ATOM 2890 C C . LYS B 1 47 ? -2.144 21.475 -47.371 1.00 24.51 47 LYS B C 1
ATOM 2891 O O . LYS B 1 47 ? -1.704 20.741 -48.251 1.00 24.47 47 LYS B O 1
ATOM 2897 N N . TRP B 1 48 ? -1.367 22.024 -46.440 1.00 24.04 48 TRP B N 1
ATOM 2898 C CA . TRP B 1 48 ? 0.052 21.682 -46.336 1.00 23.38 48 TRP B CA 1
ATOM 2899 C C . TRP B 1 48 ? 0.260 20.187 -46.101 1.00 22.69 48 TRP B C 1
ATOM 2900 O O . TRP B 1 48 ? 1.100 19.561 -46.762 1.00 22.80 48 TRP B O 1
ATOM 2911 N N . MET B 1 49 ? -0.515 19.621 -45.177 1.00 21.80 49 MET B N 1
ATOM 2912 C CA . MET B 1 49 ? -0.401 18.199 -44.833 1.00 21.49 49 MET B CA 1
ATOM 2913 C C . MET B 1 49 ? -0.709 17.289 -46.008 1.00 21.47 49 MET B C 1
ATOM 2914 O O . MET B 1 49 ? 0.018 16.331 -46.253 1.00 21.59 49 MET B O 1
ATOM 2919 N N . TYR B 1 50 ? -1.792 17.580 -46.726 1.00 21.56 50 TYR B N 1
ATOM 2920 C CA . TYR B 1 50 ? -2.304 16.632 -47.715 1.00 21.91 50 TYR B CA 1
ATOM 2921 C C . TYR B 1 50 ? -1.989 16.961 -49.175 1.00 22.41 50 TYR B C 1
ATOM 2922 O O . TYR B 1 50 ? -1.813 16.057 -49.988 1.00 22.65 50 TYR B O 1
ATOM 2931 N N . HIS B 1 51 ? -1.917 18.246 -49.504 1.00 23.16 51 HIS B N 1
ATOM 2932 C CA . HIS B 1 51 ? -1.570 18.662 -50.859 1.00 24.03 51 HIS B CA 1
ATOM 2933 C C . HIS B 1 51 ? -0.062 18.576 -51.086 1.00 24.45 51 HIS B C 1
ATOM 2934 O O . HIS B 1 51 ? 0.377 18.309 -52.206 1.00 24.74 51 HIS B O 1
ATOM 2941 N N . TYR B 1 52 ? 0.717 18.794 -50.021 1.00 24.63 52 TYR B N 1
ATOM 2942 C CA . TYR B 1 52 ? 2.181 18.795 -50.111 1.00 25.25 52 TYR B CA 1
ATOM 2943 C C . TYR B 1 52 ? 2.848 17.641 -49.365 1.00 24.76 52 TYR B C 1
ATOM 2944 O O . TYR B 1 52 ? 4.059 17.453 -49.484 1.00 24.94 52 TYR B O 1
ATOM 2953 N N . CYS B 1 53 ? 2.060 16.865 -48.621 1.00 24.29 53 CYS B N 1
ATOM 2954 C CA . CYS B 1 53 ? 2.590 15.792 -47.767 1.00 24.15 53 CYS B CA 1
ATOM 2955 C C . CYS B 1 53 ? 3.672 16.317 -46.819 1.00 24.15 53 CYS B C 1
ATOM 2956 O O . CYS B 1 53 ? 4.760 15.749 -46.703 1.00 24.31 53 CYS B O 1
ATOM 2959 N N . CYS B 1 54 ? 3.351 17.420 -46.156 1.00 24.00 54 CYS B N 1
ATOM 2960 C CA . CYS B 1 54 ? 4.261 18.067 -45.229 1.00 23.89 54 CYS B CA 1
ATOM 2961 C C . CYS B 1 54 ? 3.959 17.591 -43.818 1.00 23.63 54 CYS B C 1
ATOM 2962 O O . CYS B 1 54 ? 2.807 17.597 -43.386 1.00 23.26 54 CYS B O 1
ATOM 2965 N N . ASP B 1 55 ? 4.995 17.157 -43.108 1.00 23.57 55 ASP B N 1
ATOM 2966 C CA . ASP B 1 55 ? 4.834 16.755 -41.713 1.00 23.81 55 ASP B CA 1
ATOM 2967 C C . ASP B 1 55 ? 5.689 17.617 -40.788 1.00 23.97 55 ASP B C 1
ATOM 2968 O O . ASP B 1 55 ? 5.941 17.256 -39.636 1.00 23.97 55 ASP B O 1
ATOM 2973 N N . ASN B 1 56 ? 6.114 18.766 -41.304 1.00 24.21 56 ASN B N 1
ATOM 2974 C CA . ASN B 1 56 ? 7.044 19.639 -40.593 1.00 24.61 56 ASN B CA 1
ATOM 2975 C C . ASN B 1 56 ? 6.551 21.086 -40.610 1.00 24.82 56 ASN B C 1
ATOM 2976 O O . ASN B 1 56 ? 6.518 21.725 -41.662 1.00 24.58 56 ASN B O 1
ATOM 2981 N N . PHE B 1 57 ? 6.171 21.590 -39.436 1.00 25.43 57 PHE B N 1
ATOM 2982 C CA . PHE B 1 57 ? 5.582 22.924 -39.319 1.00 25.97 57 PHE B CA 1
ATOM 2983 C C . PHE B 1 57 ? 6.513 24.037 -39.809 1.00 26.77 57 PHE B C 1
ATOM 2984 O O . PHE B 1 57 ? 6.034 25.064 -40.284 1.00 26.58 57 PHE B O 1
ATOM 2992 N N . ASP B 1 58 ? 7.829 23.812 -39.718 1.00 27.34 58 ASP B N 1
ATOM 2993 C CA . ASP B 1 58 ? 8.830 24.762 -40.218 1.00 28.25 58 ASP B CA 1
ATOM 2994 C C . ASP B 1 58 ? 8.761 24.942 -41.727 1.00 28.64 58 ASP B C 1
ATOM 2995 O O . ASP B 1 58 ? 9.150 25.991 -42.243 1.00 28.92 58 ASP B O 1
ATOM 3000 N N . GLU B 1 59 ? 8.266 23.919 -42.425 1.00 28.27 59 GLU B N 1
ATOM 3001 C CA . GLU B 1 59 ? 8.152 23.957 -43.884 1.00 28.57 59 GLU B CA 1
ATOM 3002 C C . GLU B 1 59 ? 6.895 24.689 -44.365 1.00 28.64 59 GLU B C 1
ATOM 3003 O O . GLU B 1 59 ? 6.768 25.002 -45.547 1.00 28.63 59 GLU B O 1
ATOM 3009 N N . MET B 1 60 ? 5.975 24.968 -43.446 1.00 28.48 60 MET B N 1
ATOM 3010 C CA . MET B 1 60 ? 4.747 25.682 -43.785 1.00 28.73 60 MET B CA 1
ATOM 3011 C C . MET B 1 60 ? 5.000 27.189 -43.759 1.00 29.52 60 MET B C 1
ATOM 3012 O O . MET B 1 60 ? 4.690 27.873 -42.783 1.00 29.54 60 MET B O 1
ATOM 3017 N N . THR B 1 61 ? 5.557 27.682 -44.864 1.00 30.24 61 THR B N 1
ATOM 3018 C CA . THR B 1 61 ? 6.118 29.035 -44.961 1.00 31.39 61 THR B CA 1
ATOM 3019 C C . THR B 1 61 ? 5.090 30.175 -44.907 1.00 31.55 61 THR B C 1
ATOM 3020 O O . THR B 1 61 ? 5.439 31.296 -44.541 1.00 31.63 61 THR B O 1
ATOM 3024 N N . ASP B 1 62 ? 3.836 29.893 -45.259 1.00 31.47 62 ASP B N 1
ATOM 3025 C CA . ASP B 1 62 ? 2.793 30.928 -45.235 1.00 31.96 62 ASP B CA 1
ATOM 3026 C C . ASP B 1 62 ? 1.946 30.949 -43.952 1.00 32.15 62 ASP B C 1
ATOM 3027 O O . ASP B 1 62 ? 0.922 31.634 -43.884 1.00 32.52 62 ASP B O 1
ATOM 3032 N N . ILE B 1 63 ? 2.374 30.193 -42.944 1.00 32.15 63 ILE B N 1
ATOM 3033 C CA . ILE B 1 63 ? 1.810 30.296 -41.601 1.00 32.94 63 ILE B CA 1
ATOM 3034 C C . ILE B 1 63 ? 2.706 31.225 -40.776 1.00 33.43 63 ILE B C 1
ATOM 3035 O O . ILE B 1 63 ? 3.930 31.130 -40.846 1.00 33.29 63 ILE B O 1
ATOM 3040 N N . ASN B 1 64 ? 2.103 32.136 -40.018 1.00 34.56 64 ASN B N 1
ATOM 3041 C CA . ASN B 1 64 ? 2.880 33.025 -39.151 1.00 35.39 64 ASN B CA 1
ATOM 3042 C C . ASN B 1 64 ? 3.637 32.259 -38.059 1.00 35.10 64 ASN B C 1
ATOM 3043 O O . ASN B 1 64 ? 3.194 31.196 -37.617 1.00 34.55 64 ASN B O 1
ATOM 3048 N N . LYS B 1 65 ? 4.782 32.800 -37.649 1.00 35.36 65 LYS B N 1
ATOM 3049 C CA . LYS B 1 65 ? 5.675 32.145 -36.687 1.00 35.25 65 LYS B CA 1
ATOM 3050 C C . LYS B 1 65 ? 4.995 31.801 -35.361 1.00 34.68 65 LYS B C 1
ATOM 3051 O O . LYS B 1 65 ? 5.325 30.797 -34.732 1.00 34.48 65 LYS B O 1
ATOM 3057 N N . VAL B 1 66 ? 4.053 32.642 -34.947 1.00 34.23 66 VAL B N 1
ATOM 3058 C CA . VAL B 1 66 ? 3.350 32.462 -33.682 1.00 33.70 66 VAL B CA 1
ATOM 3059 C C . VAL B 1 66 ? 2.481 31.200 -33.717 1.00 32.59 66 VAL B C 1
ATOM 3060 O O . VAL B 1 66 ? 2.465 30.429 -32.755 1.00 32.25 66 VAL B O 1
ATOM 3064 N N . LEU B 1 67 ? 1.774 30.993 -34.827 1.00 31.59 67 LEU B N 1
ATOM 3065 C CA . LEU B 1 67 ? 0.976 29.787 -35.012 1.00 30.57 67 LEU B CA 1
ATOM 3066 C C . LEU B 1 67 ? 1.865 28.551 -35.150 1.00 29.57 67 LEU B C 1
ATOM 3067 O O . LEU B 1 67 ? 1.571 27.513 -34.559 1.00 29.03 67 LEU B O 1
ATOM 3072 N N . ARG B 1 68 ? 2.949 28.666 -35.918 1.00 28.97 68 ARG B N 1
ATOM 3073 C CA . ARG B 1 68 ? 3.914 27.573 -36.042 1.00 28.54 68 ARG B CA 1
ATOM 3074 C C . ARG B 1 68 ? 4.428 27.135 -34.668 1.00 28.10 68 ARG B C 1
ATOM 3075 O O . ARG B 1 68 ? 4.583 25.939 -34.414 1.00 27.43 68 ARG B O 1
ATOM 3083 N N . GLY B 1 69 ? 4.669 28.111 -33.791 1.00 27.94 69 GLY B N 1
ATOM 3084 C CA . GLY B 1 69 ? 5.126 27.855 -32.424 1.00 27.85 69 GLY B CA 1
ATOM 3085 C C . GLY B 1 69 ? 4.138 27.068 -31.586 1.00 27.45 69 GLY B C 1
ATOM 3086 O O . GLY B 1 69 ? 4.518 26.122 -30.891 1.00 27.50 69 GLY B O 1
ATOM 3087 N N . LYS B 1 70 ? 2.869 27.461 -31.649 1.00 27.22 70 LYS B N 1
ATOM 3088 C CA . LYS B 1 70 ? 1.807 26.740 -30.954 1.00 27.23 70 LYS B CA 1
ATOM 3089 C C . LYS B 1 70 ? 1.772 25.286 -31.406 1.00 26.68 70 LYS B C 1
ATOM 3090 O O . LYS B 1 70 ? 1.723 24.370 -30.583 1.00 26.33 70 LYS B O 1
ATOM 3096 N N . LEU B 1 71 ? 1.811 25.097 -32.723 1.00 26.20 71 LEU B N 1
ATOM 3097 C CA . LEU B 1 71 ? 1.658 23.784 -33.341 1.00 25.92 71 LEU B CA 1
ATOM 3098 C C . LEU B 1 71 ? 2.791 22.824 -32.984 1.00 26.21 71 LEU B C 1
ATOM 3099 O O . LEU B 1 71 ? 2.540 21.675 -32.627 1.00 25.67 71 LEU B O 1
ATOM 3104 N N . LYS B 1 72 ? 4.029 23.312 -33.049 1.00 26.60 72 LYS B N 1
ATOM 3105 C CA . LYS B 1 72 ? 5.204 22.515 -32.688 1.00 27.24 72 LYS B CA 1
ATOM 3106 C C . LYS B 1 72 ? 5.170 22.026 -31.238 1.00 27.45 72 LYS B C 1
ATOM 3107 O O . LYS B 1 72 ? 5.715 20.965 -30.919 1.00 27.53 72 LYS B O 1
ATOM 3113 N N . GLU B 1 73 ? 4.506 22.794 -30.377 1.00 27.72 73 GLU B N 1
ATOM 3114 C CA . GLU B 1 73 ? 4.419 22.483 -28.955 1.00 28.13 73 GLU B CA 1
ATOM 3115 C C . GLU B 1 73 ? 3.321 21.473 -28.607 1.00 27.93 73 GLU B C 1
ATOM 3116 O O . GLU B 1 73 ? 3.543 20.579 -27.788 1.00 28.06 73 GLU B O 1
ATOM 3122 N N . VAL B 1 74 ? 2.144 21.624 -29.215 1.00 27.56 74 VAL B N 1
ATOM 3123 C CA . VAL B 1 74 ? 0.966 20.829 -28.836 1.00 27.53 74 VAL B CA 1
ATOM 3124 C C . VAL B 1 74 ? 0.509 19.826 -29.898 1.00 26.81 74 VAL B C 1
ATOM 3125 O O . VAL B 1 74 ? -0.409 19.037 -29.655 1.00 26.67 74 VAL B O 1
ATOM 3129 N N . ALA B 1 75 ? 1.135 19.860 -31.070 1.00 25.87 75 ALA B N 1
ATOM 3130 C CA . ALA B 1 75 ? 0.707 19.002 -32.171 1.00 25.18 75 ALA B CA 1
ATOM 3131 C C . ALA B 1 75 ? 1.872 18.381 -32.932 1.00 24.61 75 ALA B C 1
ATOM 3132 O O . ALA B 1 75 ? 3.032 18.759 -32.735 1.00 24.42 75 ALA B O 1
ATOM 3134 N N . GLU B 1 76 ? 1.537 17.420 -33.795 1.00 24.05 76 GLU B N 1
ATOM 3135 C CA . GLU B 1 76 ? 2.483 16.769 -34.696 1.00 23.59 76 GLU B CA 1
ATOM 3136 C C . GLU B 1 76 ? 1.739 16.127 -35.876 1.00 22.86 76 GLU B C 1
ATOM 3137 O O . GLU B 1 76 ? 0.527 15.923 -35.813 1.00 22.70 76 GLU B O 1
ATOM 3143 N N . ILE B 1 77 ? 2.472 15.833 -36.948 1.00 22.56 77 ILE B N 1
ATOM 3144 C CA . ILE B 1 77 ? 1.939 15.102 -38.103 1.00 22.29 77 ILE B CA 1
ATOM 3145 C C . ILE B 1 77 ? 2.751 13.813 -38.196 1.00 22.61 77 ILE B C 1
ATOM 3146 O O . ILE B 1 77 ? 3.876 13.801 -38.696 1.00 22.52 77 ILE B O 1
ATOM 3151 N N . ARG B 1 78 ? 2.189 12.746 -37.640 1.00 23.19 78 ARG B N 1
ATOM 3152 C CA . ARG B 1 78 ? 2.894 11.471 -37.502 1.00 24.20 78 ARG B CA 1
ATOM 3153 C C . ARG B 1 78 ? 2.152 10.386 -38.277 1.00 23.61 78 ARG B C 1
ATOM 3154 O O . ARG B 1 78 ? 1.135 9.864 -37.822 1.00 23.80 78 ARG B O 1
ATOM 3162 N N . ALA B 1 79 ? 2.660 10.082 -39.463 1.00 23.51 79 ALA B N 1
ATOM 3163 C CA . ALA B 1 79 ? 2.090 9.038 -40.301 1.00 23.65 79 ALA B CA 1
ATOM 3164 C C . ALA B 1 79 ? 2.842 7.736 -40.077 1.00 23.71 79 ALA B C 1
ATOM 3165 O O . ALA B 1 79 ? 4.034 7.760 -39.787 1.00 24.15 79 ALA B O 1
ATOM 3167 N N . PRO B 1 80 ? 2.147 6.594 -40.225 1.00 23.93 80 PRO B N 1
ATOM 3168 C CA . PRO B 1 80 ? 2.798 5.295 -40.092 1.00 24.18 80 PRO B CA 1
ATOM 3169 C C . PRO B 1 80 ? 3.981 5.190 -41.051 1.00 24.51 80 PRO B C 1
ATOM 3170 O O . PRO B 1 80 ? 3.924 5.707 -42.173 1.00 24.07 80 PRO B O 1
ATOM 3174 N N . GLU B 1 81 ? 5.054 4.556 -40.593 1.00 25.27 81 GLU B N 1
ATOM 3175 C CA . GLU B 1 81 ? 6.262 4.403 -41.399 1.00 26.02 81 GLU B CA 1
ATOM 3176 C C . GLU B 1 81 ? 6.194 3.131 -42.234 1.00 26.05 81 GLU B C 1
ATOM 3177 O O . GLU B 1 81 ? 5.565 2.150 -41.835 1.00 25.76 81 GLU B O 1
ATOM 3183 N N . VAL B 1 82 ? 6.836 3.163 -43.397 1.00 26.24 82 VAL B N 1
ATOM 3184 C CA . VAL B 1 82 ? 7.025 1.967 -44.208 1.00 26.56 82 VAL B CA 1
ATOM 3185 C C . VAL B 1 82 ? 8.125 1.113 -43.580 1.00 27.47 82 VAL B C 1
ATOM 3186 O O . VAL B 1 82 ? 9.215 1.615 -43.295 1.00 27.58 82 VAL B O 1
ATOM 3190 N N . VAL B 1 83 ? 7.825 -0.164 -43.348 1.00 28.08 83 VAL B N 1
ATOM 3191 C CA . VAL B 1 83 ? 8.827 -1.114 -42.845 1.00 29.35 83 VAL B CA 1
ATOM 3192 C C . VAL B 1 83 ? 9.270 -2.114 -43.919 1.00 29.96 83 VAL B C 1
ATOM 3193 O O . VAL B 1 83 ? 10.309 -2.759 -43.781 1.00 30.42 83 VAL B O 1
ATOM 3197 N N . GLU B 1 84 ? 8.484 -2.233 -44.988 1.00 29.92 84 GLU B N 1
ATOM 3198 C CA . GLU B 1 84 ? 8.891 -3.008 -46.154 1.00 30.71 84 GLU B CA 1
ATOM 3199 C C . GLU B 1 84 ? 8.246 -2.469 -47.425 1.00 30.30 84 GLU B C 1
ATOM 3200 O O . GLU B 1 84 ? 7.106 -2.004 -47.405 1.00 29.47 84 GLU B O 1
ATOM 3206 N N . GLU B 1 85 ? 8.983 -2.538 -48.528 1.00 30.58 85 GLU B N 1
ATOM 3207 C CA . GLU B 1 85 ? 8.475 -2.093 -49.815 1.00 30.64 85 GLU B CA 1
ATOM 3208 C C . GLU B 1 85 ? 8.844 -3.066 -50.923 1.00 31.25 85 GLU B C 1
ATOM 3209 O O . GLU B 1 85 ? 10.019 -3.397 -51.105 1.00 31.97 85 GLU B O 1
ATOM 3215 N N . GLN B 1 86 ? 7.830 -3.505 -51.663 1.00 31.16 86 GLN B N 1
ATOM 3216 C CA . GLN B 1 86 ? 8.023 -4.371 -52.817 1.00 31.84 86 GLN B CA 1
ATOM 3217 C C . GLN B 1 86 ? 7.513 -3.682 -54.078 1.00 31.72 86 GLN B C 1
ATOM 3218 O O . GLN B 1 86 ? 6.363 -3.242 -54.138 1.00 31.08 86 GLN B O 1
ATOM 3224 N N . ARG B 1 87 ? 8.378 -3.586 -55.080 1.00 32.30 87 ARG B N 1
ATOM 3225 C CA . ARG B 1 87 ? 8.021 -2.938 -56.331 1.00 32.75 87 ARG B CA 1
ATOM 3226 C C . ARG B 1 87 ? 7.904 -3.946 -57.459 1.00 33.16 87 ARG B C 1
ATOM 3227 O O . ARG B 1 87 ? 8.861 -4.657 -57.782 1.00 33.93 87 ARG B O 1
ATOM 3235 N N . SER B 1 88 ? 6.713 -3.997 -58.044 1.00 32.50 88 SER B N 1
ATOM 3236 C CA . SER B 1 88 ? 6.426 -4.875 -59.165 1.00 32.92 88 SER B CA 1
ATOM 3237 C C . SER B 1 88 ? 6.891 -4.254 -60.475 1.00 33.31 88 SER B C 1
ATOM 3238 O O . SER B 1 88 ? 6.978 -3.028 -60.599 1.00 33.15 88 SER B O 1
ATOM 3241 N N . SER B 1 89 ? 7.170 -5.114 -61.453 1.00 33.80 89 SER B N 1
ATOM 3242 C CA . SER B 1 89 ? 7.542 -4.677 -62.796 1.00 34.36 89 SER B CA 1
ATOM 3243 C C . SER B 1 89 ? 6.360 -4.064 -63.553 1.00 33.83 89 SER B C 1
ATOM 3244 O O . SER B 1 89 ? 6.560 -3.378 -64.558 1.00 34.70 89 SER B O 1
ATOM 3247 N N . ASP B 1 90 ? 5.137 -4.313 -63.084 1.00 32.47 90 ASP B N 1
ATOM 3248 C CA . ASP B 1 90 ? 3.957 -3.681 -63.678 1.00 31.63 90 ASP B CA 1
ATOM 3249 C C . ASP B 1 90 ? 3.611 -2.331 -63.030 1.00 30.45 90 ASP B C 1
ATOM 3250 O O . ASP B 1 90 ? 2.609 -1.711 -63.381 1.00 30.07 90 ASP B O 1
ATOM 3255 N N . GLY B 1 91 ? 4.438 -1.889 -62.084 1.00 29.62 91 GLY B N 1
ATOM 3256 C CA . GLY B 1 91 ? 4.244 -0.591 -61.439 1.00 28.17 91 GLY B CA 1
ATOM 3257 C C . GLY B 1 91 ? 3.600 -0.628 -60.061 1.00 27.00 91 GLY B C 1
ATOM 3258 O O . GLY B 1 91 ? 3.655 0.360 -59.328 1.00 26.64 91 GLY B O 1
ATOM 3259 N N . THR B 1 92 ? 2.982 -1.755 -59.709 1.00 26.03 92 THR B N 1
ATOM 3260 C CA . THR B 1 92 ? 2.368 -1.931 -58.389 1.00 24.95 92 THR B CA 1
ATOM 3261 C C . THR B 1 92 ? 3.421 -1.809 -57.282 1.00 24.49 92 THR B C 1
ATOM 3262 O O . THR B 1 92 ? 4.510 -2.366 -57.393 1.00 24.68 92 THR B O 1
ATOM 3266 N N . ILE B 1 93 ? 3.097 -1.064 -56.230 1.00 23.51 93 ILE B N 1
ATOM 3267 C CA . ILE B 1 93 ? 3.940 -1.017 -55.044 1.00 23.49 93 ILE B CA 1
ATOM 3268 C C . ILE B 1 93 ? 3.148 -1.545 -53.861 1.00 22.99 93 ILE B C 1
ATOM 3269 O O . ILE B 1 93 ? 2.011 -1.121 -53.622 1.00 22.16 93 ILE B O 1
ATOM 3274 N N . LYS B 1 94 ? 3.756 -2.473 -53.129 1.00 22.96 94 LYS B N 1
ATOM 3275 C CA . LYS B 1 94 ? 3.157 -3.015 -51.923 1.00 22.89 94 LYS B CA 1
ATOM 3276 C C . LYS B 1 94 ? 4.012 -2.631 -50.728 1.00 22.80 94 LYS B C 1
ATOM 3277 O O . LYS B 1 94 ? 5.230 -2.857 -50.729 1.00 22.80 94 LYS B O 1
ATOM 3283 N N . TRP B 1 95 ? 3.364 -2.039 -49.727 1.00 22.27 95 TRP B N 1
ATOM 3284 C CA . TRP B 1 95 ? 4.021 -1.652 -48.491 1.00 22.65 95 TRP B CA 1
ATOM 3285 C C . TRP B 1 95 ? 3.498 -2.418 -47.282 1.00 22.87 95 TRP B C 1
ATOM 3286 O O . TRP B 1 95 ? 2.284 -2.604 -47.122 1.00 22.49 95 TRP B O 1
ATOM 3297 N N . ALA B 1 96 ? 4.433 -2.855 -46.438 1.00 23.09 96 ALA B N 1
ATOM 3298 C CA . ALA B 1 96 ? 4.129 -3.207 -45.066 1.00 23.18 96 ALA B CA 1
ATOM 3299 C C . ALA B 1 96 ? 4.337 -1.922 -44.267 1.00 23.10 96 ALA B C 1
ATOM 3300 O O . ALA B 1 96 ? 5.374 -1.267 -44.380 1.00 23.46 96 ALA B O 1
ATOM 3302 N N . ILE B 1 97 ? 3.331 -1.566 -43.480 1.00 23.07 97 ILE B N 1
ATOM 3303 C CA . ILE B 1 97 ? 3.298 -0.309 -42.752 1.00 23.43 97 ILE B CA 1
ATOM 3304 C C . ILE B 1 97 ? 3.275 -0.600 -41.265 1.00 23.69 97 ILE B C 1
ATOM 3305 O O . ILE B 1 97 ? 2.480 -1.418 -40.805 1.00 23.60 97 ILE B O 1
ATOM 3310 N N . ALA B 1 98 ? 4.136 0.081 -40.514 1.00 23.93 98 ALA B N 1
ATOM 3311 C CA . ALA B 1 98 ? 4.180 -0.101 -39.067 1.00 24.58 98 ALA B CA 1
ATOM 3312 C C . ALA B 1 98 ? 3.084 0.699 -38.372 1.00 24.67 98 ALA B C 1
ATOM 3313 O O . ALA B 1 98 ? 2.980 1.914 -38.542 1.00 24.58 98 ALA B O 1
ATOM 3315 N N . VAL B 1 99 ? 2.260 0.001 -37.600 1.00 25.10 99 VAL B N 1
ATOM 3316 C CA . VAL B 1 99 ? 1.210 0.636 -36.807 1.00 25.35 99 VAL B CA 1
ATOM 3317 C C . VAL B 1 99 ? 1.339 0.114 -35.386 1.00 26.42 99 VAL B C 1
ATOM 3318 O O . VAL B 1 99 ? 0.942 -1.020 -35.080 1.00 26.85 99 VAL B O 1
ATOM 3322 N N . GLY B 1 100 ? 1.926 0.936 -34.523 1.00 27.21 100 GLY B N 1
ATOM 3323 C CA . GLY B 1 100 ? 2.330 0.485 -33.194 1.00 28.69 100 GLY B CA 1
ATOM 3324 C C . GLY B 1 100 ? 3.356 -0.620 -33.344 1.00 29.46 100 GLY B C 1
ATOM 3325 O O . GLY B 1 100 ? 4.284 -0.517 -34.152 1.00 29.74 100 GLY B O 1
ATOM 3326 N N . ASP B 1 101 ? 3.163 -1.695 -32.592 1.00 30.52 101 ASP B N 1
ATOM 3327 C CA . ASP B 1 101 ? 4.024 -2.870 -32.669 1.00 31.48 101 ASP B CA 1
ATOM 3328 C C . ASP B 1 101 ? 3.541 -3.876 -33.726 1.00 31.10 101 ASP B C 1
ATOM 3329 O O . ASP B 1 101 ? 4.043 -5.003 -33.796 1.00 31.35 101 ASP B O 1
ATOM 3334 N N . GLN B 1 102 ? 2.566 -3.475 -34.538 1.00 30.62 102 GLN B N 1
ATOM 3335 C CA . GLN B 1 102 ? 2.034 -4.362 -35.582 1.00 30.52 102 GLN B CA 1
ATOM 3336 C C . GLN B 1 102 ? 2.248 -3.849 -37.007 1.00 29.37 102 GLN B C 1
ATOM 3337 O O . GLN B 1 102 ? 2.859 -2.800 -37.206 1.00 28.78 102 GLN B O 1
ATOM 3343 N N . ARG B 1 103 ? 1.756 -4.616 -37.984 1.00 28.68 103 ARG B N 1
ATOM 3344 C CA . ARG B 1 103 ? 1.944 -4.320 -39.398 1.00 28.03 103 ARG B CA 1
ATOM 3345 C C . ARG B 1 103 ? 0.631 -4.452 -40.155 1.00 26.89 103 ARG B C 1
ATOM 3346 O O . ARG B 1 103 ? -0.121 -5.405 -39.950 1.00 26.80 103 ARG B O 1
ATOM 3354 N N . VAL B 1 104 ? 0.357 -3.482 -41.021 1.00 25.39 104 VAL B N 1
ATOM 3355 C CA . VAL B 1 104 ? -0.724 -3.618 -41.987 1.00 24.03 104 VAL B CA 1
ATOM 3356 C C . VAL B 1 104 ? -0.176 -3.435 -43.393 1.00 23.61 104 VAL B C 1
ATOM 3357 O O . VAL B 1 104 ? 1.027 -3.225 -43.575 1.00 23.51 104 VAL B O 1
ATOM 3361 N N . GLU B 1 105 ? -1.064 -3.516 -44.380 1.00 22.65 105 GLU B N 1
ATOM 3362 C CA . GLU B 1 105 ? -0.673 -3.458 -45.779 1.00 22.58 105 GLU B CA 1
ATOM 3363 C C . GLU B 1 105 ? -1.350 -2.321 -46.525 1.00 21.55 105 GLU B C 1
ATOM 3364 O O . GLU B 1 105 ? -2.528 -2.036 -46.313 1.00 21.12 105 GLU B O 1
ATOM 3370 N N . THR B 1 106 ? -0.579 -1.685 -47.397 1.00 21.20 106 THR B N 1
ATOM 3371 C CA . THR B 1 106 ? -1.068 -0.635 -48.276 1.00 20.54 106 THR B CA 1
ATOM 3372 C C . THR B 1 106 ? -0.510 -0.938 -49.662 1.00 20.51 106 THR B C 1
ATOM 3373 O O . THR B 1 106 ? 0.674 -1.236 -49.801 1.00 20.49 106 THR B O 1
ATOM 3377 N N . VAL B 1 107 ? -1.364 -0.890 -50.682 1.00 20.14 107 VAL B N 1
ATOM 3378 C CA . VAL B 1 107 ? -0.949 -1.249 -52.033 1.00 20.34 107 VAL B CA 1
ATOM 3379 C C . VAL B 1 107 ? -1.305 -0.143 -53.028 1.00 20.97 107 VAL B C 1
ATOM 3380 O O . VAL B 1 107 ? -2.449 0.316 -53.080 1.00 20.09 107 VAL B O 1
ATOM 3384 N N . TYR B 1 108 ? -0.309 0.279 -53.801 1.00 22.14 108 TYR B N 1
ATOM 3385 C CA . TYR B 1 108 ? -0.472 1.302 -54.831 1.00 23.73 108 TYR B CA 1
ATOM 3386 C C . TYR B 1 108 ? -0.519 0.628 -56.197 1.00 25.06 108 TYR B C 1
ATOM 3387 O O . TYR B 1 108 ? 0.411 -0.097 -56.564 1.00 25.08 108 TYR B O 1
ATOM 3396 N N . ILE B 1 109 ? -1.604 0.859 -56.939 1.00 26.27 109 ILE B N 1
ATOM 3397 C CA . ILE B 1 109 ? -1.799 0.234 -58.251 1.00 28.22 109 ILE B CA 1
ATOM 3398 C C . ILE B 1 109 ? -1.979 1.293 -59.343 1.00 29.89 109 ILE B C 1
ATOM 3399 O O . ILE B 1 109 ? -3.067 1.852 -59.497 1.00 29.52 109 ILE B O 1
ATOM 3404 N N . PRO B 1 110 ? -0.907 1.575 -60.100 1.00 31.86 110 PRO B N 1
ATOM 3405 C CA . PRO B 1 110 ? -0.995 2.626 -61.104 1.00 33.60 110 PRO B CA 1
ATOM 3406 C C . PRO B 1 110 ? -1.589 2.138 -62.417 1.00 35.32 110 PRO B C 1
ATOM 3407 O O . PRO B 1 110 ? -1.558 0.945 -62.718 1.00 35.50 110 PRO B O 1
ATOM 3411 N N . GLU B 1 111 ? -2.156 3.073 -63.170 1.00 37.29 111 GLU B N 1
ATOM 3412 C CA . GLU B 1 111 ? -2.554 2.849 -64.557 1.00 39.13 111 GLU B CA 1
ATOM 3413 C C . GLU B 1 111 ? -2.254 4.137 -65.312 1.00 40.23 111 GLU B C 1
ATOM 3414 O O . GLU B 1 111 ? -1.727 5.091 -64.729 1.00 40.53 111 GLU B O 1
ATOM 3420 N N . ASP B 1 112 ? -2.557 4.161 -66.607 1.00 41.72 112 ASP B N 1
ATOM 3421 C CA . ASP B 1 112 ? -2.351 5.361 -67.419 1.00 42.74 112 ASP B CA 1
ATOM 3422 C C . ASP B 1 112 ? -3.380 6.443 -67.074 1.00 42.50 112 ASP B C 1
ATOM 3423 O O . ASP B 1 112 ? -3.027 7.612 -66.904 1.00 42.91 112 ASP B O 1
ATOM 3428 N N . ASP B 1 113 ? -4.645 6.039 -66.956 1.00 41.98 113 ASP B N 1
ATOM 3429 C CA . ASP B 1 113 ? -5.742 6.968 -66.665 1.00 41.58 113 ASP B CA 1
ATOM 3430 C C . ASP B 1 113 ? -6.067 7.093 -65.166 1.00 40.15 113 ASP B C 1
ATOM 3431 O O . ASP B 1 113 ? -6.915 7.902 -64.776 1.00 40.30 113 ASP B O 1
ATOM 3436 N N . ARG B 1 114 ? -5.391 6.303 -64.331 1.00 38.41 114 ARG B N 1
ATOM 3437 C CA . ARG B 1 114 ? -5.826 6.086 -62.952 1.00 36.11 114 ARG B CA 1
ATOM 3438 C C . ARG B 1 114 ? -4.656 5.695 -62.036 1.00 34.28 114 ARG B C 1
ATOM 3439 O O . ARG B 1 114 ? -3.590 5.298 -62.517 1.00 34.46 114 ARG B O 1
ATOM 3447 N N . ALA B 1 115 ? -4.856 5.841 -60.724 1.00 31.33 115 ALA B N 1
ATOM 3448 C CA . ALA B 1 115 ? -3.939 5.311 -59.709 1.00 28.62 115 ALA B CA 1
ATOM 3449 C C . ALA B 1 115 ? -4.715 4.971 -58.432 1.00 26.44 115 ALA B C 1
ATOM 3450 O O . ALA B 1 115 ? -5.242 5.863 -57.761 1.00 25.83 115 ALA B O 1
ATOM 3452 N N . THR B 1 116 ? -4.779 3.682 -58.108 1.00 24.12 116 THR B N 1
ATOM 3453 C CA . THR B 1 116 ? -5.585 3.197 -56.987 1.00 21.91 116 THR B CA 1
ATOM 3454 C C . THR B 1 116 ? -4.720 2.863 -55.768 1.00 20.70 116 THR B C 1
ATOM 3455 O O . THR B 1 116 ? -3.681 2.205 -55.888 1.00 20.20 116 THR B O 1
ATOM 3459 N N . LEU B 1 117 ? -5.139 3.345 -54.602 1.00 19.36 117 LEU B N 1
ATOM 3460 C CA . LEU B 1 117 ? -4.537 2.911 -53.340 1.00 18.64 117 LEU B CA 1
ATOM 3461 C C . LEU B 1 117 ? -5.493 2.025 -52.556 1.00 18.36 117 LEU B C 1
ATOM 3462 O O . LEU B 1 117 ? -6.627 2.406 -52.270 1.00 18.33 117 LEU B O 1
ATOM 3467 N N . CYS B 1 118 ? -5.010 0.840 -52.215 1.00 18.47 118 CYS B N 1
ATOM 3468 C CA . CYS B 1 118 ? -5.728 -0.082 -51.355 1.00 18.69 118 CYS B CA 1
ATOM 3469 C C . CYS B 1 118 ? -5.224 0.087 -49.924 1.00 18.21 118 CYS B C 1
ATOM 3470 O O . CYS B 1 118 ? -4.019 0.000 -49.669 1.00 18.36 118 CYS B O 1
ATOM 3473 N N . VAL B 1 119 ? -6.161 0.335 -49.010 1.00 17.60 119 VAL B N 1
ATOM 3474 C CA . VAL B 1 119 ? -5.872 0.764 -47.645 1.00 17.72 119 VAL B CA 1
ATOM 3475 C C . VAL B 1 119 ? -6.476 -0.224 -46.642 1.00 17.98 119 VAL B C 1
ATOM 3476 O O . VAL B 1 119 ? -7.605 -0.703 -46.837 1.00 17.85 119 VAL B O 1
ATOM 3480 N N . SER B 1 120 ? -5.724 -0.529 -45.581 1.00 18.08 120 SER B N 1
ATOM 3481 C CA . SER B 1 120 ? -6.202 -1.416 -44.514 1.00 18.60 120 SER B CA 1
ATOM 3482 C C . SER B 1 120 ? -7.020 -0.678 -43.461 1.00 19.10 120 SER B C 1
ATOM 3483 O O . SER B 1 120 ? -6.771 0.499 -43.182 1.00 18.94 120 SER B O 1
ATOM 3486 N N . SER B 1 121 ? -7.976 -1.396 -42.866 1.00 19.56 121 SER B N 1
ATOM 3487 C CA . SER B 1 121 ? -8.902 -0.856 -41.873 1.00 20.43 121 SER B CA 1
ATOM 3488 C C . SER B 1 121 ? -8.659 -1.348 -40.442 1.00 20.61 121 SER B C 1
ATOM 3489 O O . SER B 1 121 ? -8.976 -0.646 -39.480 1.00 20.83 121 SER B O 1
ATOM 3492 N N . GLN B 1 122 ? -8.127 -2.562 -40.311 1.00 21.09 122 GLN B N 1
ATOM 3493 C CA . GLN B 1 122 ? -7.861 -3.182 -39.013 1.00 21.59 122 GLN B CA 1
ATOM 3494 C C . GLN B 1 122 ? -6.521 -3.926 -39.060 1.00 22.08 122 GLN B C 1
ATOM 3495 O O . GLN B 1 122 ? -6.013 -4.226 -40.140 1.00 21.57 122 GLN B O 1
ATOM 3501 N N . VAL B 1 123 ? -5.947 -4.210 -37.889 1.00 22.78 123 VAL B N 1
ATOM 3502 C CA . VAL B 1 123 ? -4.848 -5.172 -37.789 1.00 23.01 123 VAL B CA 1
ATOM 3503 C C . VAL B 1 123 ? -5.492 -6.547 -37.646 1.00 23.47 123 VAL B C 1
ATOM 3504 O O . VAL B 1 123 ? -6.069 -6.868 -36.603 1.00 24.09 123 VAL B O 1
ATOM 3508 N N . GLY B 1 124 ? -5.392 -7.357 -38.691 1.00 23.20 124 GLY B N 1
ATOM 3509 C CA . GLY B 1 124 ? -6.088 -8.633 -38.723 1.00 23.82 124 GLY B CA 1
ATOM 3510 C C . GLY B 1 124 ? -7.564 -8.458 -39.032 1.00 23.93 124 GLY B C 1
ATOM 3511 O O . GLY B 1 124 ? -8.006 -7.373 -39.430 1.00 23.50 124 GLY B O 1
ATOM 3512 N N . CYS B 1 125 ? -8.320 -9.541 -38.868 1.00 24.58 125 CYS B N 1
ATOM 3513 C CA . CYS B 1 125 ? -9.768 -9.538 -39.068 1.00 24.82 125 CYS B CA 1
ATOM 3514 C C . CYS B 1 125 ? -10.361 -10.726 -38.336 1.00 25.71 125 CYS B C 1
ATOM 3515 O O . CYS B 1 125 ? -9.768 -11.804 -38.326 1.00 25.65 125 CYS B O 1
ATOM 3518 N N . ALA B 1 126 ? -11.536 -10.528 -37.744 1.00 26.10 126 ALA B N 1
ATOM 3519 C CA . ALA B 1 126 ? -12.203 -11.578 -36.982 1.00 27.19 126 ALA B CA 1
ATOM 3520 C C . ALA B 1 126 ? -13.224 -12.385 -37.799 1.00 27.37 126 ALA B C 1
ATOM 3521 O O . ALA B 1 126 ? -13.900 -13.259 -37.252 1.00 27.71 126 ALA B O 1
ATOM 3523 N N . LEU B 1 127 ? -13.329 -12.114 -39.098 1.00 26.64 127 LEU B N 1
ATOM 3524 C CA . LEU B 1 127 ? -14.438 -12.678 -39.889 1.00 27.24 127 LEU B CA 1
ATOM 3525 C C . LEU B 1 127 ? -14.224 -14.076 -40.485 1.00 27.37 127 LEU B C 1
ATOM 3526 O O . LEU B 1 127 ? -15.179 -14.708 -40.925 1.00 27.19 127 LEU B O 1
ATOM 3531 N N . GLU B 1 128 ? -12.972 -14.528 -40.516 1.00 27.87 128 GLU B N 1
ATOM 3532 C CA . GLU B 1 128 ? -12.628 -15.930 -40.800 1.00 28.89 128 GLU B CA 1
ATOM 3533 C C . GLU B 1 128 ? -12.976 -16.443 -42.211 1.00 28.50 128 GLU B C 1
ATOM 3534 O O . GLU B 1 128 ? -13.328 -17.611 -42.378 1.00 28.92 128 GLU B O 1
ATOM 3540 N N . CYS B 1 129 ? -12.865 -15.579 -43.221 1.00 27.55 129 CYS B N 1
ATOM 3541 C CA . CYS B 1 129 ? -12.985 -16.019 -44.612 1.00 27.44 129 CYS B CA 1
ATOM 3542 C C . CYS B 1 129 ? -11.811 -16.932 -44.961 1.00 28.03 129 CYS B C 1
ATOM 3543 O O . CYS B 1 129 ? -10.652 -16.527 -44.872 1.00 28.11 129 CYS B O 1
ATOM 3546 N N . LYS B 1 130 ? -12.121 -18.159 -45.367 1.00 28.89 130 LYS B N 1
ATOM 3547 C CA . LYS B 1 130 ? -11.115 -19.214 -45.526 1.00 30.10 130 LYS B CA 1
ATOM 3548 C C . LYS B 1 130 ? -10.145 -18.967 -46.679 1.00 29.65 130 LYS B C 1
ATOM 3549 O O . LYS B 1 130 ? -9.024 -19.481 -46.678 1.00 29.94 130 LYS B O 1
ATOM 3555 N N . PHE B 1 131 ? -10.585 -18.179 -47.657 1.00 29.04 131 PHE B N 1
ATOM 3556 C CA . PHE B 1 131 ? -9.766 -17.822 -48.811 1.00 28.69 131 PHE B CA 1
ATOM 3557 C C . PHE B 1 131 ? -8.908 -16.575 -48.539 1.00 28.45 131 PHE B C 1
ATOM 3558 O O . PHE B 1 131 ? -8.122 -16.168 -49.395 1.00 28.17 131 PHE B O 1
ATOM 3566 N N . CYS B 1 132 ? -9.074 -15.970 -47.362 1.00 28.82 132 CYS B N 1
ATOM 3567 C CA . CYS B 1 132 ? -8.376 -14.728 -46.999 1.00 29.13 132 CYS B CA 1
ATOM 3568 C C . CYS B 1 132 ? -7.241 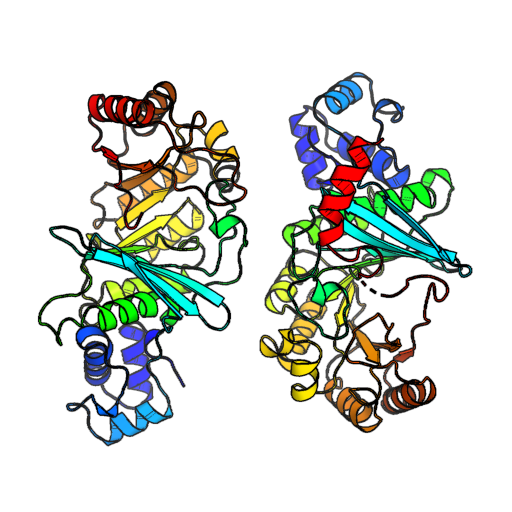-15.010 -46.013 1.00 30.43 132 CYS B C 1
ATOM 3569 O O . CYS B 1 132 ? -7.451 -15.645 -44.981 1.00 30.69 132 CYS B O 1
ATOM 3572 N N . SER B 1 133 ? -6.038 -14.542 -46.334 1.00 31.46 133 SER B N 1
ATOM 3573 C CA . SER B 1 133 ? -4.868 -14.826 -45.497 1.00 33.21 133 SER B CA 1
ATOM 3574 C C . SER B 1 133 ? -4.908 -14.090 -44.157 1.00 33.83 133 SER B C 1
ATOM 3575 O O . SER B 1 133 ? -4.343 -14.560 -43.170 1.00 34.14 133 SER B O 1
ATOM 3578 N N . THR B 1 134 ? -5.585 -12.943 -44.135 1.00 34.16 134 THR B N 1
ATOM 3579 C CA . THR B 1 134 ? -5.714 -12.130 -42.926 1.00 34.92 134 THR B CA 1
ATOM 3580 C C . THR B 1 134 ? -6.613 -12.799 -41.878 1.00 35.84 134 THR B C 1
ATOM 3581 O O . THR B 1 134 ? -6.464 -12.560 -40.675 1.00 36.08 134 THR B O 1
ATOM 3585 N N . ALA B 1 135 ? -7.531 -13.644 -42.348 1.00 36.29 135 ALA B N 1
ATOM 3586 C CA . ALA B 1 135 ? -8.439 -14.389 -41.480 1.00 37.28 135 ALA B CA 1
ATOM 3587 C C . ALA B 1 135 ? -7.706 -15.303 -40.496 1.00 38.48 135 ALA B C 1
ATOM 3588 O O . ALA B 1 135 ? -8.127 -15.448 -39.347 1.00 39.17 135 ALA B O 1
ATOM 3590 N N . GLN B 1 136 ? -6.612 -15.909 -40.956 1.00 39.01 136 GLN B N 1
ATOM 3591 C CA . GLN B 1 136 ? -5.867 -16.893 -40.171 1.00 40.21 136 GLN B CA 1
ATOM 3592 C C . GLN B 1 136 ? -5.028 -16.282 -39.043 1.00 40.39 136 GLN B C 1
ATOM 3593 O O . GLN B 1 136 ? -4.626 -16.984 -38.117 1.00 41.30 136 GLN B O 1
ATOM 3599 N N . GLN B 1 137 ? -4.760 -14.980 -39.130 1.00 39.76 137 GLN B N 1
ATOM 3600 C CA . GLN B 1 137 ? -4.105 -14.246 -38.046 1.00 39.78 137 GLN B CA 1
ATOM 3601 C C . GLN B 1 137 ? -5.109 -13.980 -36.923 1.00 39.19 137 GLN B C 1
ATOM 3602 O O . GLN B 1 137 ? -4.749 -13.970 -35.748 1.00 39.91 137 GLN B O 1
ATOM 3608 N N . GLY B 1 138 ? -6.369 -13.766 -37.297 1.00 37.85 138 GLY B N 1
ATOM 3609 C CA . GLY B 1 138 ? -7.398 -13.332 -36.352 1.00 36.49 138 GLY B CA 1
ATOM 3610 C C . GLY B 1 138 ? -7.387 -11.819 -36.230 1.00 34.83 138 GLY B C 1
ATOM 3611 O O . GLY B 1 138 ? -6.645 -11.146 -36.939 1.00 34.30 138 GLY B O 1
ATOM 3612 N N . PHE B 1 139 ? -8.211 -11.290 -35.332 1.00 33.84 139 PHE B N 1
ATOM 3613 C CA . PHE B 1 139 ? -8.328 -9.854 -35.127 1.00 32.49 139 PHE B CA 1
ATOM 3614 C C . PHE B 1 139 ? -7.420 -9.393 -33.992 1.00 32.43 139 PHE B C 1
ATOM 3615 O O . PHE B 1 139 ? -7.474 -9.933 -32.887 1.00 32.77 139 PHE B O 1
ATOM 3623 N N . ASN B 1 140 ? -6.588 -8.393 -34.270 1.00 30.96 140 ASN B N 1
ATOM 3624 C CA . ASN B 1 140 ? -5.723 -7.838 -33.237 1.00 30.49 140 ASN B CA 1
ATOM 3625 C C . ASN B 1 140 ? -6.292 -6.555 -32.643 1.00 29.54 140 ASN B C 1
ATOM 3626 O O . ASN B 1 140 ? -6.559 -6.500 -31.443 1.00 29.69 140 ASN B O 1
ATOM 3631 N N . ARG B 1 141 ? -6.494 -5.542 -33.490 1.00 27.96 141 ARG B N 1
ATOM 3632 C CA . ARG B 1 141 ? -7.103 -4.272 -33.080 1.00 26.97 141 ARG B CA 1
ATOM 3633 C C . ARG B 1 141 ? -7.543 -3.409 -34.273 1.00 25.83 141 ARG B C 1
ATOM 3634 O O . ARG B 1 141 ? -7.145 -3.650 -35.418 1.00 24.77 141 ARG B O 1
ATOM 3642 N N . ASN B 1 142 ? -8.364 -2.406 -33.979 1.00 25.15 142 ASN B N 1
ATOM 3643 C CA . ASN B 1 142 ? -8.769 -1.409 -34.956 1.00 24.43 142 ASN B CA 1
ATOM 3644 C C . ASN B 1 142 ? -7.682 -0.375 -35.194 1.00 23.81 142 ASN B C 1
ATOM 3645 O O . ASN B 1 142 ? -6.928 -0.032 -34.283 1.00 23.74 142 ASN B O 1
ATOM 3650 N N . LEU B 1 143 ? -7.605 0.121 -36.423 1.00 22.60 143 LEU B N 1
ATOM 3651 C CA . LEU B 1 143 ? -6.687 1.215 -36.719 1.00 22.06 143 LEU B CA 1
ATOM 3652 C C . LEU B 1 143 ? -7.330 2.539 -36.344 1.00 21.95 143 LEU B C 1
ATOM 3653 O O . LEU B 1 143 ? -8.542 2.721 -36.508 1.00 21.90 143 LEU B O 1
ATOM 3658 N N . ARG B 1 144 ? -6.510 3.451 -35.826 1.00 21.66 144 ARG B N 1
ATOM 3659 C CA . ARG B 1 144 ? -6.938 4.816 -35.567 1.00 21.75 144 ARG B CA 1
ATOM 3660 C C . ARG B 1 144 ? -7.012 5.576 -36.878 1.00 20.45 144 ARG B C 1
ATOM 3661 O O . ARG B 1 144 ? -6.444 5.140 -37.888 1.00 19.70 144 ARG B O 1
ATOM 3669 N N . VAL B 1 145 ? -7.697 6.718 -36.845 1.00 19.86 145 VAL B N 1
ATOM 3670 C CA . VAL B 1 145 ? -7.857 7.580 -38.012 1.00 19.41 145 VAL B CA 1
ATOM 3671 C C . VAL B 1 145 ? -6.506 7.891 -38.662 1.00 19.21 145 VAL B C 1
ATOM 3672 O O . VAL B 1 145 ? -6.347 7.706 -39.871 1.00 18.84 145 VAL B O 1
ATOM 3676 N N . SER B 1 146 ? -5.537 8.330 -37.849 1.00 18.90 146 SER B N 1
ATOM 3677 C CA . SER B 1 146 ? -4.185 8.639 -38.321 1.00 18.54 146 SER B CA 1
ATOM 3678 C C . SER B 1 146 ? -3.509 7.451 -39.001 1.00 18.29 146 SER B C 1
ATOM 3679 O O . SER B 1 146 ? -2.698 7.631 -39.907 1.00 18.11 146 SER B O 1
ATOM 3682 N N . GLU B 1 147 ? -3.826 6.241 -38.542 1.00 18.40 147 GLU B N 1
ATOM 3683 C CA . GLU B 1 147 ? -3.257 5.026 -39.115 1.00 18.09 147 GLU B CA 1
ATOM 3684 C C . GLU B 1 147 ? -3.934 4.626 -40.433 1.00 17.81 147 GLU B C 1
ATOM 3685 O O . GLU B 1 147 ? -3.360 3.869 -41.216 1.00 17.80 147 GLU B O 1
ATOM 3691 N N . ILE B 1 148 ? -5.137 5.146 -40.676 1.00 17.39 148 ILE B N 1
ATOM 3692 C CA . ILE B 1 148 ? -5.862 4.881 -41.924 1.00 16.97 148 ILE B CA 1
ATOM 3693 C C . ILE B 1 148 ? -5.567 5.952 -42.983 1.00 16.73 148 ILE B C 1
ATOM 3694 O O . ILE B 1 148 ? -5.041 5.640 -44.053 1.00 16.60 148 ILE B O 1
ATOM 3699 N N . ILE B 1 149 ? -5.880 7.211 -42.675 1.00 17.01 149 ILE B N 1
ATOM 3700 C CA . ILE B 1 149 ? -5.547 8.325 -43.565 1.00 16.44 149 ILE B CA 1
ATOM 3701 C C . ILE B 1 149 ? -4.026 8.447 -43.730 1.00 17.10 149 ILE B C 1
ATOM 3702 O O . ILE B 1 149 ? -3.528 8.874 -44.783 1.00 16.75 149 ILE B O 1
ATOM 3707 N N . GLY B 1 150 ? -3.295 8.038 -42.695 1.00 16.95 150 GLY B N 1
ATOM 3708 C CA . GLY B 1 150 ? -1.834 8.040 -42.728 1.00 17.30 150 GLY B CA 1
ATOM 3709 C C . GLY B 1 150 ? -1.231 7.121 -43.776 1.00 17.43 150 GLY B C 1
ATOM 3710 O O . GLY B 1 150 ? -0.138 7.392 -44.263 1.00 17.31 150 GLY B O 1
ATOM 3711 N N . GLN B 1 151 ? -1.939 6.039 -44.124 1.00 17.11 151 GLN B N 1
ATOM 3712 C CA . GLN B 1 151 ? -1.523 5.164 -45.234 1.00 17.01 151 GLN B CA 1
ATOM 3713 C C . GLN B 1 151 ? -1.605 5.900 -46.569 1.00 16.76 151 GLN B C 1
ATOM 3714 O O . GLN B 1 151 ? -0.724 5.746 -47.418 1.00 16.57 151 GLN B O 1
ATOM 3720 N N . VAL B 1 152 ? -2.668 6.687 -46.752 1.00 16.45 152 VAL B N 1
ATOM 3721 C CA . VAL B 1 152 ? -2.825 7.506 -47.955 1.00 16.35 152 VAL B CA 1
ATOM 3722 C C . VAL B 1 152 ? -1.728 8.577 -47.976 1.00 16.29 152 VAL B C 1
ATOM 3723 O O . VAL B 1 152 ? -1.051 8.760 -48.988 1.00 16.25 152 VAL B O 1
ATOM 3727 N N . TRP B 1 153 ? -1.541 9.248 -46.843 1.00 16.42 153 TRP B N 1
ATOM 3728 C CA . TRP B 1 153 ? -0.492 10.258 -46.698 1.00 16.94 153 TRP B CA 1
ATOM 3729 C C . TRP B 1 153 ? 0.908 9.706 -47.034 1.00 17.12 153 TRP B C 1
ATOM 3730 O O . TRP B 1 153 ? 1.646 10.304 -47.819 1.00 16.74 153 TRP B O 1
ATOM 3741 N N . ARG B 1 154 ? 1.256 8.554 -46.462 1.00 17.33 154 ARG B N 1
ATOM 3742 C CA . ARG B 1 154 ? 2.569 7.941 -46.693 1.00 17.92 154 ARG B CA 1
ATOM 3743 C C . ARG B 1 154 ? 2.756 7.548 -48.160 1.00 18.11 154 ARG B C 1
ATOM 3744 O O . ARG B 1 154 ? 3.804 7.796 -48.758 1.00 18.20 154 ARG B O 1
ATOM 3752 N N . ALA B 1 155 ? 1.724 6.943 -48.733 1.00 18.09 155 ALA B N 1
ATOM 3753 C CA . ALA B 1 155 ? 1.746 6.542 -50.131 1.00 18.75 155 ALA B CA 1
ATOM 3754 C C . ALA B 1 155 ? 1.895 7.757 -51.036 1.00 19.27 155 ALA B C 1
ATOM 3755 O O . ALA B 1 155 ? 2.687 7.737 -51.982 1.00 19.85 155 ALA B O 1
ATOM 3757 N N . ALA B 1 156 ? 1.146 8.816 -50.727 1.00 19.69 156 ALA B N 1
ATOM 3758 C CA . ALA B 1 156 ? 1.195 10.060 -51.491 1.00 20.42 156 ALA B CA 1
ATOM 3759 C C . ALA B 1 156 ? 2.569 10.705 -51.396 1.00 21.36 156 ALA B C 1
ATOM 3760 O O . ALA B 1 156 ? 3.105 11.194 -52.400 1.00 21.42 156 ALA B O 1
ATOM 3762 N N . LYS B 1 157 ? 3.143 10.701 -50.195 1.00 21.62 157 LYS B N 1
ATOM 3763 C CA . LYS B 1 157 ? 4.472 11.261 -50.003 1.00 22.73 157 LYS B CA 1
ATOM 3764 C C . LYS B 1 157 ? 5.509 10.507 -50.837 1.00 23.04 157 LYS B C 1
ATOM 3765 O O . LYS B 1 157 ? 6.324 11.127 -51.503 1.00 23.55 157 LYS B O 1
ATOM 3771 N N . ILE B 1 158 ? 5.444 9.177 -50.820 1.00 23.46 158 ILE B N 1
ATOM 3772 C CA . ILE B 1 158 ? 6.409 8.338 -51.539 1.00 23.92 158 ILE B CA 1
ATOM 3773 C C . ILE B 1 158 ? 6.251 8.429 -53.051 1.00 24.23 158 ILE B C 1
ATOM 3774 O O . ILE B 1 158 ? 7.231 8.623 -53.766 1.00 24.96 158 ILE B O 1
ATOM 3779 N N . VAL B 1 159 ? 5.018 8.294 -53.531 1.00 24.23 159 VAL B N 1
ATOM 3780 C CA . VAL B 1 159 ? 4.731 8.430 -54.958 1.00 24.61 159 VAL B CA 1
ATOM 3781 C C . VAL B 1 159 ? 5.008 9.861 -55.434 1.00 25.02 159 VAL B C 1
ATOM 3782 O O . VAL B 1 159 ? 5.578 10.058 -56.509 1.00 26.12 159 VAL B O 1
ATOM 3786 N N . GLY B 1 160 ? 4.640 10.848 -54.622 1.00 24.59 160 GLY B N 1
ATOM 3787 C CA . GLY B 1 160 ? 4.876 12.253 -54.955 1.00 24.38 160 GLY B CA 1
ATOM 3788 C C . GLY B 1 160 ? 3.620 13.081 -54.761 1.00 24.21 160 GLY B C 1
ATOM 3789 O O . GLY B 1 160 ? 2.625 12.879 -55.459 1.00 23.77 160 GLY B O 1
ATOM 3790 N N . ALA B 1 161 ? 3.676 14.008 -53.807 1.00 24.24 161 ALA B N 1
ATOM 3791 C CA . ALA B 1 161 ? 2.540 14.855 -53.437 1.00 24.44 161 ALA B CA 1
ATOM 3792 C C . ALA B 1 161 ? 2.027 15.663 -54.629 1.00 25.05 161 ALA B C 1
ATOM 3793 O O . ALA B 1 161 ? 2.810 16.062 -55.493 1.00 25.08 161 ALA B O 1
ATOM 3795 N N . ALA B 1 162 ? 0.715 15.899 -54.655 1.00 25.42 162 ALA B N 1
ATOM 3796 C CA . ALA B 1 162 ? 0.039 16.556 -55.780 1.00 26.44 162 ALA B CA 1
ATOM 3797 C C . ALA B 1 162 ? 0.613 17.911 -56.172 1.00 27.24 162 ALA B C 1
ATOM 3798 O O . ALA B 1 162 ? 0.739 18.209 -57.361 1.00 28.10 162 ALA B O 1
ATOM 3800 N N . LYS B 1 163 ? 0.956 18.729 -55.178 1.00 27.54 163 LYS B N 1
ATOM 3801 C CA . LYS B 1 163 ? 1.478 20.074 -55.437 1.00 28.26 163 LYS B CA 1
ATOM 3802 C C . LYS B 1 163 ? 3.004 20.095 -55.543 1.00 28.13 163 LYS B C 1
ATOM 3803 O O . LYS B 1 163 ? 3.595 21.121 -55.881 1.00 28.53 163 LYS B O 1
ATOM 3809 N N . VAL B 1 164 ? 3.629 18.952 -55.265 1.00 27.39 164 VAL B N 1
ATOM 3810 C CA . VAL B 1 164 ? 5.063 18.770 -55.489 1.00 27.47 164 VAL B CA 1
ATOM 3811 C C . VAL B 1 164 ? 5.352 18.369 -56.948 1.00 27.40 164 VAL B C 1
ATOM 3812 O O . VAL B 1 164 ? 6.236 18.935 -57.589 1.00 27.92 164 VAL B O 1
ATOM 3816 N N . THR B 1 165 ? 4.593 17.407 -57.469 1.00 26.67 165 THR B N 1
ATOM 3817 C CA . THR B 1 165 ? 4.847 16.853 -58.803 1.00 26.59 165 THR B CA 1
ATOM 3818 C C . THR B 1 165 ? 3.967 17.474 -59.887 1.00 27.17 165 THR B C 1
ATOM 3819 O O . THR B 1 165 ? 4.264 17.365 -61.080 1.00 27.40 165 THR B O 1
ATOM 3823 N N . GLY B 1 166 ? 2.871 18.102 -59.470 1.00 27.07 166 GLY B N 1
ATOM 3824 C CA . GLY B 1 166 ? 1.900 18.650 -60.409 1.00 27.77 166 GLY B CA 1
ATOM 3825 C C . GLY B 1 166 ? 0.915 17.596 -60.882 1.00 27.98 166 GLY B C 1
ATOM 3826 O O . GLY B 1 166 ? 0.128 17.846 -61.795 1.00 28.08 166 GLY B O 1
ATOM 3827 N N . GLN B 1 167 ? 0.973 16.414 -60.264 1.00 27.44 167 GLN B N 1
ATOM 3828 C CA . GLN B 1 167 ? 0.048 15.317 -60.547 1.00 27.75 167 GLN B CA 1
ATOM 3829 C C . GLN B 1 167 ? -0.467 14.717 -59.252 1.00 26.88 167 GLN B C 1
ATOM 3830 O O . GLN B 1 167 ? 0.308 14.488 -58.315 1.00 26.07 167 GLN B O 1
ATOM 3836 N N . ARG B 1 168 ? -1.770 14.459 -59.203 1.00 26.56 168 ARG B N 1
ATOM 3837 C CA . ARG B 1 168 ? -2.362 13.720 -58.093 1.00 25.97 168 ARG B CA 1
ATOM 3838 C C . ARG B 1 168 ? -1.759 12.320 -58.059 1.00 24.80 168 ARG B C 1
ATOM 3839 O O . ARG B 1 168 ? -1.863 11.585 -59.043 1.00 24.36 168 ARG B O 1
ATOM 3847 N N . PRO B 1 169 ? -1.107 11.952 -56.938 1.00 23.91 169 PRO B N 1
ATOM 3848 C CA . PRO B 1 169 ? -0.513 10.614 -56.828 1.00 23.49 169 PRO B CA 1
ATOM 3849 C C . PRO B 1 169 ? -1.577 9.516 -56.799 1.00 23.11 169 PRO B C 1
ATOM 3850 O O . PRO B 1 169 ? -1.363 8.433 -57.335 1.00 23.07 169 PRO B O 1
ATOM 3854 N N . ILE B 1 170 ? -2.723 9.822 -56.196 1.00 22.85 170 ILE B N 1
ATOM 3855 C CA . ILE B 1 170 ? -3.805 8.859 -56.011 1.00 22.46 170 ILE B CA 1
ATOM 3856 C C . ILE B 1 170 ? -5.110 9.464 -56.541 1.00 22.42 170 ILE B C 1
ATOM 3857 O O . ILE B 1 170 ? -5.508 10.555 -56.124 1.00 22.54 170 ILE B O 1
ATOM 3862 N N . THR B 1 171 ? -5.757 8.769 -57.472 1.00 22.54 171 THR B N 1
ATOM 3863 C CA . THR B 1 171 ? -7.045 9.223 -58.012 1.00 22.82 171 THR B CA 1
ATOM 3864 C C . THR B 1 171 ? -8.210 8.412 -57.463 1.00 21.87 171 THR B C 1
ATOM 3865 O O . THR B 1 171 ? -9.370 8.754 -57.696 1.00 21.68 171 THR B O 1
ATOM 3869 N N . ASN B 1 172 ? -7.887 7.343 -56.731 1.00 21.29 172 ASN B N 1
ATOM 3870 C CA . ASN B 1 172 ? -8.850 6.328 -56.348 1.00 20.87 172 ASN B CA 1
ATOM 3871 C C . ASN B 1 172 ? -8.396 5.582 -55.092 1.00 20.03 172 ASN B C 1
ATOM 3872 O O . ASN B 1 172 ? -7.264 5.103 -55.042 1.00 19.48 172 ASN B O 1
ATOM 3877 N N . VAL B 1 173 ? -9.269 5.486 -54.091 1.00 19.04 173 VAL B N 1
ATOM 3878 C CA . VAL B 1 173 ? -8.965 4.737 -52.861 1.00 18.60 173 VAL B CA 1
ATOM 3879 C C . VAL B 1 173 ? -10.009 3.653 -52.618 1.00 18.23 173 VAL B C 1
ATOM 3880 O O . VAL B 1 173 ? -11.209 3.903 -52.735 1.00 18.18 173 VAL B O 1
ATOM 3884 N N . VAL B 1 174 ? -9.539 2.452 -52.288 1.00 17.56 174 VAL B N 1
ATOM 3885 C CA . VAL B 1 174 ? -10.416 1.344 -51.943 1.00 17.58 174 VAL B CA 1
ATOM 3886 C C . VAL B 1 174 ? -10.060 0.831 -50.540 1.00 17.61 174 VAL B C 1
ATOM 3887 O O . VAL B 1 174 ? -8.895 0.566 -50.246 1.00 17.11 174 VAL B O 1
ATOM 3891 N N . MET B 1 175 ? -11.063 0.707 -49.678 1.00 18.68 175 MET B N 1
ATOM 3892 C CA . MET B 1 175 ? -10.858 0.175 -48.324 1.00 19.84 175 MET B CA 1
ATOM 3893 C C . MET B 1 175 ? -10.854 -1.343 -48.396 1.00 20.25 175 MET B C 1
ATOM 3894 O O . MET B 1 175 ? -11.741 -2.010 -47.860 1.00 21.01 175 MET B O 1
ATOM 3899 N N . MET B 1 176 ? -9.857 -1.891 -49.077 1.00 20.31 176 MET B N 1
ATOM 3900 C CA . MET B 1 176 ? -9.850 -3.313 -49.382 1.00 21.13 176 MET B CA 1
ATOM 3901 C C . MET B 1 176 ? -8.596 -4.030 -48.888 1.00 20.72 176 MET B C 1
ATOM 3902 O O . MET B 1 176 ? -8.301 -5.149 -49.313 1.00 20.94 176 MET B O 1
ATOM 3907 N N . GLY B 1 177 ? -7.860 -3.379 -47.992 1.00 20.73 177 GLY B N 1
ATOM 3908 C CA . GLY B 1 177 ? -6.720 -4.008 -47.331 1.00 20.45 177 GLY B CA 1
ATOM 3909 C C . GLY B 1 177 ? -7.187 -4.915 -46.208 1.00 20.56 177 GLY B C 1
ATOM 3910 O O . GLY B 1 177 ? -8.289 -5.447 -46.251 1.00 20.44 177 GLY B O 1
ATOM 3911 N N . MET B 1 178 ? -6.351 -5.085 -45.190 1.00 20.62 178 MET B N 1
ATOM 3912 C CA . MET B 1 178 ? -6.679 -5.956 -44.061 1.00 21.13 178 MET B CA 1
ATOM 3913 C C . MET B 1 178 ? -7.803 -5.393 -43.192 1.00 20.64 178 MET B C 1
ATOM 3914 O O . MET B 1 178 ? -7.828 -4.195 -42.891 1.00 20.49 178 MET B O 1
ATOM 3919 N N . GLY B 1 179 ? -8.721 -6.265 -42.781 1.00 20.31 179 GLY B N 1
ATOM 3920 C CA . GLY B 1 179 ? -9.798 -5.868 -41.877 1.00 19.87 179 GLY B CA 1
ATOM 3921 C C . GLY B 1 179 ? -11.130 -5.603 -42.552 1.00 19.57 179 GLY B C 1
ATOM 3922 O O . GLY B 1 179 ? -11.198 -5.365 -43.764 1.00 19.10 179 GLY B O 1
ATOM 3923 N N . GLU B 1 180 ? -12.188 -5.648 -41.749 1.00 19.49 180 GLU B N 1
ATOM 3924 C CA . GLU B 1 180 ? -13.540 -5.336 -42.183 1.00 19.36 180 GLU B CA 1
ATOM 3925 C C . GLU B 1 180 ? -13.861 -3.893 -41.777 1.00 19.12 180 GLU B C 1
ATOM 3926 O O . GLU B 1 180 ? -13.976 -3.596 -40.586 1.00 19.45 180 GLU B O 1
ATOM 3932 N N . PRO B 1 181 ? -13.977 -2.984 -42.770 1.00 18.65 181 PRO B N 1
ATOM 3933 C CA . PRO B 1 181 ? -14.165 -1.555 -42.508 1.00 18.68 181 PRO B CA 1
ATOM 3934 C C . PRO B 1 181 ? -15.418 -1.228 -41.686 1.00 18.97 181 PRO B C 1
ATOM 3935 O O . PRO B 1 181 ? -15.395 -0.296 -40.871 1.00 19.15 181 PRO B O 1
ATOM 3939 N N . LEU B 1 182 ? -16.495 -1.978 -41.902 1.00 19.02 182 LEU B N 1
ATOM 3940 C CA . LEU B 1 182 ? -17.748 -1.761 -41.166 1.00 19.92 182 LEU B CA 1
ATOM 3941 C C . LEU B 1 182 ? -17.655 -2.129 -39.689 1.00 20.93 182 LEU B C 1
ATOM 3942 O O . LEU B 1 182 ? -18.582 -1.859 -38.923 1.00 21.82 182 LEU B O 1
ATOM 3947 N N . LEU B 1 183 ? -16.544 -2.748 -39.300 1.00 20.89 183 LEU B N 1
ATOM 3948 C CA . LEU B 1 183 ? -16.280 -3.032 -37.890 1.00 22.05 183 LEU B CA 1
ATOM 3949 C C . LEU B 1 183 ? -15.324 -2.017 -37.261 1.00 22.17 183 LEU B C 1
ATOM 3950 O O . LEU B 1 183 ? -14.894 -2.183 -36.124 1.00 22.11 183 LEU B O 1
ATOM 3955 N N . ASN B 1 184 ? -15.003 -0.968 -38.017 1.00 22.04 184 ASN B N 1
ATOM 3956 C CA . ASN B 1 184 ? -14.166 0.132 -37.532 1.00 22.41 184 ASN B CA 1
ATOM 3957 C C . ASN B 1 184 ? -14.725 1.485 -37.985 1.00 22.33 184 ASN B C 1
ATOM 3958 O O . ASN B 1 184 ? -13.978 2.398 -38.333 1.00 21.99 184 ASN B O 1
ATOM 3963 N N . LEU B 1 185 ? -16.049 1.605 -37.972 1.00 23.12 185 LEU B N 1
ATOM 3964 C CA . LEU B 1 185 ? -16.743 2.774 -38.524 1.00 23.59 185 LEU B CA 1
ATOM 3965 C C . LEU B 1 185 ? -16.329 4.103 -37.864 1.00 23.63 185 LEU B C 1
ATOM 3966 O O . LEU B 1 185 ? -16.272 5.139 -38.528 1.00 22.68 185 LEU B O 1
ATOM 3971 N N . ASN B 1 186 ? -16.033 4.055 -36.562 1.00 24.39 186 ASN B N 1
ATOM 3972 C CA . ASN B 1 186 ? -15.599 5.230 -35.792 1.00 24.76 186 ASN B CA 1
ATOM 3973 C C . ASN B 1 186 ? -14.361 5.897 -36.367 1.00 23.72 186 ASN B C 1
ATOM 3974 O O . ASN B 1 186 ? -14.235 7.117 -36.329 1.00 23.98 186 ASN B O 1
ATOM 3979 N N . ASN B 1 187 ? -13.447 5.079 -36.884 1.00 22.55 187 ASN B N 1
ATOM 3980 C CA . ASN B 1 187 ? -12.203 5.567 -37.470 1.00 21.31 187 ASN B CA 1
ATOM 3981 C C . ASN B 1 187 ? -12.208 5.606 -39.000 1.00 20.42 187 ASN B C 1
ATOM 3982 O O . ASN B 1 187 ? -11.619 6.506 -39.604 1.00 20.17 187 ASN B O 1
ATOM 3987 N N . VAL B 1 188 ? -12.876 4.637 -39.619 1.00 19.67 188 VAL B N 1
ATOM 3988 C CA . VAL B 1 188 ? -12.928 4.564 -41.081 1.00 18.66 188 VAL B CA 1
ATOM 3989 C C . VAL B 1 188 ? -13.650 5.777 -41.694 1.00 18.40 188 VAL B C 1
ATOM 3990 O O . VAL B 1 188 ? -13.186 6.331 -42.689 1.00 18.09 188 VAL B O 1
ATOM 3994 N N . VAL B 1 189 ? -14.762 6.194 -41.091 1.00 18.27 189 VAL B N 1
ATOM 3995 C CA . VAL B 1 189 ? -15.553 7.317 -41.624 1.00 18.59 189 VAL B CA 1
ATOM 3996 C C . VAL B 1 189 ? -14.796 8.659 -41.658 1.00 18.32 189 VAL B C 1
ATOM 3997 O O . VAL B 1 189 ? -14.715 9.284 -42.717 1.00 18.07 189 VAL B O 1
ATOM 4001 N N . PRO B 1 190 ? -14.232 9.107 -40.513 1.00 18.59 190 PRO B N 1
ATOM 4002 C CA . PRO B 1 190 ? -13.450 10.347 -40.559 1.00 18.48 190 PRO B CA 1
ATOM 4003 C C . PRO B 1 190 ? -12.278 10.273 -41.544 1.00 18.11 190 PRO B C 1
ATOM 4004 O O . PRO B 1 190 ? -11.997 11.254 -42.234 1.00 17.68 190 PRO B O 1
ATOM 4008 N N . ALA B 1 191 ? -11.616 9.115 -41.625 1.00 17.94 191 ALA B N 1
ATOM 4009 C CA . ALA B 1 191 ? -10.538 8.919 -42.604 1.00 17.46 191 ALA B CA 1
ATOM 4010 C C . ALA B 1 191 ? -11.030 9.125 -44.035 1.00 17.36 191 ALA B C 1
ATOM 4011 O O . ALA B 1 191 ? -10.379 9.812 -44.831 1.00 17.03 191 ALA B O 1
ATOM 4013 N N . MET B 1 192 ? -12.182 8.543 -44.355 1.00 17.21 192 MET B N 1
ATOM 4014 C CA . MET B 1 192 ? -12.769 8.710 -45.685 1.00 17.48 192 MET B CA 1
ATOM 4015 C C . MET B 1 192 ? -13.210 10.149 -45.927 1.00 17.59 192 MET B C 1
ATOM 4016 O O . MET B 1 192 ? -13.134 10.636 -47.056 1.00 16.98 192 MET B O 1
ATOM 4021 N N . GLU B 1 193 ? -13.651 10.824 -44.865 1.00 18.36 193 GLU B N 1
ATOM 4022 C CA . GLU B 1 193 ? -14.050 12.231 -44.951 1.00 19.37 193 GLU B CA 1
ATOM 4023 C C . GLU B 1 193 ? -12.860 13.095 -45.373 1.00 19.08 193 GLU B C 1
ATOM 4024 O O . GLU B 1 193 ? -13.008 14.023 -46.166 1.00 19.47 193 GLU B O 1
ATOM 4030 N N . ILE B 1 194 ? -11.677 12.758 -44.863 1.00 18.17 194 ILE B N 1
ATOM 4031 C CA . ILE B 1 194 ? -10.449 13.462 -45.238 1.00 17.97 194 ILE B CA 1
ATOM 4032 C C . ILE B 1 194 ? -10.085 13.183 -46.695 1.00 17.52 194 ILE B C 1
ATOM 4033 O O . ILE B 1 194 ? -9.665 14.091 -47.416 1.00 17.57 194 ILE B O 1
ATOM 4038 N N . MET B 1 195 ? -10.266 11.937 -47.127 1.00 16.99 195 MET B N 1
ATOM 4039 C CA . MET B 1 195 ? -10.045 11.576 -48.526 1.00 17.36 195 MET B CA 1
ATOM 4040 C C . MET B 1 195 ? -10.927 12.408 -49.465 1.00 17.88 195 MET B C 1
ATOM 4041 O O . MET B 1 195 ? -10.470 12.857 -50.517 1.00 17.48 195 MET B O 1
ATOM 4046 N N . LEU B 1 196 ? -12.179 12.608 -49.057 1.00 18.62 196 LEU B N 1
ATOM 4047 C CA . LEU B 1 196 ? -13.186 13.356 -49.824 1.00 20.32 196 LEU B CA 1
ATOM 4048 C C . LEU B 1 196 ? -12.981 14.873 -49.778 1.00 20.96 196 LEU B C 1
ATOM 4049 O O . LEU B 1 196 ? -13.439 15.595 -50.665 1.00 21.23 196 LEU B O 1
ATOM 4054 N N . ASP B 1 197 ? -12.302 15.343 -48.734 1.00 21.31 197 ASP B N 1
ATOM 4055 C CA . ASP B 1 197 ? -12.163 16.775 -48.461 1.00 22.16 197 ASP B CA 1
ATOM 4056 C C . ASP B 1 197 ? -11.262 17.481 -49.471 1.00 22.38 197 ASP B C 1
ATOM 4057 O O . ASP B 1 197 ? -10.177 16.990 -49.792 1.00 22.21 197 ASP B O 1
ATOM 4062 N N . ASP B 1 198 ? -11.721 18.633 -49.963 1.00 23.14 198 ASP B N 1
ATOM 4063 C CA . ASP B 1 198 ? -10.926 19.494 -50.847 1.00 23.88 198 ASP B CA 1
ATOM 4064 C C . ASP B 1 198 ? -9.559 19.833 -50.246 1.00 23.65 198 ASP B C 1
ATOM 4065 O O . ASP B 1 198 ? -8.559 19.949 -50.964 1.00 23.61 198 ASP B O 1
ATOM 4070 N N . PHE B 1 199 ? -9.534 19.997 -48.926 1.00 23.57 199 PHE B N 1
ATOM 4071 C CA . PHE B 1 199 ? -8.305 20.299 -48.198 1.00 23.73 199 PHE B CA 1
ATOM 4072 C C . PHE B 1 199 ? -7.547 19.029 -47.837 1.00 22.90 199 PHE B C 1
ATOM 4073 O O . PHE B 1 199 ? -6.424 19.091 -47.335 1.00 23.03 199 PHE B O 1
ATOM 4081 N N . GLY B 1 200 ? -8.170 17.882 -48.097 1.00 22.16 200 GLY B N 1
ATOM 4082 C CA . GLY B 1 200 ? -7.509 16.592 -47.977 1.00 21.34 200 GLY B CA 1
ATOM 4083 C C . GLY B 1 200 ? -7.071 16.125 -49.349 1.00 21.20 200 GLY B C 1
ATOM 4084 O O . GLY B 1 200 ? -6.375 16.852 -50.070 1.00 21.22 200 GLY B O 1
ATOM 4085 N N . PHE B 1 201 ? -7.495 14.922 -49.728 1.00 20.37 201 PHE B N 1
ATOM 4086 C CA . PHE B 1 201 ? -7.056 14.344 -51.000 1.00 20.24 201 PHE B CA 1
ATOM 4087 C C . PHE B 1 201 ? -7.953 14.703 -52.190 1.00 20.45 201 PHE B C 1
ATOM 4088 O O . PHE B 1 201 ? -7.669 14.305 -53.318 1.00 20.27 201 PHE B O 1
ATOM 4096 N N . GLY B 1 202 ? -9.020 15.457 -51.920 1.00 20.70 202 GLY B N 1
ATOM 4097 C CA . GLY B 1 202 ? -9.899 16.007 -52.957 1.00 21.42 202 GLY B CA 1
ATOM 4098 C C . GLY B 1 202 ? -10.561 14.974 -53.854 1.00 21.56 202 GLY B C 1
ATOM 4099 O O . GLY B 1 202 ? -10.857 15.253 -55.012 1.00 22.06 202 GLY B O 1
ATOM 4100 N N . LEU B 1 203 ? -10.792 13.780 -53.321 1.00 21.11 203 LEU B N 1
ATOM 4101 C CA . LEU B 1 203 ? -11.357 12.699 -54.117 1.00 21.37 203 LEU B CA 1
ATOM 4102 C C . LEU B 1 203 ? -12.870 12.805 -54.198 1.00 21.82 203 LEU B C 1
ATOM 4103 O O . LEU B 1 203 ? -13.543 13.152 -53.225 1.00 21.47 203 LEU B O 1
ATOM 4108 N N . SER B 1 204 ? -13.389 12.532 -55.389 1.00 22.26 204 SER B N 1
ATOM 4109 C CA . SER B 1 204 ? -14.818 12.380 -55.595 1.00 22.83 204 SER B CA 1
ATOM 4110 C C . SER B 1 204 ? -15.312 11.143 -54.845 1.00 22.45 204 SER B C 1
ATOM 4111 O O . SER B 1 204 ? -14.577 10.158 -54.690 1.00 21.93 204 SER B O 1
ATOM 4114 N N . LYS B 1 205 ? -16.552 11.205 -54.368 1.00 22.50 205 LYS B N 1
ATOM 4115 C CA . LYS B 1 205 ? -17.169 10.084 -53.656 1.00 22.53 205 LYS B CA 1
ATOM 4116 C C . LYS B 1 205 ? -17.237 8.803 -54.494 1.00 22.13 205 LYS B C 1
ATOM 4117 O O . LYS B 1 205 ? -17.302 7.705 -53.944 1.00 21.09 205 LYS B O 1
ATOM 4123 N N . ARG B 1 206 ? -17.238 8.962 -55.817 1.00 22.44 206 ARG B N 1
ATOM 4124 C CA . ARG B 1 206 ? -17.205 7.832 -56.755 1.00 23.05 206 ARG B CA 1
ATOM 4125 C C . ARG B 1 206 ? -15.844 7.156 -56.731 1.00 22.47 206 ARG B C 1
ATOM 4126 O O . ARG B 1 206 ? -15.701 6.019 -57.180 1.00 22.49 206 ARG B O 1
ATOM 4134 N N . ARG B 1 207 ? -14.850 7.878 -56.218 1.00 22.43 207 ARG B N 1
ATOM 4135 C CA . ARG B 1 207 ? -13.460 7.441 -56.216 1.00 22.39 207 ARG B CA 1
ATOM 4136 C C . ARG B 1 207 ? -12.977 6.997 -54.830 1.00 21.38 207 ARG B C 1
ATOM 4137 O O . ARG B 1 207 ? -11.785 6.775 -54.626 1.00 21.26 207 ARG B O 1
ATOM 4145 N N . VAL B 1 208 ? -13.896 6.898 -53.874 1.00 20.97 208 VAL B N 1
ATOM 4146 C CA . VAL B 1 208 ? -13.596 6.279 -52.583 1.00 20.21 208 VAL B CA 1
ATOM 4147 C C . VAL B 1 208 ? -14.592 5.142 -52.381 1.00 20.01 208 VAL B C 1
ATOM 4148 O O . VAL B 1 208 ? -15.803 5.378 -52.303 1.00 19.86 208 VAL B O 1
ATOM 4152 N N . THR B 1 209 ? -14.067 3.918 -52.323 1.00 19.31 209 THR B N 1
ATOM 4153 C CA . THR B 1 209 ? -14.871 2.711 -52.214 1.00 19.63 209 THR B CA 1
ATOM 4154 C C . THR B 1 209 ? -14.646 1.979 -50.896 1.00 19.62 209 THR B C 1
ATOM 4155 O O . THR B 1 209 ? -13.502 1.687 -50.510 1.00 19.45 209 THR B O 1
ATOM 4159 N N . LEU B 1 210 ? -15.749 1.686 -50.213 1.00 19.26 210 LEU B N 1
ATOM 4160 C CA . LEU B 1 210 ? -15.721 0.817 -49.045 1.00 19.15 210 LEU B CA 1
ATOM 4161 C C . LEU B 1 210 ? -16.248 -0.562 -49.439 1.00 18.99 210 LEU B C 1
ATOM 4162 O O . LEU B 1 210 ? -17.368 -0.694 -49.946 1.00 18.66 210 LEU B O 1
ATOM 4167 N N . SER B 1 211 ? -15.418 -1.570 -49.206 1.00 18.44 211 SER B N 1
ATOM 4168 C CA . SER B 1 211 ? -15.739 -2.960 -49.486 1.00 19.05 211 SER B CA 1
ATOM 4169 C C . SER B 1 211 ? -16.096 -3.662 -48.177 1.00 19.31 211 SER B C 1
ATOM 4170 O O . SER B 1 211 ? -15.449 -3.437 -47.159 1.00 19.15 211 SER B O 1
ATOM 4173 N N . THR B 1 212 ? -17.137 -4.489 -48.199 1.00 19.58 212 THR B N 1
ATOM 4174 C CA . THR B 1 212 ? -17.566 -5.201 -46.991 1.00 19.94 212 THR B CA 1
ATOM 4175 C C . THR B 1 212 ? -18.024 -6.618 -47.282 1.00 20.37 212 THR B C 1
ATOM 4176 O O . THR B 1 212 ? -18.641 -6.884 -48.313 1.00 20.18 212 THR B O 1
ATOM 4180 N N . SER B 1 213 ? -17.733 -7.521 -46.353 1.00 21.39 213 SER B N 1
ATOM 4181 C CA . SER B 1 213 ? -18.260 -8.885 -46.418 1.00 22.67 213 SER B CA 1
ATOM 4182 C C . SER B 1 213 ? -19.704 -8.957 -45.898 1.00 23.02 213 SER B C 1
ATOM 4183 O O . SER B 1 213 ? -20.316 -10.027 -45.906 1.00 23.73 213 SER B O 1
ATOM 4186 N N . GLY B 1 214 ? -20.235 -7.830 -45.427 1.00 23.22 214 GLY B N 1
ATOM 4187 C CA . GLY B 1 214 ? -21.651 -7.743 -45.065 1.00 23.97 214 GLY B CA 1
ATOM 4188 C C . GLY B 1 214 ? -22.031 -7.746 -43.592 1.00 24.97 214 GLY B C 1
ATOM 4189 O O . GLY B 1 214 ? -22.793 -8.608 -43.150 1.00 25.18 214 GLY B O 1
ATOM 4190 N N . VAL B 1 215 ? -21.512 -6.777 -42.838 1.00 25.23 215 VAL B N 1
ATOM 4191 C CA . VAL B 1 215 ? -21.959 -6.530 -41.463 1.00 26.14 215 VAL B CA 1
ATOM 4192 C C . VAL B 1 215 ? -23.177 -5.610 -41.570 1.00 26.71 215 VAL B C 1
ATOM 4193 O O . VAL B 1 215 ? -23.047 -4.380 -41.566 1.00 26.77 215 VAL B O 1
ATOM 4197 N N . VAL B 1 216 ? -24.356 -6.221 -41.679 1.00 27.33 216 VAL B N 1
ATOM 4198 C CA . VAL B 1 216 ? -25.569 -5.519 -42.133 1.00 27.79 216 VAL B CA 1
ATOM 4199 C C . VAL B 1 216 ? -25.991 -4.272 -41.332 1.00 28.30 216 VAL B C 1
ATOM 4200 O O . VAL B 1 216 ? -26.234 -3.225 -41.937 1.00 28.38 216 VAL B O 1
ATOM 4204 N N . PRO B 1 217 ? -26.088 -4.369 -39.986 1.00 28.96 217 PRO B N 1
ATOM 4205 C CA . PRO B 1 217 ? -26.502 -3.158 -39.261 1.00 29.20 217 PRO B CA 1
ATOM 4206 C C . PRO B 1 217 ? -25.471 -2.031 -39.346 1.00 28.63 217 PRO B C 1
ATOM 4207 O O . PRO B 1 217 ? -25.847 -0.857 -39.365 1.00 28.71 217 PRO B O 1
ATOM 4211 N N . ALA B 1 218 ? -24.188 -2.384 -39.424 1.00 27.94 218 ALA B N 1
ATOM 4212 C CA . ALA B 1 218 ? -23.135 -1.388 -39.633 1.00 27.25 218 ALA B CA 1
ATOM 4213 C C . ALA B 1 218 ? -23.240 -0.708 -41.008 1.00 26.54 218 ALA B C 1
ATOM 4214 O O . ALA B 1 218 ? -22.897 0.470 -41.146 1.00 26.58 218 ALA B O 1
ATOM 4216 N N . LEU B 1 219 ? -23.731 -1.438 -42.012 1.00 26.17 219 LEU B N 1
ATOM 4217 C CA . LEU B 1 219 ? -23.963 -0.857 -43.340 1.00 25.65 219 LEU B CA 1
ATOM 4218 C C . LEU B 1 219 ? -25.115 0.157 -43.318 1.00 26.38 219 LEU B C 1
ATOM 4219 O O . LEU B 1 219 ? -25.044 1.198 -43.979 1.00 25.83 219 LEU B O 1
ATOM 4224 N N . ASP B 1 220 ? -26.167 -0.157 -42.556 1.00 27.10 220 ASP B N 1
ATOM 4225 C CA . ASP B 1 220 ? -27.272 0.774 -42.336 1.00 28.23 220 ASP B CA 1
ATOM 4226 C C . ASP B 1 220 ? -26.768 2.050 -41.667 1.00 28.30 220 ASP B C 1
ATOM 4227 O O . ASP B 1 220 ? -27.226 3.147 -41.988 1.00 28.84 220 ASP B O 1
ATOM 4232 N N . LYS B 1 221 ? -25.817 1.894 -40.747 1.00 28.51 221 LYS B N 1
ATOM 4233 C CA . LYS B 1 221 ? -25.183 3.022 -40.071 1.00 28.77 221 LYS B CA 1
ATOM 4234 C C . LYS B 1 221 ? -24.339 3.866 -41.030 1.00 27.88 221 LYS B C 1
ATOM 4235 O O . LYS B 1 221 ? -24.431 5.097 -41.023 1.00 27.79 221 LYS B O 1
ATOM 4241 N N . LEU B 1 222 ? -23.524 3.197 -41.851 1.00 27.19 222 LEU B N 1
ATOM 4242 C CA . LEU B 1 222 ? -22.639 3.871 -42.812 1.00 26.26 222 LEU B CA 1
ATOM 4243 C C . LEU B 1 222 ? -23.404 4.873 -43.671 1.00 26.34 222 LEU B C 1
ATOM 4244 O O . LEU B 1 222 ? -22.949 5.997 -43.876 1.00 25.79 222 LEU B O 1
ATOM 4249 N N . GLY B 1 223 ? -24.566 4.445 -44.161 1.00 26.79 223 GLY B N 1
ATOM 4250 C CA . GLY B 1 223 ? -25.432 5.270 -45.000 1.00 27.89 223 GLY B CA 1
ATOM 4251 C C . GLY B 1 223 ? -25.872 6.580 -44.371 1.00 28.94 223 GLY B C 1
ATOM 4252 O O . GLY B 1 223 ? -26.045 7.578 -45.075 1.00 29.16 223 GLY B O 1
ATOM 4253 N N . ASP B 1 224 ? -26.039 6.576 -43.049 1.00 29.71 224 ASP B N 1
ATOM 4254 C CA . ASP B 1 224 ? -26.434 7.774 -42.301 1.00 30.67 224 ASP B CA 1
ATOM 4255 C C . ASP B 1 224 ? -25.259 8.707 -42.019 1.00 30.31 224 ASP B C 1
ATOM 4256 O O . ASP B 1 224 ? -25.463 9.874 -41.677 1.00 30.95 224 ASP B O 1
ATOM 4261 N N . MET B 1 225 ? -24.039 8.192 -42.161 1.00 29.09 225 MET B N 1
ATOM 4262 C CA . MET B 1 225 ? -22.839 8.933 -41.784 1.00 28.59 225 MET B CA 1
ATOM 4263 C C . MET B 1 225 ? -22.120 9.568 -42.965 1.00 27.67 225 MET B C 1
ATOM 4264 O O . MET B 1 225 ? -21.582 10.665 -42.840 1.00 27.68 225 MET B O 1
ATOM 4269 N N . ILE B 1 226 ? -22.101 8.873 -44.100 1.00 26.35 226 ILE B N 1
ATOM 4270 C CA . ILE B 1 226 ? -21.306 9.308 -45.244 1.00 25.39 226 ILE B CA 1
ATOM 4271 C C . ILE B 1 226 ? -21.802 8.649 -46.533 1.00 24.73 226 ILE B C 1
ATOM 4272 O O . ILE B 1 226 ? -22.444 7.592 -46.498 1.00 24.90 226 ILE B O 1
ATOM 4277 N N . ASP B 1 227 ? -21.513 9.297 -47.658 1.00 23.82 227 ASP B N 1
ATOM 4278 C CA . ASP B 1 227 ? -21.861 8.787 -48.972 1.00 22.91 227 ASP B CA 1
ATOM 4279 C C . ASP B 1 227 ? -20.585 8.438 -49.744 1.00 21.65 227 ASP B C 1
ATOM 4280 O O . ASP B 1 227 ? -19.891 9.316 -50.255 1.00 21.59 227 ASP B O 1
ATOM 4285 N N . VAL B 1 228 ? -20.282 7.147 -49.819 1.00 20.34 228 VAL B N 1
ATOM 4286 C CA . VAL B 1 228 ? -19.127 6.656 -50.577 1.00 19.03 228 VAL B CA 1
ATOM 4287 C C . VAL B 1 228 ? -19.572 5.485 -51.439 1.00 18.39 228 VAL B C 1
ATOM 4288 O O . VAL B 1 228 ? -20.641 4.907 -51.204 1.00 18.39 228 VAL B O 1
ATOM 4292 N N . ALA B 1 229 ? -18.763 5.139 -52.436 1.00 17.61 229 ALA B N 1
ATOM 4293 C CA . ALA B 1 229 ? -19.064 4.004 -53.291 1.00 17.20 229 ALA B CA 1
ATOM 4294 C C . ALA B 1 229 ? -18.933 2.714 -52.488 1.00 17.11 229 ALA B C 1
ATOM 4295 O O . ALA B 1 229 ? -18.000 2.545 -51.690 1.00 16.93 229 ALA B O 1
ATOM 4297 N N . LEU B 1 230 ? -19.886 1.819 -52.694 1.00 16.77 230 LEU B N 1
ATOM 4298 C CA . LEU B 1 230 ? -19.933 0.569 -51.956 1.00 16.84 230 LEU B CA 1
ATOM 4299 C C . LEU B 1 230 ? -19.565 -0.600 -52.858 1.00 16.60 230 LEU B C 1
ATOM 4300 O O . LEU B 1 230 ? -19.970 -0.657 -54.021 1.00 16.61 230 LEU B O 1
ATOM 4305 N N . ALA B 1 231 ? -18.765 -1.513 -52.315 1.00 16.60 231 ALA B N 1
ATOM 4306 C CA . ALA B 1 231 ? -18.481 -2.783 -52.959 1.00 16.83 231 ALA B CA 1
ATOM 4307 C C . ALA B 1 231 ? -18.833 -3.879 -51.962 1.00 17.31 231 ALA B C 1
ATOM 4308 O O . ALA B 1 231 ? -18.581 -3.736 -50.762 1.00 17.37 231 ALA B O 1
ATOM 4310 N N . ILE B 1 232 ? -19.430 -4.962 -52.445 1.00 17.56 232 ILE B N 1
ATOM 4311 C CA . ILE B 1 232 ? -19.771 -6.066 -51.560 1.00 18.20 232 ILE B CA 1
ATOM 4312 C C . ILE B 1 232 ? -19.004 -7.340 -51.924 1.00 18.44 232 ILE B C 1
ATOM 4313 O O . ILE B 1 232 ? -18.944 -7.734 -53.095 1.00 18.27 232 ILE B O 1
ATOM 4318 N N . SER B 1 233 ? -18.399 -7.954 -50.910 1.00 18.56 233 SER B N 1
ATOM 4319 C CA . SER B 1 233 ? -17.706 -9.221 -51.068 1.00 18.89 233 SER B CA 1
ATOM 4320 C C . SER B 1 233 ? -18.688 -10.390 -50.956 1.00 19.67 233 SER B C 1
ATOM 4321 O O . SER B 1 233 ? -18.950 -10.906 -49.864 1.00 19.68 233 SER B O 1
ATOM 4324 N N . LEU B 1 234 ? -19.217 -10.798 -52.108 1.00 19.89 234 LEU B N 1
ATOM 4325 C CA . LEU B 1 234 ? -20.273 -11.802 -52.180 1.00 20.52 234 LEU B CA 1
ATOM 4326 C C . LEU B 1 234 ? -19.742 -13.242 -52.263 1.00 20.71 234 LEU B C 1
ATOM 4327 O O . LEU B 1 234 ? -20.065 -14.062 -51.407 1.00 20.46 234 LEU B O 1
ATOM 4332 N N . HIS B 1 235 ? -18.967 -13.542 -53.311 1.00 21.06 235 HIS B N 1
ATOM 4333 C CA . HIS B 1 235 ? -18.186 -14.788 -53.423 1.00 21.70 235 HIS B CA 1
ATOM 4334 C C . HIS B 1 235 ? -18.959 -16.112 -53.484 1.00 22.66 235 HIS B C 1
ATOM 4335 O O . HIS B 1 235 ? -18.345 -17.180 -53.497 1.00 23.00 235 HIS B O 1
ATOM 4342 N N . ALA B 1 236 ? -20.289 -16.046 -53.519 1.00 23.38 236 ALA B N 1
ATOM 4343 C CA . ALA B 1 236 ? -21.126 -17.245 -53.627 1.00 24.32 236 ALA B CA 1
ATOM 4344 C C . ALA B 1 236 ? -22.513 -16.916 -54.183 1.00 24.95 236 ALA B C 1
ATOM 4345 O O . ALA B 1 236 ? -23.013 -15.805 -53.976 1.00 24.50 236 ALA B O 1
ATOM 4347 N N . PRO B 1 237 ? -23.142 -17.884 -54.884 1.00 25.89 237 PRO B N 1
ATOM 4348 C CA . PRO B 1 237 ? -24.475 -17.693 -55.455 1.00 26.60 237 PRO B CA 1
ATOM 4349 C C . PRO B 1 237 ? -25.635 -18.097 -54.528 1.00 27.84 237 PRO B C 1
ATOM 4350 O O . PRO B 1 237 ? -26.791 -17.817 -54.847 1.00 28.23 237 PRO B O 1
ATOM 4354 N N . ASN B 1 238 ? -25.327 -18.765 -53.415 1.00 28.91 238 ASN B N 1
ATOM 4355 C CA . ASN B 1 238 ? -26.338 -19.208 -52.451 1.00 30.05 238 ASN B CA 1
ATOM 4356 C C . ASN B 1 238 ? -25.790 -19.285 -51.025 1.00 30.66 238 ASN B C 1
ATOM 4357 O O . ASN B 1 238 ? -24.577 -19.169 -50.809 1.00 30.44 238 ASN B O 1
ATOM 4362 N N . ASP B 1 239 ? -26.694 -19.497 -50.068 1.00 31.47 239 ASP B N 1
ATOM 4363 C CA . ASP B 1 239 ? -26.367 -19.470 -48.646 1.00 32.30 239 ASP B CA 1
ATOM 4364 C C . ASP B 1 239 ? -25.518 -20.634 -48.161 1.00 32.80 239 ASP B C 1
ATOM 4365 O O . ASP B 1 239 ? -24.647 -20.447 -47.319 1.00 32.87 239 ASP B O 1
ATOM 4370 N N . GLU B 1 240 ? -25.773 -21.831 -48.683 1.00 33.48 240 GLU B N 1
ATOM 4371 C CA . GLU B 1 240 ? -25.021 -23.015 -48.260 1.00 34.23 240 GLU B CA 1
ATOM 4372 C C . GLU B 1 240 ? -23.545 -22.902 -48.633 1.00 33.45 240 GLU B C 1
ATOM 4373 O O . GLU B 1 240 ? -22.675 -23.265 -47.844 1.00 33.86 240 GLU B O 1
ATOM 4379 N N . ILE B 1 241 ? -23.271 -22.375 -49.822 1.00 32.54 241 ILE B N 1
ATOM 4380 C CA . ILE B 1 241 ? -21.897 -22.122 -50.246 1.00 31.90 241 ILE B CA 1
ATOM 4381 C C . ILE B 1 241 ? -21.276 -20.944 -49.479 1.00 31.31 241 ILE B C 1
ATOM 4382 O O . ILE B 1 241 ? -20.136 -21.043 -49.027 1.00 31.35 241 ILE B O 1
ATOM 4387 N N . ARG B 1 242 ? -22.027 -19.852 -49.319 1.00 30.78 242 ARG B N 1
ATOM 4388 C CA . ARG B 1 242 ? -21.498 -18.649 -48.660 1.00 30.24 242 ARG B CA 1
ATOM 4389 C C . ARG B 1 242 ? -21.240 -18.813 -47.158 1.00 30.90 242 ARG B C 1
ATOM 4390 O O . ARG B 1 242 ? -20.294 -18.227 -46.624 1.00 30.54 242 ARG B O 1
ATOM 4398 N N . ASP B 1 243 ? -22.072 -19.610 -46.487 1.00 31.73 243 ASP B N 1
ATOM 4399 C CA . ASP B 1 243 ? -21.825 -19.990 -45.095 1.00 32.75 243 ASP B CA 1
ATOM 4400 C C . ASP B 1 243 ? -20.427 -20.583 -44.939 1.00 32.73 243 ASP B C 1
ATOM 4401 O O . ASP B 1 243 ? -19.728 -20.293 -43.971 1.00 32.91 243 ASP B O 1
ATOM 4406 N N . GLU B 1 244 ? -20.030 -21.411 -45.903 1.00 33.11 244 GLU B N 1
ATOM 4407 C CA . GLU B 1 244 ? -18.716 -22.047 -45.898 1.00 33.56 244 GLU B CA 1
ATOM 4408 C C . GLU B 1 244 ? -17.594 -21.052 -46.227 1.00 33.08 244 GLU B C 1
ATOM 4409 O O . GLU B 1 244 ? -16.597 -20.982 -45.508 1.00 33.29 244 GLU B O 1
ATOM 4415 N N . ILE B 1 245 ? -17.783 -20.278 -47.295 1.00 32.28 245 ILE B N 1
ATOM 4416 C CA . ILE B 1 245 ? -16.754 -19.386 -47.851 1.00 31.75 245 ILE B CA 1
ATOM 4417 C C . ILE B 1 245 ? -16.562 -18.108 -47.020 1.00 31.06 245 ILE B C 1
ATOM 4418 O O . ILE B 1 245 ? -15.434 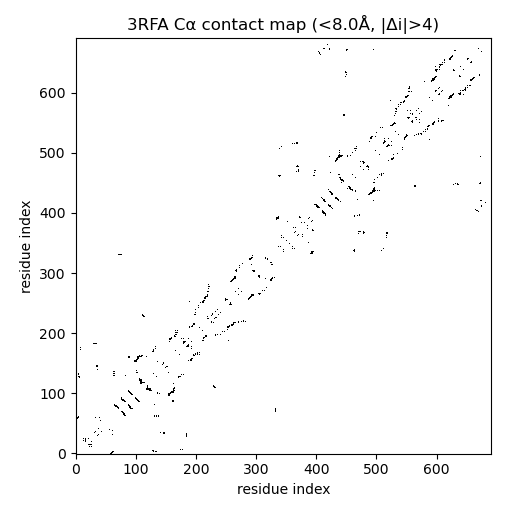-17.768 -46.640 1.00 31.14 245 ILE B O 1
ATOM 4423 N N . VAL B 1 246 ? -17.657 -17.393 -46.773 1.00 30.36 246 VAL B N 1
ATOM 4424 C CA . VAL B 1 246 ? -17.630 -16.193 -45.931 1.00 29.85 246 VAL B CA 1
ATOM 4425 C C . VAL B 1 246 ? -18.618 -16.322 -44.752 1.00 30.08 246 VAL B C 1
ATOM 4426 O O . VAL B 1 246 ? -19.818 -16.049 -44.892 1.00 29.70 246 VAL B O 1
ATOM 4430 N N . PRO B 1 247 ? -18.102 -16.793 -43.595 1.00 30.29 247 PRO B N 1
ATOM 4431 C CA . PRO B 1 247 ? -18.887 -17.221 -42.433 1.00 30.77 247 PRO B CA 1
ATOM 4432 C C . PRO B 1 247 ? -19.800 -16.176 -41.787 1.00 30.41 247 PRO B C 1
ATOM 4433 O O . PRO B 1 247 ? -20.720 -16.555 -41.066 1.00 30.78 247 PRO B O 1
ATOM 4437 N N . ILE B 1 248 ? -19.572 -14.888 -42.035 1.00 29.39 248 ILE B N 1
ATOM 4438 C CA . ILE B 1 248 ? -20.508 -13.875 -41.532 1.00 29.41 248 ILE B CA 1
ATOM 4439 C C . ILE B 1 248 ? -21.905 -14.025 -42.164 1.00 29.37 248 ILE B C 1
ATOM 4440 O O . ILE B 1 248 ? -22.894 -13.537 -41.617 1.00 29.81 248 ILE B O 1
ATOM 4445 N N . ASN B 1 249 ? -21.975 -14.724 -43.295 1.00 29.04 249 ASN B N 1
ATOM 4446 C CA . ASN B 1 249 ? -23.251 -15.076 -43.926 1.00 29.54 249 ASN B CA 1
ATOM 4447 C C . ASN B 1 249 ? -24.162 -15.917 -43.024 1.00 30.73 249 ASN B C 1
ATOM 4448 O O . ASN B 1 249 ? -25.380 -15.919 -43.195 1.00 31.04 249 ASN B O 1
ATOM 4453 N N . LYS B 1 250 ? -23.565 -16.626 -42.066 1.00 31.86 250 LYS B N 1
ATOM 4454 C CA . LYS B 1 250 ? -24.326 -17.378 -41.061 1.00 33.44 250 LYS B CA 1
ATOM 4455 C C . LYS B 1 250 ? -25.127 -16.429 -40.173 1.00 33.80 250 LYS B C 1
ATOM 4456 O O . LYS B 1 250 ? -26.203 -16.785 -39.688 1.00 34.68 250 LYS B O 1
ATOM 4462 N N . LYS B 1 251 ? -24.590 -15.226 -39.971 1.00 33.39 251 LYS B N 1
ATOM 4463 C CA . LYS B 1 251 ? -25.243 -14.188 -39.176 1.00 33.96 251 LYS B CA 1
ATOM 4464 C C . LYS B 1 251 ? -26.203 -13.336 -40.011 1.00 33.42 251 LYS B C 1
ATOM 4465 O O . LYS B 1 251 ? -27.335 -13.097 -39.604 1.00 34.04 251 LYS B O 1
ATOM 4471 N N . TYR B 1 252 ? -25.743 -12.883 -41.173 1.00 32.55 252 TYR B N 1
ATOM 4472 C CA . TYR B 1 252 ? -26.573 -12.101 -42.087 1.00 32.39 252 TYR B CA 1
ATOM 4473 C C . TYR B 1 252 ? -26.466 -12.704 -43.476 1.00 31.55 252 TYR B C 1
ATOM 4474 O O . TYR B 1 252 ? -25.461 -12.507 -44.170 1.00 30.90 252 TYR B O 1
ATOM 4483 N N . ASN B 1 253 ? -27.497 -13.442 -43.880 1.00 31.29 253 ASN B N 1
ATOM 4484 C CA . ASN B 1 253 ? -27.471 -14.152 -45.159 1.00 30.73 253 ASN B CA 1
ATOM 4485 C C . ASN B 1 253 ? -27.570 -13.222 -46.375 1.00 29.72 253 ASN B C 1
ATOM 4486 O O . ASN B 1 253 ? -27.739 -12.008 -46.219 1.00 29.56 253 ASN B O 1
ATOM 4491 N N . ILE B 1 254 ? -27.461 -13.799 -47.572 1.00 28.73 254 ILE B N 1
ATOM 4492 C CA . ILE B 1 254 ? -27.428 -13.033 -48.822 1.00 27.87 254 ILE B CA 1
ATOM 4493 C C . ILE B 1 254 ? -28.610 -12.075 -48.974 1.00 28.11 254 ILE B C 1
ATOM 4494 O O . ILE B 1 254 ? -28.415 -10.896 -49.258 1.00 27.65 254 ILE B O 1
ATOM 4499 N N . GLU B 1 255 ? -29.827 -12.587 -48.789 1.00 28.47 255 GLU B N 1
ATOM 4500 C CA . GLU B 1 255 ? -31.034 -11.771 -48.916 1.00 28.91 255 GLU B CA 1
ATOM 4501 C C . GLU B 1 255 ? -31.048 -10.575 -47.954 1.00 28.29 255 GLU B C 1
ATOM 4502 O O . GLU B 1 255 ? -31.462 -9.482 -48.333 1.00 27.83 255 GLU B O 1
ATOM 4508 N N . THR B 1 256 ? -30.588 -10.793 -46.722 1.00 28.07 256 THR B N 1
ATOM 4509 C CA . THR B 1 256 ? -30.480 -9.729 -45.715 1.00 27.85 256 THR B CA 1
ATOM 4510 C C . THR B 1 256 ? -29.441 -8.690 -46.143 1.00 26.78 256 THR B C 1
ATOM 4511 O O . THR B 1 256 ? -29.651 -7.481 -45.990 1.00 26.57 256 THR B O 1
ATOM 4515 N N . PHE B 1 257 ? -28.328 -9.181 -46.680 1.00 25.83 257 PHE B N 1
ATOM 4516 C CA . PHE B 1 257 ? -27.244 -8.339 -47.182 1.00 24.98 257 PHE B CA 1
ATOM 4517 C C . PHE B 1 257 ? -27.728 -7.511 -48.380 1.00 24.91 257 PHE B C 1
ATOM 4518 O O . PHE B 1 257 ? -27.533 -6.294 -48.414 1.00 24.40 257 PHE B O 1
ATOM 4526 N N . LEU B 1 258 ? -28.383 -8.164 -49.341 1.00 24.99 258 LEU B N 1
ATOM 4527 C CA . LEU B 1 258 ? -28.856 -7.471 -50.547 1.00 25.11 258 LEU B CA 1
ATOM 4528 C C . LEU B 1 258 ? -29.915 -6.418 -50.230 1.00 25.47 258 LEU B C 1
ATOM 4529 O O . LEU B 1 258 ? -29.938 -5.358 -50.850 1.00 25.32 258 LEU B O 1
ATOM 4534 N N . ALA B 1 259 ? -30.777 -6.707 -49.255 1.00 25.84 259 ALA B N 1
ATOM 4535 C CA . ALA B 1 259 ? -31.789 -5.742 -48.821 1.00 26.26 259 ALA B CA 1
ATOM 4536 C C . ALA B 1 259 ? -31.135 -4.506 -48.198 1.00 26.14 259 ALA B C 1
ATOM 4537 O O . ALA B 1 259 ? -31.570 -3.375 -48.441 1.00 26.04 259 ALA B O 1
ATOM 4539 N N . ALA B 1 260 ? -30.086 -4.731 -47.403 1.00 25.80 260 ALA B N 1
ATOM 4540 C CA . ALA B 1 260 ? -29.306 -3.640 -46.808 1.00 25.80 260 ALA B CA 1
ATOM 4541 C C . ALA B 1 260 ? -28.608 -2.796 -47.874 1.00 25.41 260 ALA B C 1
ATOM 4542 O O . ALA B 1 260 ? -28.552 -1.571 -47.759 1.00 25.43 260 ALA B O 1
ATOM 4544 N N . VAL B 1 261 ? -28.082 -3.461 -48.904 1.00 25.20 261 VAL B N 1
ATOM 4545 C CA . VAL B 1 261 ? -27.446 -2.790 -50.043 1.00 25.18 261 VAL B CA 1
ATOM 4546 C C . VAL B 1 261 ? -28.439 -1.861 -50.749 1.00 26.13 261 VAL B C 1
ATOM 4547 O O . VAL B 1 261 ? -28.101 -0.720 -51.075 1.00 25.91 261 VAL B O 1
ATOM 4551 N N . ARG B 1 262 ? -29.657 -2.355 -50.980 1.00 27.02 262 ARG B N 1
ATOM 4552 C CA . ARG B 1 262 ? -30.727 -1.528 -51.554 1.00 28.31 262 ARG B CA 1
ATOM 4553 C C . ARG B 1 262 ? -31.036 -0.307 -50.697 1.00 28.50 262 ARG B C 1
ATOM 4554 O O . ARG B 1 262 ? -31.206 0.787 -51.229 1.00 29.18 262 ARG B O 1
ATOM 4562 N N . ARG B 1 263 ? -31.103 -0.494 -49.377 1.00 28.85 263 ARG B N 1
ATOM 4563 C CA . ARG B 1 263 ? -31.328 0.625 -48.446 1.00 29.18 263 ARG B CA 1
ATOM 4564 C C . ARG B 1 263 ? -30.193 1.652 -48.509 1.00 28.69 263 ARG B C 1
ATOM 4565 O O . ARG B 1 263 ? -30.433 2.854 -48.391 1.00 28.91 263 ARG B O 1
ATOM 4573 N N . TYR B 1 264 ? -28.965 1.176 -48.710 1.00 28.15 264 TYR B N 1
ATOM 4574 C CA . TYR B 1 264 ? -27.810 2.065 -48.850 1.00 27.97 264 TYR B CA 1
ATOM 4575 C C . TYR B 1 264 ? -27.876 2.885 -50.144 1.00 28.48 264 TYR B C 1
ATOM 4576 O O . TYR B 1 264 ? -27.603 4.085 -50.147 1.00 28.19 264 TYR B O 1
ATOM 4585 N N . LEU B 1 265 ? -28.240 2.224 -51.236 1.00 29.38 265 LEU B N 1
ATOM 4586 C CA . LEU B 1 265 ? -28.368 2.881 -52.536 1.00 30.42 265 LEU B CA 1
ATOM 4587 C C . LEU B 1 265 ? -29.440 3.980 -52.544 1.00 31.53 265 LEU B C 1
ATOM 4588 O O . LEU B 1 265 ? -29.382 4.905 -53.358 1.00 31.69 265 LEU B O 1
ATOM 4593 N N . GLU B 1 266 ? -30.395 3.888 -51.617 1.00 32.64 266 GLU B N 1
ATOM 4594 C CA . GLU B 1 266 ? -31.417 4.927 -51.431 1.00 33.77 266 GLU B CA 1
ATOM 4595 C C . GLU B 1 266 ? -30.874 6.210 -50.797 1.00 33.86 266 GLU B C 1
ATOM 4596 O O . GLU B 1 266 ? -31.434 7.290 -50.993 1.00 34.65 266 GLU B O 1
ATOM 4602 N N . LYS B 1 267 ? -29.786 6.093 -50.040 1.00 33.24 267 LYS B N 1
ATOM 4603 C CA . LYS B 1 267 ? -29.245 7.223 -49.285 1.00 33.05 267 LYS B CA 1
ATOM 4604 C C . LYS B 1 267 ? -28.014 7.822 -49.956 1.00 32.28 267 LYS B C 1
ATOM 4605 O O . LYS B 1 267 ? -27.641 8.969 -49.697 1.00 32.43 267 LYS B O 1
ATOM 4611 N N . SER B 1 268 ? -27.390 7.024 -50.813 1.00 31.09 268 SER B N 1
ATOM 4612 C CA . SER B 1 268 ? -26.103 7.339 -51.392 1.00 29.87 268 SER B CA 1
ATOM 4613 C C . SER B 1 268 ? -26.211 7.320 -52.905 1.00 29.01 268 SER B C 1
ATOM 4614 O O . SER B 1 268 ? -26.926 6.493 -53.469 1.00 29.53 268 SER B O 1
ATOM 4617 N N . ASN B 1 269 ? -25.511 8.237 -53.565 1.00 27.70 269 ASN B N 1
ATOM 4618 C CA . ASN B 1 269 ? -25.442 8.210 -55.024 1.00 26.48 269 ASN B CA 1
ATOM 4619 C C . ASN B 1 269 ? -24.020 8.027 -55.583 1.00 25.15 269 ASN B C 1
ATOM 4620 O O . ASN B 1 269 ? -23.798 8.148 -56.792 1.00 24.55 269 ASN B O 1
ATOM 4625 N N . ALA B 1 270 ? -23.063 7.723 -54.706 1.00 23.79 270 ALA B N 1
ATOM 4626 C CA . ALA B 1 270 ? -21.686 7.499 -55.148 1.00 22.79 270 ALA B CA 1
ATOM 4627 C C . ALA B 1 270 ? -21.567 6.345 -56.138 1.00 22.08 270 ALA B C 1
ATOM 4628 O O . ALA B 1 270 ? -20.740 6.403 -57.042 1.00 21.87 270 ALA B O 1
ATOM 4630 N N . ASN B 1 271 ? -22.398 5.314 -55.971 1.00 21.90 271 ASN B N 1
ATOM 4631 C CA . ASN B 1 271 ? -22.410 4.161 -56.882 1.00 21.76 271 ASN B CA 1
ATOM 4632 C C . ASN B 1 271 ? -23.159 4.432 -58.187 1.00 22.25 271 ASN B C 1
ATOM 4633 O O . ASN B 1 271 ? -23.165 3.591 -59.085 1.00 22.33 271 ASN B O 1
ATOM 4638 N N . GLN B 1 272 ? -23.794 5.599 -58.275 1.00 22.90 272 GLN B N 1
ATOM 4639 C CA . GLN B 1 272 ? -24.631 5.973 -59.419 1.00 23.34 272 GLN B CA 1
ATOM 4640 C C . GLN B 1 272 ? -25.689 4.896 -59.682 1.00 23.23 272 GLN B C 1
ATOM 4641 O O . GLN B 1 272 ? -25.965 4.557 -60.825 1.00 23.09 272 GLN B O 1
ATOM 4647 N N . GLY B 1 273 ? -26.245 4.347 -58.601 1.00 23.29 273 GLY B N 1
ATOM 4648 C CA . GLY B 1 273 ? -27.327 3.366 -58.674 1.00 23.70 273 GLY B CA 1
ATOM 4649 C C . GLY B 1 273 ? -26.934 1.901 -58.776 1.00 23.50 273 GLY B C 1
ATOM 4650 O O . GLY B 1 273 ? -27.795 1.028 -58.695 1.00 23.31 273 GLY B O 1
ATOM 4651 N N . ARG B 1 274 ? -25.644 1.621 -58.961 1.00 23.25 274 ARG B N 1
ATOM 4652 C CA . ARG B 1 274 ? -25.196 0.242 -59.178 1.00 23.41 274 ARG B CA 1
ATOM 4653 C C . ARG B 1 274 ? -24.071 -0.150 -58.223 1.00 22.44 274 ARG B C 1
ATOM 4654 O O . ARG B 1 274 ? -22.957 0.375 -58.307 1.00 22.18 274 ARG B O 1
ATOM 4662 N N . VAL B 1 275 ? -24.371 -1.073 -57.314 1.00 21.82 275 VAL B N 1
ATOM 4663 C CA . VAL B 1 275 ? -23.368 -1.599 -56.395 1.00 20.88 275 VAL B CA 1
ATOM 4664 C C . VAL B 1 275 ? -22.287 -2.385 -57.147 1.00 20.59 275 VAL B C 1
ATOM 4665 O O . VAL B 1 275 ? -22.553 -3.026 -58.166 1.00 20.17 275 VAL B O 1
ATOM 4669 N N . THR B 1 276 ? -21.057 -2.303 -56.652 1.00 20.14 276 THR B N 1
ATOM 4670 C CA . THR B 1 276 ? -19.993 -3.145 -57.149 1.00 20.01 276 THR B CA 1
ATOM 4671 C C . THR B 1 276 ? -20.041 -4.484 -56.426 1.00 19.97 276 THR B C 1
ATOM 4672 O O . THR B 1 276 ? -20.086 -4.538 -55.197 1.00 19.70 276 THR B O 1
ATOM 4676 N N . ILE B 1 277 ? -20.059 -5.568 -57.189 1.00 19.83 277 ILE B N 1
ATOM 4677 C CA . ILE B 1 277 ? -20.070 -6.889 -56.581 1.00 20.32 277 ILE B CA 1
ATOM 4678 C C . ILE B 1 277 ? -18.743 -7.602 -56.833 1.00 20.23 277 ILE B C 1
ATOM 4679 O O . ILE B 1 277 ? -18.339 -7.770 -57.980 1.00 20.44 277 ILE B O 1
ATOM 4684 N N . GLU B 1 278 ? -18.062 -7.973 -55.746 1.00 20.37 278 GLU B N 1
ATOM 4685 C CA . GLU B 1 278 ? -16.785 -8.692 -55.802 1.00 20.30 278 GLU B CA 1
ATOM 4686 C C . GLU B 1 278 ? -17.051 -10.188 -55.714 1.00 20.52 278 GLU B C 1
ATOM 4687 O O . GLU B 1 278 ? -17.816 -10.639 -54.862 1.00 20.21 278 GLU B O 1
ATOM 4693 N N . TYR B 1 279 ? -16.416 -10.957 -56.591 1.00 20.84 279 TYR B N 1
ATOM 4694 C CA . TYR B 1 279 ? -16.621 -12.404 -56.617 1.00 21.25 279 TYR B CA 1
ATOM 4695 C C . TYR B 1 279 ? -15.303 -13.119 -56.901 1.00 21.31 279 TYR B C 1
ATOM 4696 O O . TYR B 1 279 ? -14.857 -13.184 -58.042 1.00 21.13 279 TYR B O 1
ATOM 4705 N N . VAL B 1 280 ? -14.682 -13.632 -55.844 1.00 21.85 280 VAL B N 1
ATOM 4706 C CA . VAL B 1 280 ? -13.423 -14.361 -55.949 1.00 22.55 280 VAL B CA 1
ATOM 4707 C C . VAL B 1 280 ? -13.664 -15.752 -56.554 1.00 23.35 280 VAL B C 1
ATOM 4708 O O . VAL B 1 280 ? -14.651 -16.421 -56.231 1.00 23.44 280 VAL B O 1
ATOM 4712 N N . MET B 1 281 ? -12.760 -16.167 -57.437 1.00 23.83 281 MET B N 1
ATOM 4713 C CA . MET B 1 281 ? -12.939 -17.395 -58.210 1.00 24.71 281 MET B CA 1
ATOM 4714 C C . MET B 1 281 ? -12.126 -18.561 -57.643 1.00 25.22 281 MET B C 1
ATOM 4715 O O . MET B 1 281 ? -10.907 -18.645 -57.840 1.00 25.27 281 MET B O 1
ATOM 4720 N N . LEU B 1 282 ? -12.820 -19.456 -56.940 1.00 25.72 282 LEU B N 1
ATOM 4721 C CA . LEU B 1 282 ? -12.193 -20.577 -56.244 1.00 26.29 282 LEU B CA 1
ATOM 4722 C C . LEU B 1 282 ? -12.468 -21.881 -56.983 1.00 27.14 282 LEU B C 1
ATOM 4723 O O . LEU B 1 282 ? -13.624 -22.247 -57.198 1.00 27.05 282 LEU B O 1
ATOM 4728 N N . ASP B 1 283 ? -11.394 -22.564 -57.375 1.00 28.08 283 ASP B N 1
ATOM 4729 C CA . ASP B 1 283 ? -11.459 -23.756 -58.231 1.00 29.10 283 ASP B CA 1
ATOM 4730 C C . ASP B 1 283 ? -12.443 -24.828 -57.734 1.00 29.33 283 ASP B C 1
ATOM 4731 O O . ASP B 1 283 ? -12.282 -25.375 -56.641 1.00 29.77 283 ASP B O 1
ATOM 4736 N N . HIS B 1 284 ? -13.463 -25.101 -58.550 1.00 29.50 284 HIS B N 1
ATOM 4737 C CA . HIS B 1 284 ? -14.509 -26.099 -58.256 1.00 29.98 284 HIS B CA 1
ATOM 4738 C C . HIS B 1 284 ? -15.247 -25.886 -56.932 1.00 29.92 284 HIS B C 1
ATOM 4739 O O . HIS B 1 284 ? -15.742 -26.840 -56.323 1.00 30.49 284 HIS B O 1
ATOM 4746 N N . VAL B 1 285 ? -15.329 -24.624 -56.506 1.00 29.00 285 VAL B N 1
ATOM 4747 C CA . VAL B 1 285 ? -16.054 -24.256 -55.289 1.00 28.83 285 VAL B CA 1
ATOM 4748 C C . VAL B 1 285 ? -17.240 -23.342 -55.614 1.00 28.09 285 VAL B C 1
ATOM 4749 O O . VAL B 1 285 ? -18.367 -23.603 -55.189 1.00 28.41 285 VAL B O 1
ATOM 4753 N N . ASN B 1 286 ? -16.981 -22.275 -56.366 1.00 27.38 286 ASN B N 1
ATOM 4754 C CA . ASN B 1 286 ? -18.011 -21.280 -56.685 1.00 26.79 286 ASN B CA 1
ATOM 4755 C C . ASN B 1 286 ? -17.920 -20.797 -58.128 1.00 26.56 286 ASN B C 1
ATOM 4756 O O . ASN B 1 286 ? -18.536 -19.795 -58.501 1.00 26.13 286 ASN B O 1
ATOM 4761 N N . ASP B 1 287 ? -17.148 -21.524 -58.931 1.00 26.83 287 ASP B N 1
ATOM 4762 C CA . ASP B 1 287 ? -16.750 -21.062 -60.259 1.00 27.05 287 ASP B CA 1
ATOM 4763 C C . ASP B 1 287 ? -17.391 -21.819 -61.422 1.00 27.21 287 ASP B C 1
ATOM 4764 O O . ASP B 1 287 ? -17.013 -21.611 -62.577 1.00 27.24 287 ASP B O 1
ATOM 4769 N N . GLY B 1 288 ? -18.344 -22.696 -61.122 1.00 27.78 288 GLY B N 1
ATOM 4770 C CA . GLY B 1 288 ? -19.010 -23.488 -62.161 1.00 28.37 288 GLY B CA 1
ATOM 4771 C C . GLY B 1 288 ? -20.069 -22.687 -62.894 1.00 28.43 288 GLY B C 1
ATOM 4772 O O . GLY B 1 288 ? -20.526 -21.654 -62.397 1.00 28.25 288 GLY B O 1
ATOM 4773 N N . THR B 1 289 ? -20.463 -23.157 -64.077 1.00 28.71 289 THR B N 1
ATOM 4774 C CA . THR B 1 289 ? -21.556 -22.522 -64.823 1.00 28.64 289 THR B CA 1
ATOM 4775 C C . THR B 1 289 ? -22.871 -22.566 -64.041 1.00 28.74 289 THR B C 1
ATOM 4776 O O . THR B 1 289 ? -23.653 -21.610 -64.085 1.00 28.31 289 THR B O 1
ATOM 4780 N N . GLU B 1 290 ? -23.098 -23.666 -63.318 1.00 28.80 290 GLU B N 1
ATOM 4781 C CA . GLU B 1 290 ? -24.259 -23.786 -62.431 1.00 28.98 290 GLU B CA 1
ATOM 4782 C C . GLU B 1 290 ? -24.271 -22.704 -61.340 1.00 28.28 290 GLU B C 1
ATOM 4783 O O . GLU B 1 290 ? -25.332 -22.211 -60.966 1.00 28.13 290 GLU B O 1
ATOM 4789 N N . HIS B 1 291 ? -23.091 -22.329 -60.844 1.00 27.78 291 HIS B N 1
ATOM 4790 C CA . HIS B 1 291 ? -22.984 -21.229 -59.885 1.00 27.00 291 HIS B CA 1
ATOM 4791 C C . HIS B 1 291 ? -23.294 -19.886 -60.551 1.00 26.20 291 HIS B C 1
ATOM 4792 O O . HIS B 1 291 ? -23.967 -19.038 -59.966 1.00 25.94 291 HIS B O 1
ATOM 4799 N N . ALA B 1 292 ? -22.821 -19.707 -61.783 1.00 25.48 292 ALA B N 1
ATOM 4800 C CA . ALA B 1 292 ? -23.092 -18.480 -62.534 1.00 24.75 292 ALA B CA 1
ATOM 4801 C C . ALA B 1 292 ? -24.589 -18.285 -62.829 1.00 24.79 292 ALA B C 1
ATOM 4802 O O . ALA B 1 292 ? -25.113 -17.165 -62.728 1.00 24.01 292 ALA B O 1
ATOM 4804 N N . HIS B 1 293 ? -25.275 -19.372 -63.184 1.00 24.84 293 HIS B N 1
ATOM 4805 C CA . HIS B 1 293 ? -26.716 -19.302 -63.429 1.00 25.34 293 HIS B CA 1
ATOM 4806 C C . HIS B 1 293 ? -27.474 -18.925 -62.158 1.00 25.52 293 HIS B C 1
ATOM 4807 O O . HIS B 1 293 ? -28.392 -18.102 -62.205 1.00 25.46 293 HIS B O 1
ATOM 4814 N N . GLN B 1 294 ? -27.079 -19.519 -61.030 1.00 25.89 294 GLN B N 1
ATOM 4815 C CA . GLN B 1 294 ? -27.683 -19.207 -59.735 1.00 26.55 294 GLN B CA 1
ATOM 4816 C C . GLN B 1 294 ? -27.445 -17.744 -59.356 1.00 26.13 294 GLN B C 1
ATOM 4817 O O . GLN B 1 294 ? -28.354 -17.062 -58.880 1.00 25.94 294 GLN B O 1
ATOM 4823 N N . LEU B 1 295 ? -26.216 -17.272 -59.567 1.00 25.66 295 LEU B N 1
ATOM 4824 C CA . LEU B 1 295 ? -25.849 -15.889 -59.244 1.00 25.23 295 LEU B CA 1
ATOM 4825 C C . LEU B 1 295 ? -26.664 -14.883 -60.064 1.00 25.06 295 LEU B C 1
ATOM 4826 O O . LEU B 1 295 ? -27.185 -13.906 -59.527 1.00 24.87 295 LEU B O 1
ATOM 4831 N N . ALA B 1 296 ? -26.780 -15.144 -61.362 1.00 25.49 296 ALA B N 1
ATOM 4832 C CA . ALA B 1 296 ? -27.589 -14.317 -62.259 1.00 25.80 296 ALA B CA 1
ATOM 4833 C C . ALA B 1 296 ? -29.040 -14.171 -61.775 1.00 26.20 296 ALA B C 1
ATOM 4834 O O . ALA B 1 296 ? -29.610 -13.085 -61.823 1.00 26.04 296 ALA B O 1
ATOM 4836 N N . GLU B 1 297 ? -29.619 -15.269 -61.301 1.00 26.90 297 GLU B N 1
ATOM 4837 C CA . GLU B 1 297 ? -30.985 -15.267 -60.777 1.00 27.73 297 GLU B CA 1
ATOM 4838 C C . GLU B 1 297 ? -31.045 -14.552 -59.425 1.00 27.66 297 GLU B C 1
ATOM 4839 O O . GLU B 1 297 ? -31.992 -13.821 -59.139 1.00 27.32 297 GLU B O 1
ATOM 4845 N N . LEU B 1 298 ? -30.016 -14.764 -58.609 1.00 27.68 298 LEU B N 1
ATOM 4846 C CA . LEU B 1 298 ? -29.903 -14.122 -57.301 1.00 28.08 298 LEU B CA 1
ATOM 4847 C C . LEU B 1 298 ? -29.900 -12.592 -57.409 1.00 28.12 298 LEU B C 1
ATOM 4848 O O . LEU B 1 298 ? -30.523 -11.912 -56.597 1.00 28.44 298 LEU B O 1
ATOM 4853 N N . LEU B 1 299 ? -29.210 -12.073 -58.423 1.00 28.08 299 LEU B N 1
ATOM 4854 C CA . LEU B 1 299 ? -28.989 -10.632 -58.584 1.00 28.27 299 LEU B CA 1
ATOM 4855 C C . LEU B 1 299 ? -30.002 -9.909 -59.477 1.00 29.30 299 LEU B C 1
ATOM 4856 O O . LEU B 1 299 ? -29.824 -8.723 -59.792 1.00 28.87 299 LEU B O 1
ATOM 4861 N N . LYS B 1 300 ? -31.061 -10.609 -59.879 1.00 30.22 300 LYS B N 1
ATOM 4862 C CA . LYS B 1 300 ? -32.078 -10.005 -60.748 1.00 31.76 300 LYS B CA 1
ATOM 4863 C C . LYS B 1 300 ? -32.733 -8.750 -60.150 1.00 32.38 300 LYS B C 1
ATOM 4864 O O . LYS B 1 300 ? -33.229 -7.900 -60.891 1.00 32.77 300 LYS B O 1
ATOM 4870 N N . ASP B 1 301 ? -32.703 -8.627 -58.821 1.00 33.03 301 ASP B N 1
ATOM 4871 C CA . ASP B 1 301 ? -33.391 -7.530 -58.120 1.00 34.05 301 ASP B CA 1
ATOM 4872 C C . ASP B 1 301 ? -32.444 -6.434 -57.629 1.00 33.67 301 ASP B C 1
ATOM 4873 O O . ASP B 1 301 ? -32.872 -5.467 -56.990 1.00 34.05 301 ASP B O 1
ATOM 4878 N N . THR B 1 302 ? -31.157 -6.585 -57.928 1.00 32.78 302 THR B N 1
ATOM 4879 C CA . THR B 1 302 ? -30.163 -5.635 -57.452 1.00 32.10 302 THR B CA 1
ATOM 4880 C C . THR B 1 302 ? -29.254 -5.153 -58.585 1.00 31.28 302 THR B C 1
ATOM 4881 O O . THR B 1 302 ? -28.478 -5.936 -59.133 1.00 30.92 302 THR B O 1
ATOM 4885 N N . PRO B 1 303 ? -29.384 -3.859 -58.960 1.00 30.75 303 PRO B N 1
ATOM 4886 C CA . PRO B 1 303 ? -28.559 -3.240 -60.000 1.00 29.93 303 PRO B CA 1
ATOM 4887 C C . PRO B 1 303 ? -27.093 -3.215 -59.569 1.00 28.61 303 PRO B C 1
ATOM 4888 O O . PRO B 1 303 ? -26.786 -2.821 -58.437 1.00 28.03 303 PRO B O 1
ATOM 4892 N N . CYS B 1 304 ? -26.203 -3.627 -60.469 1.00 27.80 304 CYS B N 1
ATOM 4893 C CA . CYS B 1 304 ? -24.823 -3.942 -60.094 1.00 27.01 304 CYS B CA 1
ATOM 4894 C C . CYS B 1 304 ? -23.849 -3.983 -61.269 1.00 26.83 304 CYS B C 1
ATOM 4895 O O . CYS B 1 304 ? -24.254 -4.012 -62.439 1.00 27.36 304 CYS B O 1
ATOM 4898 N N . LYS B 1 305 ? -22.564 -3.960 -60.925 1.00 26.09 305 LYS B N 1
ATOM 4899 C CA . LYS B 1 305 ? -21.457 -4.283 -61.815 1.00 25.78 305 LYS B CA 1
ATOM 4900 C C . LYS B 1 305 ? -20.677 -5.404 -61.122 1.00 24.89 305 LYS B C 1
ATOM 4901 O O . LYS B 1 305 ? -20.324 -5.283 -59.944 1.00 24.57 305 LYS B O 1
ATOM 4907 N N . ILE B 1 306 ? -20.410 -6.488 -61.840 1.00 24.12 306 ILE B N 1
ATOM 4908 C CA . ILE B 1 306 ? -19.770 -7.657 -61.235 1.00 23.39 306 ILE B CA 1
ATOM 4909 C C . ILE B 1 306 ? -18.270 -7.763 -61.553 1.00 23.13 306 ILE B C 1
ATOM 4910 O O . ILE B 1 306 ? -17.870 -7.833 -62.715 1.00 23.13 306 ILE B O 1
ATOM 4915 N N . ASN B 1 307 ? -17.454 -7.774 -60.504 1.00 22.50 307 ASN B N 1
ATOM 4916 C CA . ASN B 1 307 ? -16.024 -7.993 -60.641 1.00 22.44 307 ASN B CA 1
ATOM 4917 C C . ASN B 1 307 ? -15.680 -9.432 -60.275 1.00 22.05 307 ASN B C 1
ATOM 4918 O O . ASN B 1 307 ? -15.858 -9.848 -59.127 1.00 21.91 307 ASN B O 1
ATOM 4923 N N . LEU B 1 308 ? -15.198 -10.186 -61.257 1.00 21.82 308 LEU B N 1
ATOM 4924 C CA . LEU B 1 308 ? -14.681 -11.524 -61.017 1.00 21.95 308 LEU B CA 1
ATOM 4925 C C . LEU B 1 308 ? -13.184 -11.412 -60.742 1.00 21.97 308 LEU B C 1
ATOM 4926 O O . LEU B 1 308 ? -12.441 -10.859 -61.547 1.00 22.05 308 LEU B O 1
ATOM 4931 N N . ILE B 1 309 ? -12.758 -11.914 -59.590 1.00 22.10 309 ILE B N 1
ATOM 4932 C CA . ILE B 1 309 ? -11.371 -11.772 -59.145 1.00 22.75 309 ILE B CA 1
ATOM 4933 C C . ILE B 1 309 ? -10.704 -13.138 -59.095 1.00 23.16 309 ILE B C 1
ATOM 4934 O O . ILE B 1 309 ? -11.114 -13.993 -58.314 1.00 23.20 309 ILE B O 1
ATOM 4939 N N . PRO B 1 310 ? -9.688 -13.359 -59.947 1.00 23.82 310 PRO B N 1
ATOM 4940 C CA . PRO B 1 310 ? -8.914 -14.587 -59.791 1.00 24.63 310 PRO B CA 1
ATOM 4941 C C . PRO B 1 310 ? -8.342 -14.640 -58.377 1.00 24.53 310 PRO B C 1
ATOM 4942 O O . PRO B 1 310 ? -7.776 -13.659 -57.898 1.00 24.47 310 PRO B O 1
ATOM 494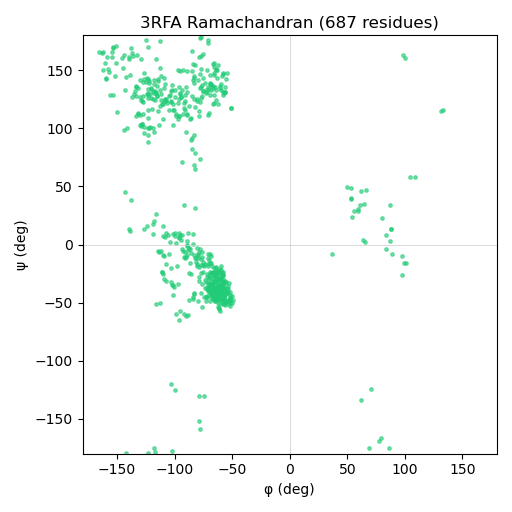6 N N . TRP B 1 311 ? -8.535 -15.762 -57.701 1.00 25.30 311 TRP B N 1
ATOM 4947 C CA . TRP B 1 311 ? -8.047 -15.905 -56.336 1.00 25.45 311 TRP B CA 1
ATOM 4948 C C . TRP B 1 311 ? -6.523 -15.897 -56.318 1.00 25.98 311 TRP B C 1
ATOM 4949 O O . TRP B 1 311 ? -5.882 -16.510 -57.174 1.00 25.86 311 TRP B O 1
ATOM 4960 N N . ASN B 1 312 ? -5.965 -15.169 -55.355 1.00 26.39 312 ASN B N 1
ATOM 4961 C CA . ASN B 1 312 ? -4.521 -15.085 -55.166 1.00 27.54 312 ASN B CA 1
ATOM 4962 C C . ASN B 1 312 ? -4.061 -16.072 -54.092 1.00 28.04 312 ASN B C 1
ATOM 4963 O O . ASN B 1 312 ? -4.338 -15.882 -52.898 1.00 27.42 312 ASN B O 1
ATOM 4968 N N . PRO B 1 313 ? -3.371 -17.143 -54.518 1.00 28.89 313 PRO B N 1
ATOM 4969 C CA . PRO B 1 313 ? -2.990 -18.204 -53.591 1.00 29.70 313 PRO B CA 1
ATOM 4970 C C . PRO B 1 313 ? -1.984 -17.742 -52.547 1.00 29.89 313 PRO B C 1
ATOM 4971 O O . PRO B 1 313 ? -1.271 -16.760 -52.754 1.00 29.62 313 PRO B O 1
ATOM 4975 N N . PHE B 1 314 ? -1.969 -18.440 -51.419 1.00 30.58 314 PHE B N 1
ATOM 4976 C CA . PHE B 1 314 ? -0.969 -18.242 -50.374 1.00 31.12 314 PHE B CA 1
ATOM 4977 C C . PHE B 1 314 ? -0.786 -19.578 -49.650 1.00 32.06 314 PHE B C 1
ATOM 4978 O O . PHE B 1 314 ? -1.684 -20.418 -49.693 1.00 32.00 314 PHE B O 1
ATOM 4986 N N . PRO B 1 315 ? 0.379 -19.792 -49.003 1.00 33.05 315 PRO B N 1
ATOM 4987 C CA . PRO B 1 315 ? 0.639 -21.091 -48.369 1.00 34.17 315 PRO B CA 1
ATOM 4988 C C . PRO B 1 315 ? -0.432 -21.503 -47.357 1.00 34.52 315 PRO B C 1
ATOM 4989 O O . PRO B 1 315 ? -0.816 -20.706 -46.507 1.00 34.31 315 PRO B O 1
ATOM 4993 N N . GLY B 1 316 ? -0.916 -22.737 -47.475 1.00 35.55 316 GLY B N 1
ATOM 4994 C CA . GLY B 1 316 ? -1.819 -23.328 -46.482 1.00 36.47 316 GLY B CA 1
ATOM 4995 C C . GLY B 1 316 ? -3.306 -23.060 -46.664 1.00 36.33 316 GLY B C 1
ATOM 4996 O O . GLY B 1 316 ? -4.122 -23.470 -45.832 1.00 36.53 316 GLY B O 1
ATOM 4997 N N . ALA B 1 317 ? -3.662 -22.371 -47.744 1.00 35.81 317 ALA B N 1
ATOM 4998 C CA . ALA B 1 317 ? -5.061 -22.101 -48.044 1.00 35.53 317 ALA B CA 1
ATOM 4999 C C . ALA B 1 317 ? -5.735 -23.341 -48.632 1.00 35.96 317 ALA B C 1
ATOM 5000 O O . ALA B 1 317 ? -5.171 -23.993 -49.511 1.00 36.14 317 ALA B O 1
ATOM 5002 N N . PRO B 1 318 ? -6.953 -23.665 -48.155 1.00 36.17 318 PRO B N 1
ATOM 5003 C CA . PRO B 1 318 ? -7.651 -24.873 -48.592 1.00 36.66 318 PRO B CA 1
ATOM 5004 C C . PRO B 1 318 ? -8.395 -24.696 -49.918 1.00 36.17 318 PRO B C 1
ATOM 5005 O O . PRO B 1 318 ? -9.430 -25.328 -50.131 1.00 36.57 318 PRO B O 1
ATOM 5009 N N . TYR B 1 319 ? -7.861 -23.851 -50.798 1.00 35.51 319 TYR B N 1
ATOM 5010 C CA . TYR B 1 319 ? -8.462 -23.592 -52.103 1.00 34.87 319 TYR B CA 1
ATOM 5011 C C . TYR B 1 319 ? -7.419 -23.573 -53.206 1.00 34.72 319 TYR B C 1
ATOM 5012 O O . TYR B 1 319 ? -6.222 -23.430 -52.942 1.00 34.89 319 TYR B O 1
ATOM 5021 N N . GLY B 1 320 ? -7.885 -23.719 -54.443 1.00 34.47 320 GLY B N 1
ATOM 5022 C CA . GLY B 1 320 ? -7.058 -23.494 -55.624 1.00 34.27 320 GLY B CA 1
ATOM 5023 C C . GLY B 1 320 ? -7.604 -22.335 -56.438 1.00 33.85 320 GLY B C 1
ATOM 5024 O O . GLY B 1 320 ? -8.775 -21.958 -56.296 1.00 33.37 320 GLY B O 1
ATOM 5025 N N . ARG B 1 321 ? -6.750 -21.764 -57.285 1.00 33.77 321 ARG B N 1
ATOM 5026 C CA . ARG B 1 321 ? -7.150 -20.716 -58.214 1.00 33.61 321 ARG B CA 1
ATOM 5027 C C . ARG B 1 321 ? -7.939 -21.310 -59.386 1.00 33.85 321 ARG B C 1
ATOM 5028 O O . ARG B 1 321 ? -7.520 -22.306 -59.975 1.00 34.21 321 ARG B O 1
ATOM 5036 N N . SER B 1 322 ? -9.078 -20.702 -59.713 1.00 33.46 322 SER B N 1
ATOM 5037 C CA . SER B 1 322 ? -9.855 -21.095 -60.887 1.00 33.63 322 SER B CA 1
ATOM 5038 C C . SER B 1 322 ? -9.067 -20.811 -62.156 1.00 33.67 322 SER B C 1
ATOM 5039 O O . SER B 1 322 ? -8.464 -19.745 -62.294 1.00 33.41 322 SER B O 1
ATOM 5042 N N . SER B 1 323 ? -9.070 -21.767 -63.079 1.00 33.96 323 SER B N 1
ATOM 5043 C CA . SER B 1 323 ? -8.422 -21.570 -64.369 1.00 34.18 323 SER B CA 1
ATOM 5044 C C . SER B 1 323 ? -9.154 -20.485 -65.148 1.00 33.88 323 SER B C 1
ATOM 5045 O O . SER B 1 323 ? -10.356 -20.262 -64.939 1.00 33.29 323 SER B O 1
ATOM 5048 N N . ASN B 1 324 ? -8.430 -19.810 -66.036 1.00 33.89 324 ASN B N 1
ATOM 5049 C CA . ASN B 1 324 ? -8.993 -18.693 -66.786 1.00 34.02 324 ASN B CA 1
ATOM 5050 C C . ASN B 1 324 ? -10.132 -19.088 -67.736 1.00 34.52 324 ASN B C 1
ATOM 5051 O O . ASN B 1 324 ? -10.997 -18.268 -68.034 1.00 34.08 324 ASN B O 1
ATOM 5056 N N . SER B 1 325 ? -10.139 -20.339 -68.194 1.00 35.37 325 SER B N 1
ATOM 5057 C CA . SER B 1 325 ? -11.248 -20.836 -69.012 1.00 36.04 325 SER B CA 1
ATOM 5058 C C . SER B 1 325 ? -12.521 -20.994 -68.173 1.00 35.58 325 SER B C 1
ATOM 5059 O O . SER B 1 325 ? -13.614 -20.674 -68.641 1.00 35.81 325 SER B O 1
ATOM 5062 N N . ARG B 1 326 ? -12.376 -21.475 -66.936 1.00 35.41 326 ARG B N 1
ATOM 5063 C CA . ARG B 1 326 ? -13.515 -21.583 -66.017 1.00 35.01 326 ARG B CA 1
ATOM 5064 C C . ARG B 1 326 ? -14.058 -20.214 -65.614 1.00 34.35 326 ARG B C 1
ATOM 5065 O O . ARG B 1 326 ? -15.278 -20.034 -65.512 1.00 34.14 326 ARG B O 1
ATOM 5073 N N . ILE B 1 327 ? -13.150 -19.260 -65.399 1.00 33.75 327 ILE B N 1
ATOM 5074 C CA . ILE B 1 327 ? -13.518 -17.876 -65.095 1.00 33.03 327 ILE B CA 1
ATOM 5075 C C . ILE B 1 327 ? -14.209 -17.217 -66.287 1.00 33.10 327 ILE B C 1
ATOM 5076 O O . ILE B 1 327 ? -15.175 -16.471 -66.113 1.00 32.86 327 ILE B O 1
ATOM 5081 N N . ASP B 1 328 ? -13.716 -17.502 -67.491 1.00 33.49 328 ASP B N 1
ATOM 5082 C CA . ASP B 1 328 ? -14.265 -16.914 -68.719 1.00 33.66 328 ASP B CA 1
ATOM 5083 C C . ASP B 1 328 ? -15.654 -17.413 -69.083 1.00 33.22 328 ASP B C 1
ATOM 5084 O O . ASP B 1 328 ? -16.460 -16.645 -69.608 1.00 33.13 328 ASP B O 1
ATOM 5089 N N . ARG B 1 329 ? -15.918 -18.692 -68.816 1.00 32.75 329 ARG B N 1
ATOM 5090 C CA . ARG B 1 329 ? -17.231 -19.287 -69.061 1.00 32.64 329 ARG B CA 1
ATOM 5091 C C . ARG B 1 329 ? -18.225 -18.795 -68.024 1.00 31.44 329 ARG B C 1
ATOM 5092 O O . ARG B 1 329 ? -19.385 -18.561 -68.341 1.00 31.00 329 ARG B O 1
ATOM 5100 N N . PHE B 1 330 ? -17.756 -18.647 -66.784 1.00 30.42 330 PHE B N 1
ATOM 5101 C CA . PHE B 1 330 ? -18.552 -18.049 -65.718 1.00 29.54 330 PHE B CA 1
ATOM 5102 C C . PHE B 1 330 ? -18.996 -16.650 -66.135 1.00 29.24 330 PHE B C 1
ATOM 5103 O O . PHE B 1 330 ? -20.160 -16.285 -65.963 1.00 29.01 330 PHE B O 1
ATOM 5111 N N . SER B 1 331 ? -18.062 -15.884 -66.699 1.00 29.03 331 SER B N 1
ATOM 5112 C CA . SER B 1 331 ? -18.332 -14.525 -67.158 1.00 28.83 331 SER B CA 1
ATOM 5113 C C . SER B 1 331 ? -19.308 -14.481 -68.332 1.00 29.09 331 SER B C 1
ATOM 5114 O O . SER B 1 331 ? -20.146 -13.574 -68.413 1.00 28.97 331 SER B O 1
ATOM 5117 N N . LYS B 1 332 ? -19.178 -15.440 -69.250 1.00 29.04 332 LYS B N 1
ATOM 5118 C CA . LYS B 1 332 ? -20.054 -15.503 -70.414 1.00 29.40 332 LYS B CA 1
ATOM 5119 C C . LYS B 1 332 ? -21.498 -15.780 -70.009 1.00 28.59 332 LYS B C 1
ATOM 5120 O O . LYS B 1 332 ? -22.410 -15.175 -70.562 1.00 28.94 332 LYS B O 1
ATOM 5126 N N . VAL B 1 333 ? -21.698 -16.678 -69.044 1.00 27.69 333 VAL B N 1
ATOM 5127 C CA . VAL B 1 333 ? -23.039 -16.939 -68.507 1.00 27.38 333 VAL B CA 1
ATOM 5128 C C . VAL B 1 333 ? -23.649 -15.649 -67.957 1.00 26.92 333 VAL B C 1
ATOM 5129 O O . VAL B 1 333 ? -24.763 -15.283 -68.323 1.00 27.08 333 VAL B O 1
ATOM 5133 N N . LEU B 1 334 ? -22.901 -14.948 -67.106 1.00 26.18 334 LEU B N 1
ATOM 5134 C CA . LEU B 1 334 ? -23.363 -13.685 -66.530 1.00 25.77 334 LEU B CA 1
ATOM 5135 C C . LEU B 1 334 ? -23.679 -12.632 -67.589 1.00 25.86 334 LEU B C 1
ATOM 5136 O O . LEU B 1 334 ? -24.659 -11.895 -67.466 1.00 26.00 334 LEU B O 1
ATOM 5141 N N . MET B 1 335 ? -22.861 -12.571 -68.636 1.00 26.13 335 MET B N 1
ATOM 5142 C CA . MET B 1 335 ? -23.069 -11.586 -69.694 1.00 26.93 335 MET B CA 1
ATOM 5143 C C . MET B 1 335 ? -24.289 -11.921 -70.551 1.00 27.05 335 MET B C 1
ATOM 5144 O O . MET B 1 335 ? -24.932 -11.021 -71.089 1.00 27.31 335 MET B O 1
ATOM 5149 N N . SER B 1 336 ? -24.611 -13.212 -70.648 1.00 26.89 336 SER B N 1
ATOM 5150 C CA . SER B 1 336 ? -25.788 -13.673 -71.399 1.00 27.18 336 SER B CA 1
ATOM 5151 C C . SER B 1 336 ? -27.109 -13.225 -70.750 1.00 27.45 336 SER B C 1
ATOM 5152 O O . SER B 1 336 ? -28.135 -13.143 -71.421 1.00 28.16 336 SER B O 1
ATOM 5155 N N . TYR B 1 337 ? -27.073 -12.943 -69.447 1.00 27.23 337 TYR B N 1
ATOM 5156 C CA . TYR B 1 337 ? -28.218 -12.371 -68.734 1.00 27.40 337 TYR B CA 1
ATOM 5157 C C . TYR B 1 337 ? -28.215 -10.838 -68.763 1.00 27.58 337 TYR B C 1
ATOM 5158 O O . TYR B 1 337 ? -29.112 -10.197 -68.206 1.00 27.70 337 TYR B O 1
ATOM 5167 N N . GLY B 1 338 ? -27.205 -10.257 -69.407 1.00 27.66 338 GLY B N 1
ATOM 5168 C CA . GLY B 1 338 ? -27.105 -8.806 -69.543 1.00 27.90 338 GLY B CA 1
ATOM 5169 C C . GLY B 1 338 ? -26.380 -8.092 -68.409 1.00 27.71 338 GLY B C 1
ATOM 5170 O O . GLY B 1 338 ? -26.454 -6.863 -68.302 1.00 27.53 338 GLY B O 1
ATOM 5171 N N . PHE B 1 339 ? -25.677 -8.845 -67.563 1.00 27.40 339 PHE B N 1
ATOM 5172 C CA . PHE B 1 339 ? -24.920 -8.239 -66.463 1.00 27.41 339 PHE B CA 1
ATOM 5173 C C . PHE B 1 339 ? -23.611 -7.628 -66.947 1.00 27.50 339 PHE B C 1
ATOM 5174 O O . PHE B 1 339 ? -22.881 -8.253 -67.720 1.00 27.47 339 PHE B O 1
ATOM 5182 N N . THR B 1 340 ? -23.318 -6.407 -66.494 1.00 27.76 340 THR B N 1
ATOM 5183 C CA . THR B 1 340 ? -21.998 -5.818 -66.711 1.00 28.29 340 THR B CA 1
ATOM 5184 C C . THR B 1 340 ? -21.013 -6.564 -65.817 1.00 28.25 340 THR B C 1
ATOM 5185 O O . THR B 1 340 ? -21.087 -6.486 -64.586 1.00 27.69 340 THR B O 1
ATOM 5189 N N . THR B 1 341 ? -20.121 -7.324 -66.441 1.00 28.79 341 THR B N 1
ATOM 5190 C CA . THR B 1 341 ? -19.128 -8.088 -65.697 1.00 29.43 341 THR B CA 1
ATOM 5191 C C . THR B 1 341 ? -17.713 -7.877 -66.210 1.00 29.76 341 THR B C 1
ATOM 5192 O O . THR B 1 341 ? -17.481 -7.748 -67.414 1.00 30.38 341 THR B O 1
ATOM 5196 N N . ILE B 1 342 ? -16.781 -7.825 -65.265 1.00 29.66 342 ILE B N 1
ATOM 5197 C CA . ILE B 1 342 ? -15.390 -7.504 -65.537 1.00 29.75 342 ILE B CA 1
ATOM 5198 C C . ILE B 1 342 ? -14.495 -8.507 -64.818 1.00 29.48 342 ILE B C 1
ATOM 5199 O O . ILE B 1 342 ? -14.640 -8.732 -63.615 1.00 28.91 342 ILE B O 1
ATOM 5204 N N . VAL B 1 343 ? -13.585 -9.118 -65.569 1.00 29.66 343 VAL B N 1
ATOM 5205 C CA . VAL B 1 343 ? -12.582 -9.998 -64.996 1.00 29.82 343 VAL B CA 1
ATOM 5206 C C . VAL B 1 343 ? -11.385 -9.123 -64.634 1.00 30.00 343 VAL B C 1
ATOM 5207 O O . VAL B 1 343 ? -10.715 -8.576 -65.508 1.00 29.72 343 VAL B O 1
ATOM 5211 N N . ARG B 1 344 ? -11.144 -8.977 -63.336 1.00 30.10 344 ARG B N 1
ATOM 5212 C CA . ARG B 1 344 ? -10.081 -8.106 -62.841 1.00 31.29 344 ARG B CA 1
ATOM 5213 C C . ARG B 1 344 ? -8.687 -8.647 -63.179 1.00 31.74 344 ARG B C 1
ATOM 5214 O O . ARG B 1 344 ? -8.437 -9.849 -63.083 1.00 31.39 344 ARG B O 1
ATOM 5222 N N . LYS B 1 345 ? -7.799 -7.748 -63.599 1.00 32.87 345 LYS B N 1
ATOM 5223 C CA . LYS B 1 345 ? -6.397 -8.087 -63.828 1.00 34.43 345 LYS B CA 1
ATOM 5224 C C . LYS B 1 345 ? -5.698 -8.371 -62.511 1.00 34.74 345 LYS B C 1
ATOM 5225 O O . LYS B 1 345 ? -5.921 -7.683 -61.516 1.00 34.78 345 LYS B O 1
ATOM 5231 N N . THR B 1 346 ? -4.854 -9.393 -62.509 1.00 35.99 346 THR B N 1
ATOM 5232 C CA . THR B 1 346 ? -3.959 -9.625 -61.390 1.00 36.90 346 THR B CA 1
ATOM 5233 C C . THR B 1 346 ? -2.872 -8.558 -61.451 1.00 37.74 346 THR B C 1
ATOM 5234 O O . THR B 1 346 ? -2.289 -8.310 -62.512 1.00 38.10 346 THR B O 1
ATOM 5238 N N . ARG B 1 347 ? -2.633 -7.909 -60.319 1.00 38.21 347 ARG B N 1
ATOM 5239 C CA . ARG B 1 347 ? -1.620 -6.870 -60.233 1.00 39.08 347 ARG B CA 1
ATOM 5240 C C . ARG B 1 347 ? -0.486 -7.293 -59.317 1.00 39.67 347 ARG B C 1
ATOM 5241 O O . ARG B 1 347 ? -0.710 -7.957 -58.301 1.00 39.48 347 ARG B O 1
ATOM 5249 N N . GLY B 1 348 ? 0.730 -6.913 -59.696 1.00 40.60 348 GLY B N 1
ATOM 5250 C CA . GLY B 1 348 ? 1.922 -7.238 -58.925 1.00 41.88 348 GLY B CA 1
ATOM 5251 C C . GLY B 1 348 ? 2.137 -8.731 -58.818 1.00 42.90 348 GLY B C 1
ATOM 5252 O O . GLY B 1 348 ? 2.416 -9.252 -57.740 1.00 42.88 348 GLY B O 1
ATOM 5253 N N . ASP B 1 349 ? 2.002 -9.419 -59.946 1.00 44.17 349 ASP B N 1
ATOM 5254 C CA . ASP B 1 349 ? 2.110 -10.871 -59.976 1.00 45.50 349 ASP B CA 1
ATOM 5255 C C . ASP B 1 349 ? 3.497 -11.365 -59.577 1.00 46.61 349 ASP B C 1
ATOM 5256 O O . ASP B 1 349 ? 3.628 -12.419 -58.963 1.00 46.89 349 ASP B O 1
ATOM 5261 N N . ASP B 1 350 ? 4.526 -10.593 -59.918 1.00 47.86 350 ASP B N 1
ATOM 5262 C CA . ASP B 1 350 ? 5.905 -10.958 -59.589 1.00 49.39 350 ASP B CA 1
ATOM 5263 C C . ASP B 1 350 ? 6.278 -10.719 -58.116 1.00 49.79 350 ASP B C 1
ATOM 5264 O O . ASP B 1 350 ? 7.368 -11.097 -57.684 1.00 50.36 350 ASP B O 1
ATOM 5269 N N . ILE B 1 351 ? 5.376 -10.097 -57.355 1.00 50.04 351 ILE B N 1
ATOM 5270 C CA . ILE B 1 351 ? 5.580 -9.871 -55.914 1.00 50.60 351 ILE B CA 1
ATOM 5271 C C . ILE B 1 351 ? 4.517 -10.586 -55.060 1.00 51.06 351 ILE B C 1
ATOM 5272 O O . ILE B 1 351 ? 3.697 -11.341 -55.590 1.00 51.17 351 ILE B O 1
ATOM 5277 N N . ASP B 1 352 ? 4.545 -10.357 -53.745 1.00 51.76 352 ASP B N 1
ATOM 5278 C CA . ASP B 1 352 ? 3.601 -10.992 -52.809 1.00 52.46 352 ASP B CA 1
ATOM 5279 C C . ASP B 1 352 ? 2.216 -10.327 -52.820 1.00 52.15 352 ASP B C 1
ATOM 5280 O O . ASP B 1 352 ? 1.840 -9.629 -51.872 1.00 51.98 352 ASP B O 1
ATOM 5285 N N . ALA B 1 353 ? 1.462 -10.581 -53.889 1.00 52.48 353 ALA B N 1
ATOM 5286 C CA . ALA B 1 353 ? 0.209 -9.870 -54.181 1.00 52.43 353 ALA B CA 1
ATOM 5287 C C . ALA B 1 353 ? -1.009 -10.288 -53.340 1.00 52.41 353 ALA B C 1
ATOM 5288 O O . ALA B 1 353 ? -2.051 -9.616 -53.376 1.00 52.02 353 ALA B O 1
ATOM 5290 N N . ALA B 1 354 ? -0.883 -11.391 -52.601 1.00 52.78 354 ALA B N 1
ATOM 5291 C CA . ALA B 1 354 ? -1.982 -11.905 -51.782 1.00 52.64 354 ALA B CA 1
ATOM 5292 C C . ALA B 1 354 ? -2.182 -11.060 -50.525 1.00 52.43 354 ALA B C 1
ATOM 5293 O O . ALA B 1 354 ? -1.241 -10.841 -49.756 1.00 52.45 354 ALA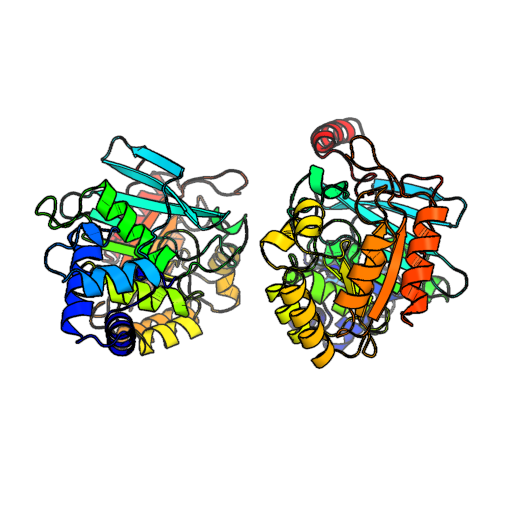 B O 1
ATOM 5302 N N . GLY B 1 356 ? -2.662 -9.620 -47.085 1.00 52.71 356 GLY B N 1
ATOM 5303 C CA . GLY B 1 356 ? -2.343 -10.024 -45.713 1.00 53.23 356 GLY B CA 1
ATOM 5304 C C . GLY B 1 356 ? -1.016 -10.747 -45.553 1.00 53.84 356 GLY B C 1
ATOM 5305 O O . GLY B 1 356 ? -0.562 -10.981 -44.428 1.00 54.09 356 GLY B O 1
ATOM 5306 N N . GLN B 1 357 ? -0.384 -11.076 -46.680 1.00 54.03 357 GLN B N 1
ATOM 5307 C CA . GLN B 1 357 ? 0.829 -11.899 -46.697 1.00 54.76 357 GLN B CA 1
ATOM 5308 C C . GLN B 1 357 ? 2.118 -11.177 -46.297 1.00 55.05 357 GLN B C 1
ATOM 5309 O O . GLN B 1 357 ? 2.945 -11.745 -45.580 1.00 55.60 357 GLN B O 1
ATOM 5315 N N . LEU B 1 358 ? 2.290 -9.942 -46.766 1.00 54.88 358 LEU B N 1
ATOM 5316 C CA . LEU B 1 358 ? 3.489 -9.152 -46.463 1.00 55.25 358 LEU B CA 1
ATOM 5317 C C . LEU B 1 358 ? 3.542 -8.714 -44.998 1.00 55.41 358 LEU B C 1
ATOM 5318 O O . LEU B 1 358 ? 4.619 -8.634 -44.405 1.00 55.93 358 LEU B O 1
ATOM 5323 N N . ALA B 1 359 ? 2.377 -8.423 -44.428 1.00 55.33 359 ALA B N 1
ATOM 5324 C CA . ALA B 1 359 ? 2.245 -8.232 -42.988 1.00 55.70 359 ALA B CA 1
ATOM 5325 C C . ALA B 1 359 ? 1.840 -9.583 -42.394 1.00 56.17 359 ALA B C 1
ATOM 5326 O O . ALA B 1 359 ? 0.698 -9.773 -41.960 1.00 56.20 359 ALA B O 1
ATOM 5328 N N . GLY B 1 360 ? 2.794 -10.514 -42.388 1.00 56.62 360 GLY B N 1
ATOM 5329 C CA . GLY B 1 360 ? 2.523 -11.924 -42.113 1.00 57.03 360 GLY B CA 1
ATOM 5330 C C . GLY B 1 360 ? 2.339 -12.304 -40.657 1.00 57.38 360 GLY B C 1
ATOM 5331 O O . GLY B 1 360 ? 1.564 -11.678 -39.932 1.00 57.24 360 GLY B O 1
ATOM 5332 N N . ASP B 1 361 ? 3.055 -13.346 -40.242 1.00 57.90 361 ASP B N 1
ATOM 5333 C CA . ASP B 1 361 ? 2.932 -13.914 -38.898 1.00 58.24 361 ASP B CA 1
ATOM 5334 C C . ASP B 1 361 ? 3.163 -12.886 -37.790 1.00 57.83 361 ASP B C 1
ATOM 5335 O O . ASP B 1 361 ? 4.142 -12.133 -37.818 1.00 57.85 361 ASP B O 1
ATOM 5340 N N . VAL B 1 362 ? 2.243 -12.857 -36.826 1.00 57.33 362 VAL B N 1
ATOM 5341 C CA . VAL B 1 362 ? 2.297 -11.909 -35.708 1.00 56.61 362 VAL B CA 1
ATOM 5342 C C . VAL B 1 362 ? 3.393 -12.279 -34.687 1.00 56.72 362 VAL B C 1
ATOM 5343 O O . VAL B 1 362 ? 3.798 -11.447 -33.872 1.00 56.73 362 VAL B O 1
ATOM 5347 N N . ILE B 1 363 ? 3.874 -13.522 -34.763 1.00 56.31 363 ILE B N 1
ATOM 5348 C CA . ILE B 1 363 ? 4.943 -14.029 -33.889 1.00 56.17 363 ILE B CA 1
ATOM 5349 C C . ILE B 1 363 ? 6.321 -13.403 -34.172 1.00 55.25 363 ILE B C 1
ATOM 5350 O O . ILE B 1 363 ? 7.233 -13.495 -33.347 1.00 55.93 363 ILE B O 1
ATOM 5355 N N . ASP B 1 364 ? 6.455 -12.765 -35.336 1.00 53.27 364 ASP B N 1
ATOM 5356 C CA . ASP B 1 364 ? 7.663 -12.025 -35.724 1.00 51.84 364 ASP B CA 1
ATOM 5357 C C . ASP B 1 364 ? 7.819 -10.737 -34.895 1.00 50.34 364 ASP B C 1
ATOM 5358 O O . ASP B 1 364 ? 8.885 -10.117 -34.882 1.00 50.18 364 ASP B O 1
ATOM 5363 N N . ARG B 1 365 ? 6.746 -10.359 -34.203 1.00 48.65 365 ARG B N 1
ATOM 5364 C CA . ARG B 1 365 ? 6.704 -9.190 -33.315 1.00 47.24 365 ARG B CA 1
ATOM 5365 C C . ARG B 1 365 ? 7.838 -9.188 -32.275 1.00 46.93 365 ARG B C 1
ATOM 5366 O O . ARG B 1 365 ? 8.514 -8.176 -32.092 1.00 46.65 365 ARG B O 1
ATOM 5374 N N . THR B 1 366 ? 8.045 -10.322 -31.607 1.00 46.46 366 THR B N 1
ATOM 5375 C CA . THR B 1 366 ? 9.123 -10.452 -30.624 1.00 46.05 366 THR B CA 1
ATOM 5376 C C . THR B 1 366 ? 10.488 -10.328 -31.304 1.00 45.67 366 THR B C 1
ATOM 5377 O O . THR B 1 366 ? 11.370 -9.622 -30.814 1.00 45.48 366 THR B O 1
ATOM 5381 N N . LYS B 1 367 ? 10.637 -10.995 -32.445 1.00 45.07 367 LYS B N 1
ATOM 5382 C CA . LYS B 1 367 ? 11.871 -10.956 -33.224 1.00 45.03 367 LYS B CA 1
ATOM 5383 C C . LYS B 1 367 ? 12.250 -9.523 -33.632 1.00 44.00 367 LYS B C 1
ATOM 5384 O O . LYS B 1 367 ? 13.434 -9.185 -33.691 1.00 43.80 367 LYS B O 1
ATOM 5390 N N . ARG B 1 368 ? 11.242 -8.688 -33.891 1.00 42.92 368 ARG B N 1
ATOM 5391 C CA . ARG B 1 368 ? 11.467 -7.275 -34.224 1.00 42.26 368 ARG B CA 1
ATOM 5392 C C . ARG B 1 368 ? 12.010 -6.464 -33.049 1.00 42.61 368 ARG B C 1
ATOM 5393 O O . ARG B 1 368 ? 12.891 -5.619 -33.233 1.00 42.69 368 ARG B O 1
ATOM 5401 N N . THR B 1 369 ? 11.479 -6.719 -31.852 1.00 43.07 369 THR B N 1
ATOM 5402 C CA . THR B 1 369 ? 11.983 -6.110 -30.614 1.00 43.66 369 THR B CA 1
ATOM 5403 C C . THR B 1 369 ? 13.477 -6.392 -30.436 1.00 44.51 369 THR B C 1
ATOM 5404 O O . THR B 1 369 ? 14.262 -5.482 -30.172 1.00 44.59 369 THR B O 1
ATOM 5408 N N . LEU B 1 370 ? 13.853 -7.658 -30.601 1.00 45.40 370 LEU B N 1
ATOM 5409 C CA . LEU B 1 370 ? 15.240 -8.100 -30.471 1.00 46.57 370 LEU B CA 1
ATOM 5410 C C . LEU B 1 370 ? 16.149 -7.473 -31.525 1.00 46.69 370 LEU B C 1
ATOM 5411 O O . LEU B 1 370 ? 17.284 -7.100 -31.230 1.00 47.01 370 LEU B O 1
ATOM 5416 N N . ARG B 1 371 ? 15.633 -7.365 -32.749 1.00 46.69 371 ARG B N 1
ATOM 5417 C CA . ARG B 1 371 ? 16.342 -6.754 -33.874 1.00 47.14 371 ARG B CA 1
ATOM 5418 C C . ARG B 1 371 ? 16.765 -5.315 -33.562 1.00 47.04 371 ARG B C 1
ATOM 5419 O O . ARG B 1 371 ? 17.918 -4.937 -33.781 1.00 47.32 371 ARG B O 1
ATOM 5427 N N . LYS B 1 372 ? 15.822 -4.533 -33.036 1.00 46.78 372 LYS B N 1
ATOM 5428 C CA . LYS B 1 372 ? 16.022 -3.116 -32.738 1.00 46.92 372 LYS B CA 1
ATOM 5429 C C . LYS B 1 372 ? 17.068 -2.843 -31.651 1.00 47.77 372 LYS B C 1
ATOM 5430 O O . LYS B 1 372 ? 17.635 -1.749 -31.597 1.00 47.60 372 LYS B O 1
ATOM 5436 N N . ARG B 1 373 ? 17.313 -3.833 -30.793 1.00 48.66 373 ARG B N 1
ATOM 5437 C CA . ARG B 1 373 ? 18.367 -3.758 -29.780 1.00 49.73 373 ARG B CA 1
ATOM 5438 C C . ARG B 1 373 ? 19.753 -3.756 -30.411 1.00 50.94 373 ARG B C 1
ATOM 5439 O O . ARG B 1 373 ? 20.678 -3.127 -29.894 1.00 51.18 373 ARG B O 1
ATOM 5447 N N . MET B 1 374 ? 19.888 -4.488 -31.515 1.00 51.86 374 MET B N 1
ATOM 5448 C CA . MET B 1 374 ? 21.165 -4.643 -32.212 1.00 53.34 374 MET B CA 1
ATOM 5449 C C . MET B 1 374 ? 21.481 -3.427 -33.085 1.00 53.22 374 MET B C 1
ATOM 5450 O O . MET B 1 374 ? 22.604 -3.281 -33.573 1.00 53.98 374 MET B O 1
ATOM 5455 N N . GLN B 1 375 ? 20.487 -2.559 -33.263 1.00 52.85 375 GLN B N 1
ATOM 5456 C CA . GLN B 1 375 ? 20.579 -1.420 -34.173 1.00 52.75 375 GLN B CA 1
ATOM 5457 C C . GLN B 1 375 ? 21.511 -0.341 -33.630 1.00 52.99 375 GLN B C 1
ATOM 5458 O O . GLN B 1 375 ? 21.144 0.419 -32.736 1.00 53.04 375 GLN B O 1
#

InterPro domains:
  IPR004383 Ribosomal RNA large subunit methyltransferase RlmN/Cfr [PIRSF006004] (17-373)
  IPR004383 Ribosomal RNA large subunit methyltransferase RlmN/Cfr [SFLDF00275] (14-369)
  IPR007197 Radical SAM [PF04055] (120-293)
  IPR007197 Radical SAM [PS51918] (111-350)
  IPR007197 Radical SAM [SFLDS00029] (14-369)
  IPR013785 Aldolase-type TIM barrel [G3DSA:3.20.20.70] (79-349)
  IPR027492 Dual-specificity RNA methyltransferase RlmN [MF_01849] (17-364)
  IPR027492 Dual-specificity RNA methyltransferase RlmN [TIGR00048] (13-369)
  IPR040072 Methyltransferase (Class A) [PTHR30544] (10-362)
  IPR048641 Dual-specificity RNA methyltransferase RlmN, N-terminal domain [PF21016] (18-77)
  IPR058240 Radical SAM superfamily [SSF102114] (116-326)

GO terms:
  GO:0000049 tRNA binding (F, IDA)
  GO:0002935 tRNA (adenine(37)-C2)-methyltransferase activity (F, IDA)
  GO:0030488 tRNA methylation (P, IDA)
  GO:0005515 protein binding (F, IPI)
  GO:0051539 4 iron, 4 sulfur cluster binding (F, IDA)
  GO:0070040 rRNA (adenine(2503)-C2-)-methyltransferase activity (F, IDA)
  GO:0005829 cytosol (C, IDA)
  GO:0070040 rRNA (adenine(2503)-C2-)-methyltransferase activity (F, IMP)
  GO:0002935 tRNA (adenine(37)-C2)-methyltransferase activity (F, IMP)
  GO:0030488 tRNA methylation (P, IMP)
  GO:0070475 rRNA base methylation (P, IMP)

Secondary structure (DSSP, 8-state):
-EEGGG--HHHHHHHHHHTT--HHHHHHHHHHHHHS----GGG-TTS-HHHHHHHHHHEE--PPEEEEEEE-TTS-EEEEEEETTEEEEEEEEE-SS-EEEE---EEE-SS--TT-GGGTT-EEEEPPHHHHHHHHHHHHHHH--HHHHSS-S-SEEEE-SSS-GGG-HHHHHHHHHHHHSTTTT---GGGEEEEES--HHHHHHHHHH---EEEEE---SSHHHHHHHSGGGGTS-HHHHHHHHHHHHHH-TTTTT-EEEEEEEBTTTT-SHHHHHHHHHHTTTS-EEEEEEE----TT----BPPHHHHHHHHHHHHHTT-EEEEPPP---/-EEGGG--HHHHHHHHHHTT--THHHHHHHHHHHHS----GGG-TTS-HHHHHHHHHHEE--PPEEEEEEE-TTS-EEEEEEETTEEEEEEEEE-SS-EEEE---EEE-SS--TT-GGGGT-EEEEPPHHHHHHHHHHHHHHH--HHHHSS-S-SEEEE-SSS-GGG-HHHHHHHHHHHH-TTTT---GGGEEEEES--HHHHHHHHHH---EEEEE---SSHHHHHHHSGGGGTS-HHHHHHHHHHHHHH--TTTT-EEEEEEEBTTTT-SHHHHHHHHHHTTTS-EEEEEEE----TT-S--BPPHHHHHHHHHHHHHTT-EEEEPPP--TTS-----SS--TTHHHHHHHHHH--

Nearest PDB structures (foldseek):
  3rfa-assembly1_B  TM=1.003E+00  e=7.510E-77  Escherichia coli K-12
  4pl2-assembly2_A  TM=9.824E-01  e=2.300E-70  Escherichia coli DH1
  3rfa-assembly2_A  TM=9.978E-01  e=5.321E-69  Escherichia coli K-12
  4pl1-assembly2_A  TM=9.969E-01  e=6.924E-66  Escherichia coli DH1
  5hr6-assembly2_B  TM=9.676E-01  e=1.048E-65  Escherichia coli

Sequence (691 aa):
KINLLDLNRQQMREFFKDLGEKPFRADQVMKWMYHYCCDNFDEMTDINKVLRGKLKEVAEIRAPEVVEEQRSSDGTIKWAIAVGDQRVETVYIPEDDRATLCVSSQVGCALECKFCSTAQQGFNRNLRVSEIIGQVWRAAKIVGAAKVTGQRPITNVVMMGMGEPLLNLNNVVPAMEIMLDDFGFGLSKRRVTLSTSGVVPALDKLGDMIDVALAISLHAPNDEIRDEIVPINKKYNIETFLAAVRRYLEKSNANQGRVTIEYVMLDHVNDGTEHAHQLAELLKDTPCKINLIPWNPFPGAPYGRSSNSRIDRFSKVLMSYGFTTIVRKTRGDKINLLDLNRQQMREFFKDLGEKPFRADQVMKWMYHYCCDNFDEMTDINKVLRGKLKEVAEIRAPEVVEEQRSSDGTIKWAIAVGDQRVETVYIPEDDRATLCVSSQVGCALECKFCSTAQQGFNRNLRVSEIIGQVWRAAKIVGAAKVTGQRPITNVVMMGMGEPLLNLNNVVPAMEIMLDDFGFGLSKRRVTLSTSGVVPALDKLGDMIDVALAISLHAPNDEIRDEIVPINKKYNIETFLAAVRRYLEKSNANQGRVTIEYVMLDHVNDGTEHAHQLAELLKDTPCKINLIPWNPFPGAPYGRSSNSRIDRFSKVLMSYGFTTIVRKTRGDDIDAAGQLAGDVIDRTKRTLRKRMQ

CATH classification: 1.10.150.530 (+1 more: 3.20.20.70)

Organism: Escherichia coli (strain K12) (NCBI:txid83333)

Solvent-accessible surface area: 31104 Å² total

Foldseek 3Di:
DAACLLDFLVRLQVVQVVVVHHSVVSLLVLLCCAQAVDFQLVPSVVDDPVVSVVCVVPYTHDFWDFPDWDQFPQRKIKTWTDDPPATWIWIWDDDDPFIEIAWEFFQAEQFQQQLDPSNVVHGDGTDRLRHGLSSVSNQCVVQDRCVRVVHQSHAAYEPHIHYFNLVRCVRNLSNVSQCCDPSHSVYDLLRYEYEHCAPQVSLLVCLVRDAHAYEYEPQFLALVLCCNRGVCCVVPNPVNRVVSVQVSLVSHPSQPQEHEYEHEAWAPRQQALVRLVSNCVSCVPRHYAYEYEFRDDDPPRPTDTHDPVSNVSSQVSNVVSVHHYDHDDDPRD/DAALLLDFLVRLQVVCVVVVHHSVVSLLVLLCCAQAVDFQLVPSVPDDPVVSVSCVVPYTHDFWDFPDWDAFPQGKIKTWTDDPLATWIWIWDDDPVFIEIAWEFFQAEQFQQLLAQSNVQHGDGTGRLRHTLSSVSNQCVVQDRCVGVVHQSHQAYEPHIHYFNLVRVVRSLSSVSQCCDPSHSVYDLLRYEYEHCAPQVSLVVCLVRDAHAYEYEQQFLALVLCCNRGVCCVVPNPVNRQVSVVSSVVRYCSNVQAHEYEHEAWAPRQQALVRLLSNLVSCPPGHYAYEYEFRDDDPPRPTDTHDPVSNVSSVVSNVVSVHHYDYDDQPSPVDPRHVPVSHHPVCSVVVVVVVVVD

=== Feature glossary ===
Legend for the data blocks above and below:

— What the protein is —

The amino-acid sequence is the protein's primary structure: the linear order of residues from the N-terminus to the C-terminus, written in one-letter code. Everything else here — the 3D coordinates, the secondary structure, the domain annotations — is ultimately a consequence of this string.

Database cross-references. InterPro integrates a dozen domain/family signature databases into unified entries with residue-range hits. GO terms attach function/process/location labels with evidence codes. CATH codes position the fold in a four-level structural taxonomy. Organism is the NCBI-taxonomy species name.

— Where its atoms are —

The mmCIF block holds the 3D Cartesian coordinates of each backbone atom (N, Cα, C, O) in ångströms. mmCIF is the PDB's canonical archive format — a tagged-loop text representation of the atomic model.

The six renders are orthographic views along the three Cartesian axes in both directions. Representation (cartoon, sticks, or surface) and color scheme (sequence-rainbow or by-chain) vary across proteins so the training set covers all the common visualization conventions.

— Local backbone conformation —

Secondary structure is the local, repeating backbone conformation. DSSP classifies it into eight states by reading the hydrogen-bond network: three helix types (H, G, I), two β types (E, B), two non-regular types (T, S), and unstructured coil (-).

SS3 is a coarse helix/strand/coil call (letters a/b/c) made by the P-SEA algorithm from inter-Cα distances and dihedrals. It is less detailed than DSSP but needs only Cα positions.

Backbone dihedral angles. Every residue except chain termini has a φ (preceding-C → N → Cα → C) and a ψ (N → Cα → C → next-N). They are reported in degrees following the IUPAC sign convention. Secondary structure is essentially a statement about which (φ, ψ) basin each residue occupies.

— Global shape and packing —

The geometric summary reports three shape descriptors. Rg (radius of gyration) measures how spread out the Cα atoms are about their centre of mass; compact globular proteins have small Rg, elongated or unfolded ones large. Cα contacts (<8 Å, |i−j|>4) count long-range residue pairs in spatial proximity — high for tightly packed folds, near zero for rods or random coil. The bounding-box extents give the protein's footprint along x, y, z in Å.

Solvent accessibility: the surface area of each residue that a 1.4 Å water probe can touch, in Å². When only backbone atoms are present the absolute values are lower than full-atom SASA (side chains contribute most of the area) and are flagged as backbone-only.

Plot images: a contact map (which residues are close in 3D, as an N×N binary image), a Ramachandran scatter (backbone torsion angles, revealing secondary-structure composition at a glance), and — for AlphaFold structures — a PAE heatmap (pairwise prediction confidence).

— Structural neighborhood —

Foldseek's 3Di representation compresses backbone geometry into a per-residue letter drawn from a learned twenty-state alphabet. It captures the tertiary interaction pattern around each residue — which residues are packed against it in space, regardless of where they are in sequence.

Structural nearest neighbors (via Foldseek easy-search vs the PDB). Reported per hit: target PDB id, E-value, and alignment TM-score. A TM-score above ~0.5 is the conventional threshold for 'same fold'.

— Confidence and disorder —

pLDDT (predicted Local Distance Difference Test) is AlphaFold's per-residue confidence score, ranging from 0 to 100. Values above 90 indicate high confidence (typically well-packed cores); 70–90 is confident; 50–70 low confidence; below 50 usually means the region is disordered or the prediction is unreliable there. AlphaFold stores pLDDT in the mmCIF B-factor column.

For experimental (PDB) structures, the B-factor (temperature factor) quantifies the positional spread of each atom in the crystal — a combination of thermal vibration and static disorder — in units of Å². High B-factors mark flexible loops or poorly resolved regions; low B-factors mark the rigid, well-ordered core.

Predicted Aligned Error (PAE) is an AlphaFold confidence matrix: entry (i, j) is the expected error in the position of residue j, in ångströms, when the prediction is superimposed on the true structure at residue i. Low PAE within a block of residues means that block is internally rigid and well-predicted; high PAE between two blocks means their relative placement is uncertain even if each block individually is confident.